Protein AF-A0A931Y865-F1 (afdb_monomer)

Secondary structure (DSSP, 8-state):
-EESTT-B--SS-EEESTTEE-TTT-EEESSSEE-TTT---BSTT-B--SB---BSSSEE-BTT-B--SSSEEEESS-B---SS-EEESS-EE-SSS-EEESS-EEESTT-EEETT-EEESSS-EEETT-EEESTT-EEETT-EEESSS-EEETT-EEESTT-EEESS-EEESSS-EEESS-EEESTT-B-TTT-EEESTT-B-TTT-EEESTT-B-TTT-EEESTT-B-TTT-EEESTT-B--SSSS-EEESTT-B--STT-EEE-S-------TT----SSS-SSTTS-SS---EEE-TT-TTT-EEE-----SSS-EEEEEEEEEEBTTEEEEEPPTTHHHHB-TT--EEEEEESSS---EEEEEEEETTEEEEEESS-EEEEEEEEEEB--HHHHHHHHHS-SS--TT-

pLDDT: mean 86.03, std 14.92, range [38.53, 98.88]

Sequence (413 aa):
MAVGRVANGSGSGVALGYLANGYNYGAAVGREADGSANGAAMGYRANGAVTGVAVGVWANGYDNGVAVGNMATGSVYGAAVGRQANGYESGAAVGRNANGANSGAALGYLANGYFLGAAVGRNANGANSGAALGYWANGTNSGAAIGREANGSVSGAALGYLANGSTYGAAVGLAANGAISGVAMGDTADGTNFGAAVGASANGYNSGVALGYGADGYNYGVAVGRNANGAQTNVAIGAGANAQGGVQRIAIGNNVTNTLDDTVRIRGKLYLDGATGGIYTNVGGFGSSDWGLKAFTIDHPLDPENKILRHFCLEGPQVWNVYAGNVQLVNGQATVQLPDYYSALNRVGSEIYSLTPIGGAFPVGVKQKVQGNRFVIVAKQDGEVSWTIKVLRNDPGCLEDLRRRPVEQMKSE

Mean predicted aligned error: 11.54 Å

Solvent-accessible surface area (backbone atoms only — not co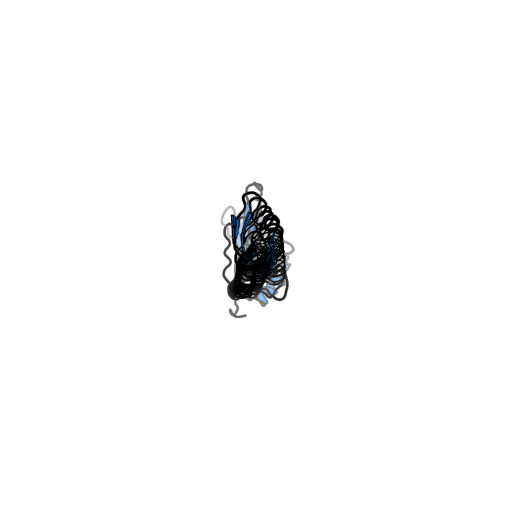mparable to full-atom values): 17438 Å² total; per-residue (Å²): 78,62,47,52,65,71,31,38,23,56,61,91,6,32,8,30,27,43,44,2,28,0,33,53,67,7,32,11,49,21,42,52,6,34,0,28,68,35,23,21,26,11,30,60,38,27,32,0,41,43,54,23,22,31,25,53,12,40,18,36,1,37,55,39,23,26,27,60,42,33,54,22,35,5,28,40,62,5,31,29,32,1,43,57,1,31,1,32,66,44,14,28,8,52,14,52,45,1,34,0,28,44,45,1,32,13,36,17,46,51,2,33,2,28,46,51,1,31,11,32,23,42,42,1,31,1,27,46,52,1,30,11,42,17,43,47,1,33,1,26,47,51,1,31,11,27,27,42,46,1,31,0,27,47,53,2,33,12,33,28,38,46,1,31,0,26,46,56,3,33,12,30,29,42,46,0,30,0,26,46,54,3,33,10,34,21,41,54,2,29,0,28,42,53,7,33,8,37,21,39,48,1,27,0,28,44,52,5,32,6,39,21,43,46,1,28,0,33,45,53,6,32,5,39,20,44,46,2,27,0,26,32,58,9,31,4,39,23,43,39,1,26,7,54,92,57,43,49,12,28,5,36,22,68,64,25,75,26,89,49,62,77,36,75,42,69,59,78,85,91,82,84,81,87,67,91,81,61,81,88,51,103,58,85,65,75,38,65,87,65,59,41,80,50,56,54,74,45,62,22,97,90,43,56,91,84,40,68,44,79,49,74,71,89,86,66,99,58,64,68,45,76,50,72,54,72,48,64,29,56,95,14,30,32,76,50,78,51,58,89,59,47,64,68,46,27,43,78,88,54,67,46,80,47,79,43,56,48,101,53,92,63,75,69,49,76,74,37,72,78,56,92,39,25,32,26,40,34,36,92,51,63,47,39,32,38,39,36,38,40,30,40,59,54,42,70,68,65,53,51,45,48,67,78,56,39,92,74,70,70,96,88,117

Nearest PDB structures (foldseek):
  8exd-assembly1_A  TM=5.022E-01  e=1.135E+00  Aspergillus fumigatus Af293
  8exd-assembly2_B  TM=4.869E-01  e=1.904E+00  Aspergillus fumigatus Af293
  8exd-assembly3_C  TM=4.079E-01  e=2.597E+00  Aspergillus fumigatus Af293
  6rm3-assembly1_SU0  TM=2.453E-01  e=9.974E+00  Vairimorpha necatrix

Structure (mmCIF, N/CA/C/O backbone):
data_AF-A0A931Y865-F1
#
_entry.id   AF-A0A931Y865-F1
#
loop_
_atom_site.group_PDB
_atom_site.id
_atom_site.type_symbol
_atom_site.label_atom_id
_atom_site.label_alt_id
_atom_site.label_comp_id
_atom_site.label_asym_id
_atom_site.label_entity_id
_atom_site.label_seq_id
_atom_site.pdbx_PDB_ins_code
_atom_site.Cartn_x
_atom_site.Cartn_y
_atom_site.Cartn_z
_atom_site.occupancy
_atom_site.B_iso_or_equiv
_atom_site.auth_seq_id
_atom_site.auth_comp_id
_atom_site.auth_asym_id
_atom_site.auth_atom_id
_atom_site.pdbx_PDB_model_num
ATOM 1 N N . MET A 1 1 ? 48.936 0.993 -58.298 1.00 69.81 1 MET A N 1
ATOM 2 C CA . MET A 1 1 ? 48.458 0.186 -59.452 1.00 69.81 1 MET A CA 1
ATOM 3 C C . MET A 1 1 ? 47.110 0.731 -59.904 1.00 69.81 1 MET A C 1
ATOM 5 O O . MET A 1 1 ? 46.280 0.997 -59.045 1.00 69.81 1 MET A O 1
ATOM 9 N N . ALA A 1 2 ? 46.880 0.895 -61.209 1.00 75.94 2 ALA A N 1
ATOM 10 C CA . ALA A 1 2 ? 45.598 1.353 -61.752 1.00 75.94 2 ALA A CA 1
ATOM 11 C C . ALA A 1 2 ? 45.162 0.458 -62.923 1.00 75.94 2 ALA A C 1
ATOM 13 O O . ALA A 1 2 ? 45.950 0.227 -63.838 1.00 75.94 2 ALA A O 1
ATOM 14 N N . VAL A 1 3 ? 43.929 -0.056 -62.885 1.00 79.81 3 VAL A N 1
ATOM 15 C CA . VAL A 1 3 ? 43.359 -0.946 -63.912 1.00 79.81 3 VAL A CA 1
ATOM 16 C C . VAL A 1 3 ? 41.900 -0.562 -64.166 1.00 79.81 3 VAL A C 1
ATOM 18 O O . VAL A 1 3 ? 41.016 -0.839 -63.357 1.00 79.81 3 VAL A O 1
ATOM 21 N N . GLY A 1 4 ? 41.632 0.071 -65.308 1.00 74.00 4 GLY A N 1
ATOM 22 C CA . GLY A 1 4 ? 40.285 0.475 -65.713 1.00 74.00 4 GLY A CA 1
ATOM 23 C C . GLY A 1 4 ? 40.248 1.831 -66.416 1.00 74.00 4 GLY A C 1
ATOM 24 O O . GLY A 1 4 ? 41.221 2.584 -66.420 1.00 74.00 4 GLY A O 1
ATOM 25 N N . ARG A 1 5 ? 39.105 2.150 -67.034 1.00 76.69 5 ARG A N 1
ATOM 26 C CA . ARG A 1 5 ? 38.907 3.428 -67.730 1.00 76.69 5 ARG A CA 1
ATOM 27 C C . ARG A 1 5 ? 38.796 4.556 -66.695 1.00 76.69 5 ARG A C 1
ATOM 29 O O . ARG A 1 5 ? 37.837 4.585 -65.927 1.00 76.69 5 ARG A O 1
ATOM 36 N N . VAL A 1 6 ? 39.741 5.499 -66.728 1.00 79.94 6 VAL A N 1
ATOM 37 C CA . VAL A 1 6 ? 39.831 6.653 -65.804 1.00 79.94 6 VAL A CA 1
ATOM 38 C C . VAL A 1 6 ? 40.057 6.246 -64.331 1.00 79.94 6 VAL A C 1
ATOM 40 O O . VAL A 1 6 ? 39.436 6.793 -63.425 1.00 79.94 6 VAL A O 1
ATOM 43 N N . ALA A 1 7 ? 40.926 5.261 -64.080 1.00 83.75 7 ALA A N 1
ATOM 44 C CA . ALA A 1 7 ? 41.351 4.885 -62.727 1.00 83.75 7 ALA A CA 1
ATOM 45 C C . ALA A 1 7 ? 42.591 5.689 -62.271 1.00 83.75 7 ALA A C 1
ATOM 47 O O . ALA A 1 7 ? 43.553 5.814 -63.029 1.00 83.75 7 ALA A O 1
ATOM 48 N N . ASN A 1 8 ? 42.598 6.194 -61.032 1.00 81.44 8 ASN A N 1
ATOM 49 C CA . ASN A 1 8 ? 43.689 6.974 -60.434 1.00 81.44 8 ASN A CA 1
ATOM 50 C C . ASN A 1 8 ? 44.299 6.254 -59.218 1.00 81.44 8 ASN A C 1
ATOM 52 O O . ASN A 1 8 ? 43.595 5.946 -58.259 1.00 81.44 8 ASN A O 1
ATOM 56 N N . GLY A 1 9 ? 45.613 6.015 -59.242 1.00 76.31 9 GLY A N 1
ATOM 57 C CA . GLY A 1 9 ? 46.341 5.271 -58.204 1.00 76.31 9 GLY A CA 1
ATOM 58 C C . GLY A 1 9 ? 47.774 5.763 -57.986 1.00 76.31 9 GLY A C 1
ATOM 59 O O . GLY A 1 9 ? 48.680 4.946 -57.808 1.00 76.31 9 GLY A O 1
ATOM 60 N N . SER A 1 10 ? 47.996 7.076 -58.079 1.00 69.75 10 SER A N 1
ATOM 61 C CA . SER A 1 10 ? 49.267 7.726 -57.732 1.00 69.75 10 SER A CA 1
ATOM 62 C C . SER A 1 10 ? 49.461 7.811 -56.207 1.00 69.75 10 SER A C 1
ATOM 64 O O . SER A 1 10 ? 48.493 7.797 -55.450 1.00 69.75 10 SER A O 1
ATOM 66 N N . GLY A 1 11 ? 50.718 7.861 -55.744 1.00 62.25 11 GLY A N 1
ATOM 67 C CA . GLY A 1 11 ? 51.047 7.895 -54.310 1.00 62.25 11 GLY A CA 1
ATOM 68 C C . GLY A 1 11 ? 50.688 6.596 -53.575 1.00 62.25 11 GLY A C 1
ATOM 69 O O . GLY A 1 11 ? 49.741 6.561 -52.793 1.00 62.25 11 GLY A O 1
ATOM 70 N N . SER A 1 1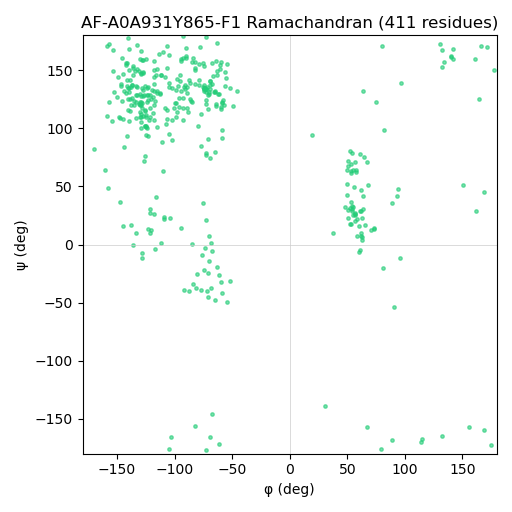2 ? 51.434 5.518 -53.849 1.00 64.75 12 SER A N 1
ATOM 71 C CA . SER A 1 12 ? 51.297 4.188 -53.213 1.00 64.75 12 SER A CA 1
ATOM 72 C C . SER A 1 12 ? 49.924 3.485 -53.332 1.00 64.75 12 SER A C 1
ATOM 74 O O . SER A 1 12 ? 49.733 2.437 -52.722 1.00 64.75 12 SER A O 1
ATOM 76 N N . GLY A 1 13 ? 48.978 4.015 -54.117 1.00 72.44 13 GLY A N 1
ATOM 77 C CA . GLY A 1 13 ? 47.572 3.578 -54.134 1.00 72.44 13 GLY A CA 1
ATOM 78 C C . GLY A 1 13 ? 47.183 2.454 -55.110 1.00 72.44 13 GLY A C 1
ATOM 79 O O . GLY A 1 13 ? 47.931 2.084 -56.026 1.00 72.44 13 GLY A O 1
ATOM 80 N N . VAL A 1 14 ? 45.959 1.933 -54.948 1.00 83.50 14 VAL A N 1
ATOM 81 C CA . VAL A 1 14 ? 45.337 0.890 -55.795 1.00 83.50 14 VAL A CA 1
ATOM 82 C C . VAL A 1 14 ? 43.950 1.320 -56.290 1.00 83.50 14 VAL A C 1
ATOM 84 O O . VAL A 1 14 ? 43.075 1.651 -55.494 1.00 83.50 14 VAL A O 1
ATOM 87 N N . ALA A 1 15 ? 43.717 1.246 -57.605 1.00 81.81 15 ALA A N 1
ATOM 88 C CA . ALA A 1 15 ? 42.417 1.532 -58.217 1.00 81.81 15 ALA A CA 1
ATOM 89 C C . ALA A 1 15 ? 42.040 0.516 -59.311 1.00 81.81 15 ALA A C 1
ATOM 91 O O . ALA A 1 15 ? 42.791 0.301 -60.264 1.00 81.81 15 ALA A O 1
ATOM 92 N N . LEU A 1 16 ? 40.856 -0.081 -59.183 1.00 86.38 16 LEU A N 1
ATOM 93 C CA . LEU A 1 16 ? 40.283 -1.087 -60.079 1.00 86.38 16 LEU A CA 1
ATOM 94 C C . LEU A 1 16 ? 38.850 -0.691 -60.462 1.00 86.38 16 LEU A C 1
ATOM 96 O O . LEU A 1 16 ? 37.999 -0.548 -59.589 1.00 86.38 16 LEU A O 1
ATOM 100 N N . GLY A 1 17 ? 38.564 -0.558 -61.759 1.00 84.62 17 GLY A N 1
ATOM 101 C CA . GLY A 1 17 ? 37.215 -0.292 -62.279 1.00 84.62 17 GLY A CA 1
ATOM 102 C C . GLY A 1 17 ? 37.030 1.073 -62.955 1.00 84.62 17 GLY A C 1
ATOM 103 O O . GLY A 1 17 ? 37.991 1.765 -63.288 1.00 84.62 17 GLY A O 1
ATOM 104 N N . TYR A 1 18 ? 35.773 1.427 -63.242 1.00 85.00 18 TYR A N 1
ATOM 105 C CA . TYR A 1 18 ? 35.421 2.678 -63.925 1.00 85.00 18 TYR A CA 1
ATOM 106 C C . TYR A 1 18 ? 35.313 3.820 -62.915 1.00 85.00 18 TYR A C 1
ATOM 108 O O . TYR A 1 18 ? 34.491 3.734 -62.003 1.00 85.00 18 TYR A O 1
ATOM 116 N N . LEU A 1 19 ? 36.093 4.892 -63.113 1.00 85.69 19 LEU A N 1
ATOM 117 C CA . LEU A 1 19 ? 36.176 6.035 -62.188 1.00 85.69 19 LEU A CA 1
ATOM 118 C C . LEU A 1 19 ? 36.555 5.602 -60.758 1.00 85.69 19 LEU A C 1
ATOM 120 O O . LEU A 1 19 ? 35.878 5.960 -59.799 1.00 85.69 19 LEU A O 1
ATOM 124 N N . ALA A 1 20 ? 37.609 4.789 -60.628 1.00 88.56 20 ALA A N 1
ATOM 125 C CA . ALA A 1 20 ? 38.158 4.366 -59.340 1.00 88.56 20 ALA A CA 1
ATOM 126 C C . ALA A 1 20 ? 39.322 5.271 -58.892 1.00 88.56 20 ALA A C 1
ATOM 128 O O . ALA A 1 20 ? 40.242 5.516 -59.668 1.00 88.56 20 ALA A O 1
ATOM 129 N N . ASN A 1 21 ? 39.308 5.733 -57.643 1.00 84.75 21 ASN A N 1
ATOM 130 C CA . ASN A 1 21 ? 40.227 6.710 -57.062 1.00 84.75 21 ASN A CA 1
ATOM 131 C C . ASN A 1 21 ? 40.839 6.165 -55.758 1.00 84.75 21 ASN A C 1
ATOM 133 O O . ASN A 1 21 ? 40.147 6.008 -54.754 1.00 84.75 21 ASN A O 1
ATOM 137 N N . GLY A 1 22 ? 42.136 5.857 -55.783 1.00 81.94 22 GLY A N 1
ATOM 138 C CA . GLY A 1 22 ? 42.914 5.338 -54.647 1.00 81.94 22 GLY A CA 1
ATOM 139 C C . GLY A 1 22 ? 44.056 6.267 -54.218 1.00 81.94 22 GLY A C 1
ATOM 140 O O . GLY A 1 22 ? 45.079 5.797 -53.732 1.00 81.94 22 GLY A O 1
ATOM 141 N N . TYR A 1 23 ? 43.932 7.571 -54.475 1.00 78.62 23 TYR A N 1
ATOM 142 C CA . TYR A 1 23 ? 44.984 8.562 -54.233 1.00 78.62 23 TYR A CA 1
ATOM 143 C C . TYR A 1 23 ? 45.307 8.770 -52.739 1.00 78.62 23 TYR A C 1
ATOM 145 O O . TYR A 1 23 ? 44.404 8.753 -51.905 1.00 78.62 23 TYR A O 1
ATOM 153 N N . ASN A 1 24 ? 46.583 9.027 -52.419 1.00 72.75 24 ASN A N 1
ATOM 154 C CA . ASN A 1 24 ? 47.119 9.177 -51.056 1.00 72.75 24 ASN A CA 1
ATOM 155 C C . ASN A 1 24 ? 46.800 7.970 -50.153 1.00 72.75 24 ASN A C 1
ATOM 157 O O . ASN A 1 24 ? 45.913 8.037 -49.306 1.00 72.75 24 ASN A O 1
ATOM 161 N N . TYR A 1 25 ? 47.562 6.881 -50.325 1.00 70.38 25 TYR A N 1
ATOM 162 C CA . TYR A 1 25 ? 47.470 5.652 -49.515 1.00 70.38 25 TYR A CA 1
ATOM 163 C C . TYR A 1 25 ? 46.106 4.917 -49.593 1.00 70.38 25 TYR A C 1
ATOM 165 O O . TYR A 1 25 ? 45.709 4.247 -48.644 1.00 70.38 25 TYR A O 1
ATOM 173 N N . GLY A 1 26 ? 45.385 5.023 -50.718 1.00 73.69 26 GLY A N 1
ATOM 174 C CA . GLY A 1 26 ? 44.004 4.537 -50.862 1.00 73.69 26 GLY A CA 1
ATOM 175 C C . GLY A 1 26 ? 43.798 3.247 -51.674 1.00 73.69 26 GLY A C 1
ATOM 176 O O . GLY A 1 26 ? 44.635 2.850 -52.493 1.00 73.69 26 GLY A O 1
ATOM 177 N N . ALA A 1 27 ? 42.621 2.626 -51.500 1.00 85.50 27 ALA A N 1
ATOM 178 C CA . ALA A 1 27 ? 42.163 1.453 -52.257 1.00 85.50 27 ALA A CA 1
ATOM 179 C C . ALA A 1 27 ? 40.702 1.585 -52.751 1.00 85.50 27 ALA A C 1
ATOM 181 O O . ALA A 1 27 ? 39.785 1.830 -51.963 1.00 85.50 27 ALA A O 1
ATOM 182 N N . ALA A 1 28 ? 40.467 1.359 -54.051 1.00 84.25 28 ALA A N 1
ATOM 183 C CA . ALA A 1 28 ? 39.154 1.475 -54.705 1.00 84.25 28 ALA A CA 1
ATOM 184 C C . ALA A 1 28 ? 38.912 0.341 -55.730 1.00 84.25 28 ALA A C 1
ATOM 186 O O . ALA A 1 28 ? 39.780 0.079 -56.561 1.00 84.25 28 ALA A O 1
ATOM 187 N N . VAL A 1 29 ? 37.750 -0.338 -55.683 1.00 87.56 29 VAL A N 1
ATOM 188 C CA . VAL A 1 29 ? 37.457 -1.551 -56.491 1.00 87.56 29 VAL A CA 1
ATOM 189 C C . VAL A 1 29 ? 35.989 -1.604 -56.956 1.00 87.56 29 VAL A C 1
ATOM 191 O O . VAL A 1 29 ? 35.160 -2.263 -56.325 1.00 87.56 29 VAL A O 1
ATOM 194 N N . GLY A 1 30 ? 35.662 -0.936 -58.069 1.00 85.75 30 GLY A N 1
ATOM 195 C CA . GLY A 1 30 ? 34.314 -0.936 -58.650 1.00 85.75 30 GLY A CA 1
ATOM 196 C C . GLY A 1 30 ? 33.964 0.266 -59.532 1.00 85.75 30 GLY A C 1
ATOM 197 O O . GLY A 1 30 ? 34.837 0.895 -60.124 1.00 85.75 30 GLY A O 1
ATOM 198 N N . ARG A 1 31 ? 32.659 0.545 -59.678 1.00 87.31 31 ARG A N 1
ATOM 199 C CA . ARG A 1 31 ? 32.133 1.677 -60.465 1.00 87.31 31 ARG A CA 1
ATOM 200 C C . ARG A 1 31 ? 31.925 2.897 -59.572 1.00 87.31 31 ARG A C 1
ATOM 202 O O . ARG A 1 31 ? 31.129 2.804 -58.644 1.00 87.31 31 ARG A O 1
ATOM 209 N N . GLU A 1 32 ? 32.514 4.032 -59.949 1.00 88.75 32 GLU A N 1
ATOM 210 C CA . GLU A 1 32 ? 32.437 5.303 -59.206 1.00 88.75 32 GLU A CA 1
ATOM 211 C C . GLU A 1 32 ? 32.965 5.095 -57.781 1.00 88.75 32 GLU A C 1
ATOM 213 O O . GLU A 1 32 ? 32.218 5.126 -56.804 1.00 88.75 32 GLU A O 1
ATOM 218 N N . ALA A 1 33 ? 34.259 4.769 -57.721 1.00 89.94 33 ALA A N 1
ATOM 219 C CA . ALA A 1 33 ? 34.941 4.179 -56.585 1.00 89.94 33 ALA A CA 1
ATOM 220 C C . ALA A 1 33 ? 35.968 5.151 -55.970 1.00 89.94 33 ALA A C 1
ATOM 222 O O . ALA A 1 33 ? 36.781 5.703 -56.690 1.00 89.94 33 ALA A O 1
ATOM 223 N N . ASP A 1 34 ? 35.960 5.370 -54.657 1.00 86.75 34 ASP A N 1
ATOM 224 C CA . ASP A 1 34 ? 36.737 6.410 -53.972 1.00 86.75 34 ASP A CA 1
ATOM 225 C C . ASP A 1 34 ? 37.146 5.950 -52.570 1.00 86.75 34 ASP A C 1
ATOM 227 O O . ASP A 1 34 ? 36.326 5.799 -51.658 1.00 86.75 34 ASP A O 1
ATOM 231 N N . GLY A 1 35 ? 38.440 5.681 -52.443 1.00 82.44 35 GLY A N 1
ATOM 232 C CA . GLY A 1 35 ? 39.133 5.417 -51.193 1.00 82.44 35 GLY A CA 1
ATOM 233 C C . GLY A 1 35 ? 40.271 6.410 -50.976 1.00 82.44 35 GLY A C 1
ATOM 234 O O . GLY A 1 35 ? 41.295 6.027 -50.414 1.00 82.44 35 GLY A O 1
ATOM 235 N N . SER A 1 36 ? 40.145 7.640 -51.478 1.00 80.19 36 SER A N 1
ATOM 236 C CA . SER A 1 36 ? 41.187 8.656 -51.342 1.00 80.19 36 SER A CA 1
ATOM 237 C C . SER A 1 36 ? 41.388 9.119 -49.896 1.00 80.19 36 SER A C 1
ATOM 239 O O . SER A 1 36 ? 40.501 9.007 -49.053 1.00 80.19 36 SER A O 1
ATOM 241 N N . ALA A 1 37 ? 42.581 9.636 -49.602 1.00 69.00 37 ALA A N 1
ATOM 242 C CA . ALA A 1 37 ? 42.925 10.379 -48.384 1.00 69.00 37 ALA A CA 1
ATOM 243 C C . ALA A 1 37 ? 42.787 9.671 -47.013 1.00 69.00 37 ALA A C 1
ATOM 245 O O . ALA A 1 37 ? 43.155 10.307 -46.033 1.00 69.00 37 ALA A O 1
ATOM 246 N N . ASN A 1 38 ? 42.275 8.429 -46.926 1.00 66.31 38 ASN A N 1
ATOM 247 C CA . ASN A 1 38 ? 42.474 7.397 -45.869 1.00 66.31 38 ASN A CA 1
ATOM 248 C C . ASN A 1 38 ? 41.454 6.236 -46.055 1.00 66.31 38 ASN A C 1
ATOM 250 O O . ASN A 1 38 ? 40.744 5.881 -45.116 1.00 66.31 38 ASN A O 1
ATOM 254 N N . GLY A 1 39 ? 41.241 5.735 -47.279 1.00 63.53 39 GLY A N 1
ATOM 255 C CA . GLY A 1 39 ? 39.933 5.156 -47.606 1.00 63.53 39 GLY A CA 1
ATOM 256 C C . GLY A 1 39 ? 39.777 3.650 -47.740 1.00 63.53 39 GLY A C 1
ATOM 257 O O . GLY A 1 39 ? 40.731 2.885 -47.853 1.00 63.53 39 GLY A O 1
ATOM 258 N N . ALA A 1 40 ? 38.511 3.244 -47.854 1.00 66.00 40 ALA A N 1
ATOM 259 C CA . ALA A 1 40 ? 38.158 1.939 -48.382 1.00 66.00 40 ALA A CA 1
ATOM 260 C C . ALA A 1 40 ? 36.919 1.992 -49.291 1.00 66.00 40 ALA A C 1
ATOM 262 O O . ALA A 1 40 ? 35.797 2.262 -48.867 1.00 66.00 40 ALA A O 1
ATOM 263 N N . ALA A 1 41 ? 37.192 1.664 -50.553 1.00 55.16 41 ALA A N 1
ATOM 264 C CA . ALA A 1 41 ? 36.745 0.426 -51.186 1.00 55.16 41 ALA A CA 1
ATOM 265 C C . ALA A 1 41 ? 35.230 0.193 -51.360 1.00 55.16 41 ALA A C 1
ATOM 267 O O . ALA A 1 41 ? 34.370 0.423 -50.513 1.00 55.16 41 ALA A O 1
ATOM 268 N N . MET A 1 42 ? 34.908 -0.209 -52.585 1.00 62.91 42 MET A N 1
ATOM 269 C CA . MET A 1 42 ? 34.011 0.652 -53.339 1.00 62.91 42 MET A CA 1
ATOM 270 C C . MET A 1 42 ? 33.526 -0.049 -54.616 1.00 62.91 42 MET A C 1
ATOM 272 O O . MET A 1 42 ? 34.047 0.202 -55.696 1.00 62.91 42 MET A O 1
ATOM 276 N N . GLY A 1 43 ? 32.499 -0.898 -54.519 1.00 75.88 43 GLY A N 1
ATOM 277 C CA . GLY A 1 43 ? 31.634 -1.145 -55.678 1.00 75.88 43 GLY A CA 1
ATOM 278 C C . GLY A 1 43 ? 30.813 0.122 -56.030 1.00 75.88 43 GLY A C 1
ATOM 279 O O . GLY A 1 43 ? 31.282 1.233 -55.836 1.00 75.88 43 GLY A O 1
ATOM 280 N N . TYR A 1 44 ? 29.571 0.009 -56.516 1.00 86.81 44 TYR A N 1
ATOM 281 C CA . TYR A 1 44 ? 28.765 1.173 -56.929 1.00 86.81 44 TYR A CA 1
ATOM 282 C C . TYR A 1 44 ? 28.471 2.263 -55.852 1.00 86.81 44 TYR A C 1
ATOM 284 O O . TYR A 1 44 ? 27.434 2.189 -55.185 1.00 86.81 44 TYR A O 1
ATOM 292 N N . ARG A 1 45 ? 29.326 3.299 -55.753 1.00 87.50 45 ARG A N 1
ATOM 293 C CA . ARG A 1 45 ? 29.177 4.548 -54.954 1.00 87.50 45 ARG A CA 1
ATOM 294 C C . ARG A 1 45 ? 29.208 4.474 -53.410 1.00 87.50 45 ARG A C 1
ATOM 296 O O . ARG A 1 45 ? 28.342 5.046 -52.756 1.00 87.50 45 ARG A O 1
ATOM 303 N N . ALA A 1 46 ? 30.207 3.843 -52.805 1.00 90.50 46 ALA A N 1
ATOM 304 C CA . ALA A 1 46 ? 30.603 4.157 -51.412 1.00 90.50 46 ALA A CA 1
ATOM 305 C C . ALA A 1 46 ? 31.072 5.609 -51.245 1.00 90.50 46 ALA A C 1
ATOM 307 O O . ALA A 1 46 ? 30.992 6.432 -52.149 1.00 90.50 46 ALA A O 1
ATOM 308 N N . ASN A 1 47 ? 31.597 5.915 -50.069 1.00 87.12 47 ASN A N 1
ATOM 309 C CA . ASN A 1 47 ? 32.613 6.930 -49.892 1.00 87.12 47 ASN A CA 1
ATOM 310 C C . ASN A 1 47 ? 33.480 6.520 -48.699 1.00 87.12 47 ASN A C 1
ATOM 312 O O . ASN A 1 47 ? 32.946 6.212 -47.628 1.00 87.12 47 ASN A O 1
ATOM 316 N N . GLY A 1 48 ? 34.795 6.465 -48.909 1.00 79.12 48 GLY A N 1
ATOM 317 C CA . GLY A 1 48 ? 35.763 6.052 -47.901 1.00 79.12 48 GLY A CA 1
ATOM 318 C C . GLY A 1 48 ? 36.686 7.161 -47.397 1.00 79.12 48 GLY A C 1
ATOM 319 O O . GLY A 1 48 ? 37.560 6.848 -46.608 1.00 79.12 48 GLY A O 1
ATOM 320 N N . ALA A 1 49 ? 36.584 8.413 -47.841 1.00 77.19 49 ALA A N 1
ATOM 321 C CA . ALA A 1 49 ? 37.618 9.399 -47.509 1.00 77.19 49 ALA A CA 1
ATOM 322 C C . ALA A 1 49 ? 37.639 9.810 -46.017 1.00 77.19 49 ALA A C 1
ATOM 324 O O . ALA A 1 49 ? 36.598 10.137 -45.452 1.00 77.19 49 ALA A O 1
ATOM 325 N N . VAL A 1 50 ? 38.844 9.834 -45.418 1.00 66.25 50 VAL A N 1
ATOM 326 C CA . VAL A 1 50 ? 39.167 10.424 -44.093 1.00 66.25 50 VAL A CA 1
ATOM 327 C C . VAL A 1 50 ? 38.216 9.965 -42.966 1.00 66.25 50 VAL A C 1
ATOM 329 O O . VAL A 1 50 ? 37.449 10.753 -42.459 1.00 66.25 50 VAL A O 1
ATOM 332 N N . THR A 1 51 ? 38.143 8.720 -42.489 1.00 66.62 51 THR A N 1
ATOM 333 C CA . THR A 1 51 ? 39.181 7.686 -42.323 1.00 66.62 51 THR A CA 1
ATOM 334 C C . THR A 1 51 ? 38.662 6.244 -42.563 1.00 66.62 51 THR A C 1
ATOM 336 O O . THR A 1 51 ? 39.335 5.280 -42.214 1.00 66.62 51 THR A O 1
ATOM 339 N N . GLY A 1 52 ? 37.483 6.095 -43.189 1.00 68.69 52 GLY A N 1
ATOM 340 C CA . GLY A 1 52 ? 37.243 5.115 -44.263 1.00 68.69 52 GLY A CA 1
ATOM 341 C C . GLY A 1 52 ? 36.928 3.632 -44.002 1.00 68.69 52 GLY A C 1
ATOM 342 O O . GLY A 1 52 ? 37.827 2.800 -44.029 1.00 68.69 52 GLY A O 1
ATOM 343 N N . VAL A 1 53 ? 35.636 3.253 -44.039 1.00 71.00 53 VAL A N 1
ATOM 344 C CA . VAL A 1 53 ? 35.139 1.914 -44.482 1.00 71.00 53 VAL A CA 1
ATOM 345 C C . VAL A 1 53 ? 33.691 2.043 -45.011 1.00 71.00 53 VAL A C 1
ATOM 347 O O . VAL A 1 53 ? 32.922 2.785 -44.408 1.00 71.00 53 VAL A O 1
ATOM 350 N N . ALA A 1 54 ? 33.092 1.312 -45.969 1.00 65.69 54 ALA A N 1
ATOM 351 C CA . ALA A 1 54 ? 33.404 0.556 -47.212 1.00 65.69 54 ALA A CA 1
ATOM 352 C C . ALA A 1 54 ? 32.156 -0.334 -47.483 1.00 65.69 54 ALA A C 1
ATOM 354 O O . ALA A 1 54 ? 31.695 -1.010 -46.562 1.00 65.69 54 ALA A O 1
ATOM 355 N N . VAL A 1 55 ? 31.509 -0.298 -48.660 1.00 56.38 55 VAL A N 1
ATOM 356 C CA . VAL A 1 55 ? 30.033 -0.510 -48.722 1.00 56.38 55 VAL A CA 1
ATOM 357 C C . VAL A 1 55 ? 29.553 -1.510 -49.804 1.00 56.38 55 VAL A C 1
ATOM 359 O O . VAL A 1 55 ? 30.326 -1.944 -50.641 1.00 56.38 55 VAL A O 1
ATOM 362 N N . GLY A 1 56 ? 28.258 -1.876 -49.801 1.00 54.66 56 GLY A N 1
ATOM 363 C CA . GLY A 1 56 ? 27.498 -2.489 -50.912 1.00 54.66 56 GLY A CA 1
ATOM 364 C C . GLY A 1 56 ? 26.409 -1.603 -51.587 1.00 54.66 56 GLY A C 1
ATOM 365 O O . GLY A 1 56 ? 25.235 -1.904 -51.493 1.00 54.66 56 GLY A O 1
ATOM 366 N N . VAL A 1 57 ? 26.653 -0.480 -52.249 1.00 51.53 57 VAL A N 1
ATOM 367 C CA . VAL A 1 57 ? 27.826 0.358 -52.096 1.00 51.53 57 VAL A CA 1
ATOM 368 C C . VAL A 1 57 ? 27.434 1.827 -51.840 1.00 51.53 57 VAL A C 1
ATOM 370 O O . VAL A 1 57 ? 28.230 2.519 -51.258 1.00 51.53 57 VAL A O 1
ATOM 373 N N . TRP A 1 58 ? 26.179 2.275 -51.999 1.00 86.38 58 TRP A N 1
ATOM 374 C CA . TRP A 1 58 ? 25.720 3.606 -51.525 1.00 86.38 58 TRP A CA 1
ATOM 375 C C . TRP A 1 58 ? 25.745 3.790 -49.994 1.00 86.38 58 TRP A C 1
ATOM 377 O O . TRP A 1 58 ? 24.711 3.687 -49.345 1.00 86.38 58 TRP A O 1
ATOM 387 N N . ALA A 1 59 ? 26.891 4.068 -49.386 1.00 89.81 59 ALA A N 1
ATOM 388 C CA . ALA A 1 59 ? 26.981 4.514 -47.997 1.00 89.81 59 ALA A CA 1
ATOM 389 C C . ALA A 1 59 ? 28.297 5.239 -47.760 1.00 89.81 59 ALA A C 1
ATOM 391 O O . ALA A 1 59 ? 29.194 5.256 -48.602 1.00 89.81 59 ALA A O 1
ATOM 392 N N . ASN A 1 60 ? 28.373 5.844 -46.590 1.00 87.25 60 ASN A N 1
ATOM 393 C CA . ASN A 1 60 ? 29.288 6.925 -46.319 1.00 87.25 60 ASN A CA 1
ATOM 394 C C . ASN A 1 60 ? 30.025 6.626 -45.010 1.00 87.25 60 ASN A C 1
ATOM 396 O O . ASN A 1 60 ? 29.363 6.416 -43.993 1.00 87.25 60 ASN A O 1
ATOM 400 N N . GLY A 1 61 ? 31.358 6.552 -45.060 1.00 81.25 61 GLY A N 1
ATOM 401 C CA . GLY A 1 61 ? 32.248 6.305 -43.916 1.00 81.25 61 GLY A CA 1
ATOM 402 C C . GLY A 1 61 ? 33.181 7.488 -43.635 1.00 81.25 61 GLY A C 1
ATOM 403 O O . GLY A 1 61 ? 34.372 7.289 -43.403 1.00 81.25 61 GLY A O 1
ATOM 404 N N . TYR A 1 62 ? 32.640 8.701 -43.743 1.00 79.81 62 TYR A N 1
ATOM 405 C CA . TYR A 1 62 ? 33.353 9.980 -43.727 1.0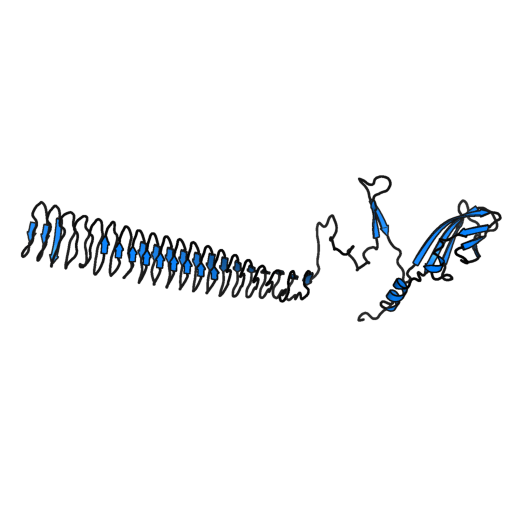0 79.81 62 TYR A CA 1
ATOM 406 C C . TYR A 1 62 ? 33.551 10.530 -42.296 1.00 79.81 62 TYR A C 1
ATOM 408 O O . TYR A 1 62 ? 32.660 10.402 -41.458 1.00 79.81 62 TYR A O 1
ATOM 416 N N . ASP A 1 63 ? 34.711 11.134 -42.015 1.00 68.56 63 ASP A N 1
ATOM 417 C CA . ASP A 1 63 ? 35.151 11.676 -40.710 1.00 68.56 63 ASP A CA 1
ATOM 418 C C . ASP A 1 63 ? 34.984 10.701 -39.521 1.00 68.56 63 ASP A C 1
ATOM 420 O O . ASP A 1 63 ? 34.486 11.039 -38.448 1.00 68.56 63 ASP A O 1
ATOM 424 N N . ASN A 1 64 ? 35.526 9.489 -39.715 1.00 67.50 64 ASN A N 1
ATOM 425 C CA . ASN A 1 64 ? 35.731 8.372 -38.764 1.00 67.50 64 ASN A CA 1
ATOM 426 C C . ASN A 1 64 ? 34.614 7.301 -38.714 1.00 67.50 64 ASN A C 1
ATOM 428 O O . ASN A 1 64 ? 34.135 6.941 -37.640 1.00 67.50 64 ASN A O 1
ATOM 432 N N . GLY A 1 65 ? 34.170 6.805 -39.881 1.00 73.06 65 GLY A N 1
ATOM 433 C CA . GLY A 1 65 ? 32.960 5.963 -40.026 1.00 73.06 65 GLY A CA 1
ATOM 434 C C . GLY A 1 65 ? 33.161 4.452 -40.251 1.00 73.06 65 GLY A C 1
ATOM 435 O O . GLY A 1 65 ? 34.303 4.017 -40.284 1.00 73.06 65 GLY A O 1
ATOM 436 N N . VAL A 1 66 ? 32.063 3.675 -40.477 1.00 69.38 66 VAL A N 1
ATOM 437 C CA . VAL A 1 66 ? 32.058 2.286 -41.066 1.00 69.38 66 VAL A CA 1
ATOM 438 C C . VAL A 1 66 ? 30.726 1.767 -41.755 1.00 69.38 66 VAL A C 1
ATOM 440 O O . VAL A 1 66 ? 29.715 1.584 -41.076 1.00 69.38 66 VAL A O 1
ATOM 443 N N . ALA A 1 67 ? 30.812 1.377 -43.067 1.00 64.56 67 ALA A N 1
ATOM 444 C CA . ALA A 1 67 ? 30.516 0.090 -43.835 1.00 64.56 67 ALA A CA 1
ATOM 445 C C . ALA A 1 67 ? 29.185 -0.451 -44.538 1.00 64.56 67 ALA A C 1
ATOM 447 O O . ALA A 1 67 ? 28.239 0.288 -44.819 1.00 64.56 67 ALA A O 1
ATOM 448 N N . VAL A 1 68 ? 29.175 -1.767 -44.938 1.00 58.97 68 VAL A N 1
ATOM 449 C CA . VAL A 1 68 ? 28.499 -2.601 -46.033 1.00 58.97 68 VAL A CA 1
ATOM 450 C C . VAL A 1 68 ? 27.088 -3.225 -45.824 1.00 58.97 68 VAL A C 1
ATOM 452 O O . VAL A 1 68 ? 26.865 -3.790 -44.763 1.00 58.97 68 VAL A O 1
ATOM 455 N N . GLY A 1 69 ? 26.087 -3.269 -46.743 1.00 64.62 69 GLY A N 1
ATOM 456 C CA . GLY A 1 69 ? 25.776 -2.530 -47.996 1.00 64.62 69 GLY A CA 1
ATOM 457 C C . GLY A 1 69 ? 24.274 -2.141 -48.235 1.00 64.62 69 GLY A C 1
ATOM 458 O O . GLY A 1 69 ? 23.392 -2.619 -47.537 1.00 64.62 69 GLY A O 1
ATOM 459 N N . ASN A 1 70 ? 23.955 -1.284 -49.217 1.00 92.12 70 ASN A N 1
ATOM 460 C CA . ASN A 1 70 ? 22.778 -0.387 -49.381 1.00 92.12 70 ASN A CA 1
ATOM 461 C C . ASN A 1 70 ? 22.909 0.912 -48.538 1.00 92.12 70 ASN A C 1
ATOM 463 O O . ASN A 1 70 ? 23.986 1.105 -47.979 1.00 92.12 70 ASN A O 1
ATOM 467 N N . MET A 1 71 ? 21.894 1.793 -48.507 1.00 90.38 71 MET A N 1
ATOM 468 C CA . MET A 1 71 ? 21.919 3.183 -47.986 1.00 90.38 71 MET A CA 1
ATOM 469 C C . MET A 1 71 ? 22.304 3.307 -46.498 1.00 90.38 71 MET A C 1
ATOM 471 O O . MET A 1 71 ? 21.431 3.128 -45.655 1.00 90.38 71 MET A O 1
ATOM 475 N N . ALA A 1 72 ? 23.557 3.613 -46.140 1.00 92.69 72 ALA A N 1
ATOM 476 C CA . ALA A 1 72 ? 23.954 3.888 -44.743 1.00 92.69 72 ALA A CA 1
ATOM 477 C C . ALA A 1 72 ? 24.722 5.187 -44.594 1.00 92.69 72 ALA A C 1
ATOM 479 O O . ALA A 1 72 ? 25.319 5.695 -45.544 1.00 92.69 72 ALA A O 1
ATOM 480 N N . THR A 1 73 ? 24.844 5.595 -43.340 1.00 90.50 73 THR A N 1
ATOM 481 C CA . THR A 1 73 ? 25.685 6.715 -42.951 1.00 90.50 73 THR A CA 1
ATOM 482 C C . THR A 1 73 ? 26.379 6.371 -41.645 1.00 90.50 73 THR A C 1
ATOM 484 O O . THR A 1 73 ? 25.710 6.004 -40.680 1.00 90.50 73 THR A O 1
ATOM 487 N N . GLY A 1 74 ? 27.706 6.452 -41.629 1.00 86.31 74 GLY A N 1
ATOM 488 C CA . GLY A 1 74 ? 28.532 6.384 -40.432 1.00 86.31 74 GLY A CA 1
ATOM 489 C C . GLY A 1 74 ? 29.500 7.562 -40.431 1.00 86.31 74 GLY A C 1
ATOM 490 O O . GLY A 1 74 ? 30.345 7.634 -41.322 1.00 86.31 74 GLY A O 1
ATOM 491 N N . SER A 1 75 ? 29.358 8.493 -39.486 1.00 83.50 75 SER A N 1
ATOM 492 C CA . SER A 1 75 ? 30.148 9.735 -39.472 1.00 83.50 75 SER A CA 1
ATOM 493 C C . SER A 1 75 ? 30.339 10.302 -38.066 1.00 83.50 75 SER A C 1
ATOM 495 O O . SER A 1 75 ? 29.350 10.463 -37.345 1.00 83.50 75 SER A O 1
ATOM 497 N N . VAL A 1 76 ? 31.590 10.638 -37.717 1.00 66.62 76 VAL A N 1
ATOM 498 C CA . VAL A 1 76 ? 32.003 11.332 -36.480 1.00 66.62 76 VAL A CA 1
ATOM 499 C C . VAL A 1 76 ? 31.412 10.681 -35.212 1.00 66.62 76 VAL A C 1
ATOM 501 O O . VAL A 1 76 ? 30.596 11.288 -34.542 1.00 66.62 76 VAL A O 1
ATOM 504 N N . TYR A 1 77 ? 31.701 9.439 -34.798 1.00 69.19 77 TYR A N 1
ATOM 505 C CA . TYR A 1 77 ? 32.856 8.576 -35.080 1.00 69.19 77 TYR A CA 1
ATOM 506 C C . TYR A 1 77 ? 32.542 7.051 -34.867 1.00 69.19 77 TYR A C 1
ATOM 508 O O . TYR A 1 77 ? 33.243 6.369 -34.125 1.00 69.19 77 TYR A O 1
ATOM 516 N N . GLY A 1 78 ? 31.480 6.389 -35.346 1.00 71.81 78 GLY A N 1
ATOM 517 C CA . GLY A 1 78 ? 30.541 6.658 -36.440 1.00 71.81 78 GLY A CA 1
ATOM 518 C C . GLY A 1 78 ? 30.011 5.330 -37.043 1.00 71.81 78 GLY A C 1
ATOM 519 O O . GLY A 1 78 ? 30.153 5.103 -38.246 1.00 71.81 78 GLY A O 1
ATOM 520 N N . ALA A 1 79 ? 29.498 4.385 -36.232 1.00 71.38 79 ALA A N 1
ATOM 521 C CA . ALA A 1 79 ? 29.318 2.977 -36.637 1.00 71.38 79 ALA A CA 1
ATOM 522 C C . ALA A 1 79 ? 27.924 2.651 -37.211 1.00 71.38 79 ALA A C 1
ATOM 524 O O . ALA A 1 79 ? 26.936 2.521 -36.486 1.00 71.38 79 ALA A O 1
ATOM 525 N N . ALA A 1 80 ? 27.846 2.435 -38.523 1.00 64.62 80 ALA A N 1
ATOM 526 C CA . ALA A 1 80 ? 26.626 1.986 -39.177 1.00 64.62 80 ALA A CA 1
ATOM 527 C C . ALA A 1 80 ? 26.573 0.456 -39.297 1.00 64.62 80 ALA A C 1
ATOM 529 O O . ALA A 1 80 ? 27.496 -0.285 -38.974 1.00 64.62 80 ALA A O 1
ATOM 530 N N . VAL A 1 81 ? 25.480 -0.028 -39.874 1.00 56.56 81 VAL A N 1
ATOM 531 C CA . VAL A 1 81 ? 25.550 -0.702 -41.174 1.00 56.56 81 VAL A CA 1
ATOM 532 C C . VAL A 1 81 ? 24.103 -0.596 -41.702 1.00 56.56 81 VAL A C 1
ATOM 534 O O . VAL A 1 81 ? 23.186 -1.134 -41.106 1.00 56.56 81 VAL A O 1
ATOM 537 N N . GLY A 1 82 ? 23.834 0.194 -42.744 1.00 54.72 82 GLY A N 1
ATOM 538 C CA . GLY A 1 82 ? 22.489 0.511 -43.262 1.00 54.72 82 GLY A CA 1
ATOM 539 C C . GLY A 1 82 ? 22.302 0.297 -44.779 1.00 54.72 82 GLY A C 1
ATOM 540 O O . GLY A 1 82 ? 23.072 0.790 -45.552 1.00 54.72 82 GLY A O 1
ATOM 541 N N . ARG A 1 83 ? 21.395 -0.494 -45.348 1.00 63.16 83 ARG A N 1
ATOM 542 C CA . ARG A 1 83 ? 20.325 -1.213 -44.684 1.00 63.16 83 ARG A CA 1
ATOM 543 C C . ARG A 1 83 ? 19.503 -0.199 -43.852 1.00 63.16 83 ARG A C 1
ATOM 545 O O . ARG A 1 83 ? 19.197 -0.433 -42.698 1.00 63.16 83 ARG A O 1
ATOM 552 N N . GLN A 1 84 ? 19.417 1.018 -44.387 1.00 93.19 84 GLN A N 1
ATOM 553 C CA . GLN A 1 84 ? 19.032 2.331 -43.837 1.00 93.19 84 GLN A CA 1
ATOM 554 C C . GLN A 1 84 ? 19.425 2.727 -42.405 1.00 93.19 84 GLN A C 1
ATOM 556 O O . GLN A 1 84 ? 18.958 3.748 -41.919 1.00 93.19 84 GLN A O 1
ATOM 561 N N . ALA A 1 85 ? 20.287 1.978 -41.717 1.00 94.12 85 ALA A N 1
ATOM 562 C CA . ALA A 1 85 ? 20.809 2.384 -40.422 1.00 94.12 85 ALA A CA 1
ATOM 563 C C . ALA A 1 85 ? 21.772 3.587 -40.500 1.00 94.12 85 ALA A C 1
ATOM 565 O O . ALA A 1 85 ? 22.618 3.663 -41.398 1.00 94.12 85 ALA A O 1
ATOM 566 N N . ASN A 1 86 ? 21.651 4.476 -39.516 1.00 91.62 86 ASN A N 1
ATOM 567 C CA . ASN A 1 86 ? 22.297 5.784 -39.432 1.00 91.62 86 ASN A CA 1
ATOM 568 C C . ASN A 1 86 ? 23.084 5.905 -38.116 1.00 91.62 86 ASN A C 1
ATOM 570 O O . ASN A 1 86 ? 22.466 5.924 -37.055 1.00 91.62 86 ASN A O 1
ATOM 574 N N . GLY A 1 87 ? 24.417 5.948 -38.177 1.00 88.44 87 GLY A N 1
ATOM 575 C CA . GLY A 1 87 ? 25.327 6.071 -37.032 1.00 88.44 87 GLY A CA 1
ATOM 576 C C . GLY A 1 87 ? 26.030 7.430 -37.022 1.00 88.44 87 GLY A C 1
ATOM 577 O O . GLY A 1 87 ? 27.109 7.564 -37.599 1.00 88.44 87 GLY A O 1
ATOM 578 N N . TYR A 1 88 ? 25.415 8.431 -36.393 1.00 85.62 88 TYR A N 1
ATOM 579 C CA . TYR A 1 88 ? 25.793 9.850 -36.498 1.00 85.62 88 TYR A CA 1
ATOM 580 C C . TYR A 1 88 ? 26.268 10.428 -35.146 1.00 85.62 88 TYR A C 1
ATOM 582 O O . TYR A 1 88 ? 25.782 10.019 -34.092 1.00 85.62 88 TYR A O 1
ATOM 590 N N . GLU A 1 89 ? 27.229 11.355 -35.169 1.00 71.31 89 GLU A N 1
ATOM 591 C CA . GLU A 1 89 ? 27.744 12.182 -34.048 1.00 71.31 89 GLU A CA 1
ATOM 592 C C . GLU A 1 89 ? 28.369 11.492 -32.811 1.00 71.31 89 GLU A C 1
ATOM 594 O O . GLU A 1 89 ? 28.917 12.200 -31.972 1.00 71.31 89 GLU A O 1
ATOM 599 N N . SER A 1 90 ? 28.327 10.151 -32.696 1.00 66.88 90 SER A N 1
ATOM 600 C CA . SER A 1 90 ? 29.298 9.245 -32.000 1.00 66.88 90 SER A CA 1
ATOM 601 C C . SER A 1 90 ? 28.698 7.852 -31.689 1.00 66.88 90 SER A C 1
ATOM 603 O O . SER A 1 90 ? 29.018 7.231 -30.679 1.00 66.88 90 SER A O 1
ATOM 605 N N . GLY A 1 91 ? 27.745 7.378 -32.502 1.00 74.19 91 GLY A N 1
ATOM 606 C CA . GLY A 1 91 ? 26.848 6.268 -32.138 1.00 74.19 91 GLY A CA 1
ATOM 607 C C . GLY A 1 91 ? 27.142 4.889 -32.748 1.00 74.19 91 GLY A C 1
ATOM 608 O O . GLY A 1 91 ? 28.199 4.638 -33.334 1.00 74.19 91 GLY A O 1
ATOM 609 N N . ALA A 1 92 ? 26.151 3.995 -32.641 1.00 73.81 92 ALA A N 1
ATOM 610 C CA . ALA A 1 92 ? 26.152 2.653 -33.234 1.00 73.81 92 ALA A CA 1
ATOM 611 C C . ALA A 1 92 ? 24.756 2.252 -33.753 1.00 73.81 92 ALA A C 1
ATOM 613 O O . ALA A 1 92 ? 23.776 2.350 -33.020 1.00 73.81 92 ALA A O 1
ATOM 614 N N . ALA A 1 93 ? 24.637 1.768 -34.996 1.00 75.44 93 ALA A N 1
ATOM 615 C CA . ALA A 1 93 ? 23.341 1.592 -35.668 1.00 75.44 93 ALA A CA 1
ATOM 616 C C . ALA A 1 93 ? 23.215 0.280 -36.474 1.00 75.44 93 ALA A C 1
ATOM 618 O O . ALA A 1 93 ? 23.907 0.058 -37.473 1.00 75.44 93 ALA A O 1
ATOM 619 N N . VAL A 1 94 ? 22.306 -0.616 -36.057 1.00 54.69 94 VAL A N 1
ATOM 620 C CA . VAL A 1 94 ? 22.336 -2.042 -36.446 1.00 54.69 94 VAL A CA 1
ATOM 621 C C . VAL A 1 94 ? 20.988 -2.683 -36.850 1.00 54.69 94 VAL A C 1
ATOM 623 O O . VAL A 1 94 ? 20.955 -3.815 -37.306 1.00 54.69 94 VAL A O 1
ATOM 626 N N . GLY A 1 95 ? 19.890 -1.931 -36.817 1.00 59.75 95 GLY A N 1
ATOM 627 C CA . GLY A 1 95 ? 18.637 -2.085 -37.590 1.00 59.75 95 GLY A CA 1
ATOM 628 C C . GLY A 1 95 ? 18.134 -3.486 -38.027 1.00 59.75 95 GLY A C 1
ATOM 629 O O . GLY A 1 95 ? 18.150 -4.429 -37.256 1.00 59.75 95 GLY A O 1
ATOM 630 N N . ARG A 1 96 ? 17.604 -3.711 -39.233 1.00 63.22 96 ARG A N 1
ATOM 631 C CA . ARG A 1 96 ? 17.580 -2.837 -40.410 1.00 63.22 96 ARG A CA 1
ATOM 632 C C . ARG A 1 96 ? 16.963 -1.434 -40.081 1.00 63.22 96 ARG A C 1
ATOM 634 O O . ARG A 1 96 ? 16.179 -1.382 -39.138 1.00 63.22 96 ARG A O 1
ATOM 641 N N . ASN A 1 97 ? 17.231 -0.326 -40.772 1.00 94.44 97 ASN A N 1
ATOM 642 C CA . ASN A 1 97 ? 16.639 1.010 -40.492 1.00 94.44 97 ASN A CA 1
ATOM 643 C C . ASN A 1 97 ? 16.802 1.532 -39.039 1.00 94.44 97 ASN A C 1
ATOM 645 O O . ASN A 1 97 ? 15.946 2.271 -38.560 1.00 94.44 97 ASN A O 1
ATOM 649 N N . ALA A 1 98 ? 17.863 1.155 -38.311 1.00 96.50 98 ALA A N 1
ATOM 650 C CA . ALA A 1 98 ? 18.069 1.714 -36.972 1.00 96.50 98 ALA A CA 1
ATOM 651 C C . ALA A 1 98 ? 18.747 3.077 -37.016 1.00 96.50 98 ALA A C 1
ATOM 653 O O . ALA A 1 98 ? 19.755 3.247 -37.696 1.00 96.50 98 ALA A O 1
ATOM 654 N N . ASN A 1 99 ? 18.281 3.999 -36.196 1.00 94.31 99 ASN A N 1
ATOM 655 C CA . ASN A 1 99 ? 18.948 5.267 -35.965 1.00 94.31 99 ASN A CA 1
ATOM 656 C C . ASN A 1 99 ? 19.748 5.176 -34.659 1.00 94.31 99 ASN A C 1
ATOM 658 O O . ASN A 1 99 ? 19.168 4.850 -33.634 1.00 94.31 99 ASN A O 1
ATOM 662 N N . GLY A 1 100 ? 21.060 5.395 -34.707 1.00 92.38 100 GLY A N 1
ATOM 663 C CA . GLY A 1 100 ? 21.987 5.400 -33.571 1.00 92.38 100 GLY A CA 1
ATOM 664 C C . GLY A 1 100 ? 22.754 6.719 -33.564 1.00 92.38 100 GLY A C 1
ATOM 665 O O . GLY A 1 100 ? 23.890 6.780 -34.032 1.00 92.38 100 GLY A O 1
ATOM 666 N N . ALA A 1 101 ? 22.091 7.790 -33.132 1.00 90.19 101 ALA A N 1
ATOM 667 C CA . ALA A 1 101 ? 22.555 9.166 -33.296 1.00 90.19 101 ALA A CA 1
ATOM 668 C C . ALA A 1 101 ? 22.947 9.811 -31.958 1.00 90.19 101 ALA A C 1
ATOM 670 O O . ALA A 1 101 ? 22.325 9.558 -30.924 1.00 90.19 101 ALA A O 1
ATOM 671 N N . ASN A 1 102 ? 23.964 10.671 -31.996 1.00 89.50 102 ASN A N 1
ATOM 672 C CA . ASN A 1 102 ? 24.434 11.515 -30.895 1.00 89.50 102 ASN A CA 1
ATOM 673 C C . ASN A 1 102 ? 24.822 10.654 -29.678 1.00 89.50 102 ASN A C 1
ATOM 675 O O . ASN A 1 102 ? 24.180 10.683 -28.628 1.00 89.50 102 ASN A O 1
ATOM 679 N N . SER A 1 103 ? 25.827 9.793 -29.870 1.00 81.31 103 SER A N 1
ATOM 680 C CA . SER A 1 103 ? 26.260 8.759 -28.909 1.00 81.31 103 SER A CA 1
ATOM 681 C C . SER A 1 103 ? 25.192 7.715 -28.530 1.00 81.31 103 SER A C 1
ATOM 683 O O . SER A 1 103 ? 25.349 7.006 -27.540 1.00 81.31 103 SER A O 1
ATOM 685 N N . GLY A 1 104 ? 24.104 7.600 -29.300 1.00 77.25 104 GLY A N 1
ATOM 686 C CA . GLY A 1 104 ? 23.093 6.551 -29.138 1.00 77.25 104 GLY A CA 1
ATOM 687 C C . GLY A 1 104 ? 23.475 5.217 -29.798 1.00 77.25 104 GLY A C 1
ATOM 688 O O . GLY A 1 104 ? 24.183 5.185 -30.808 1.00 77.25 104 GLY A O 1
ATOM 689 N N . ALA A 1 105 ? 22.972 4.106 -29.255 1.00 80.69 105 ALA A N 1
ATOM 690 C CA . ALA A 1 105 ? 23.206 2.744 -29.749 1.00 80.69 105 ALA A CA 1
ATOM 691 C C . ALA A 1 105 ? 21.886 2.058 -30.141 1.00 80.69 105 ALA A C 1
ATOM 693 O O . ALA A 1 105 ? 20.925 2.095 -29.381 1.00 80.69 105 ALA A O 1
ATOM 694 N N . ALA A 1 106 ? 21.811 1.413 -31.307 1.00 76.88 106 ALA A N 1
ATOM 695 C CA . ALA A 1 106 ? 20.554 0.890 -31.844 1.00 76.88 106 ALA A CA 1
ATOM 696 C C . ALA A 1 106 ? 20.726 -0.416 -32.647 1.00 76.88 106 ALA A C 1
ATOM 698 O O . ALA A 1 106 ? 21.643 -0.509 -33.454 1.00 76.88 106 ALA A O 1
ATOM 699 N N . LEU A 1 107 ? 19.844 -1.418 -32.503 1.00 58.19 107 LEU A N 1
ATOM 700 C CA . LEU A 1 107 ? 19.907 -2.707 -33.234 1.00 58.19 107 LEU A CA 1
ATOM 701 C C . LEU A 1 107 ? 18.532 -3.381 -33.368 1.00 58.19 107 LEU A C 1
ATOM 703 O O . LEU A 1 107 ? 18.032 -3.955 -32.416 1.00 58.19 107 LEU A O 1
ATOM 707 N N . GLY A 1 108 ? 17.916 -3.381 -34.547 1.00 82.00 108 GLY A N 1
ATOM 708 C CA . GLY A 1 108 ? 16.641 -4.069 -34.811 1.00 82.00 108 GLY A CA 1
ATOM 709 C C . GLY A 1 108 ? 15.732 -3.257 -35.733 1.00 82.00 108 GLY A C 1
ATOM 710 O O . GLY A 1 108 ? 15.904 -2.046 -35.840 1.00 82.00 108 GLY A O 1
ATOM 711 N N . TYR A 1 109 ? 14.751 -3.898 -36.379 1.00 97.19 109 TYR A N 1
ATOM 712 C CA . TYR A 1 109 ? 13.783 -3.214 -37.250 1.00 97.19 109 TYR A CA 1
ATOM 713 C C . TYR A 1 109 ? 13.184 -1.984 -36.545 1.00 97.19 109 TYR A C 1
ATOM 715 O O . TYR A 1 109 ? 12.593 -2.122 -35.466 1.00 97.19 109 TYR A O 1
ATOM 723 N N . LEU A 1 110 ? 13.402 -0.804 -37.139 1.00 96.50 110 LEU A N 1
ATOM 724 C CA . LEU A 1 110 ? 12.984 0.512 -36.634 1.00 96.50 110 LEU A CA 1
ATOM 725 C C . LEU A 1 110 ? 13.427 0.816 -35.182 1.00 96.50 110 LEU A C 1
ATOM 727 O O . LEU A 1 110 ? 12.681 1.423 -34.419 1.00 96.50 110 LEU A O 1
ATOM 731 N N . ALA A 1 111 ? 14.626 0.384 -34.772 1.00 97.69 111 ALA A N 1
ATOM 732 C CA . ALA A 1 111 ? 15.221 0.807 -33.498 1.00 97.69 111 ALA A CA 1
ATOM 733 C C . ALA A 1 111 ? 15.693 2.274 -33.555 1.00 97.69 111 ALA A C 1
ATOM 735 O O . ALA A 1 111 ? 16.381 2.651 -34.500 1.00 97.69 111 ALA A O 1
ATOM 736 N N . ASN A 1 112 ? 15.420 3.079 -32.531 1.00 97.06 112 ASN A N 1
ATOM 737 C CA . ASN A 1 112 ? 15.902 4.460 -32.425 1.00 97.06 112 ASN A CA 1
ATOM 738 C C . ASN A 1 112 ? 16.667 4.665 -31.111 1.00 97.06 112 ASN A C 1
ATOM 740 O O . ASN A 1 112 ? 16.045 4.786 -30.067 1.00 97.06 112 ASN A O 1
ATOM 744 N N . GLY A 1 113 ? 17.997 4.675 -31.165 1.00 96.00 113 GLY A N 1
ATOM 745 C CA . GLY A 1 113 ? 18.906 5.106 -30.103 1.00 96.00 113 GLY A CA 1
ATOM 746 C C . GLY A 1 113 ? 19.351 6.549 -30.356 1.00 96.00 113 GLY A C 1
ATOM 747 O O . GLY A 1 113 ? 20.037 6.809 -31.344 1.00 96.00 113 GLY A O 1
ATOM 748 N N . TYR A 1 114 ? 18.963 7.492 -29.500 1.00 93.88 114 TYR A N 1
ATOM 749 C CA . TYR A 1 114 ? 19.191 8.930 -29.699 1.00 93.88 114 TYR A CA 1
ATOM 750 C C . TYR A 1 114 ? 19.734 9.602 -28.433 1.00 93.88 114 TYR A C 1
ATOM 752 O O . TYR A 1 114 ? 19.216 9.353 -27.347 1.00 93.88 114 TYR A O 1
ATOM 760 N N . PHE A 1 115 ? 20.735 10.479 -28.563 1.00 93.50 115 PHE A N 1
ATOM 761 C CA . PHE A 1 115 ? 21.276 11.313 -27.475 1.00 93.50 115 PHE A CA 1
ATOM 762 C C . PHE A 1 115 ? 21.627 10.484 -26.227 1.00 93.50 115 PHE A C 1
ATOM 764 O O . PHE A 1 115 ? 20.900 10.490 -25.236 1.00 93.50 115 PHE A O 1
ATOM 771 N N . LEU A 1 116 ? 22.703 9.693 -26.309 1.00 92.88 116 LEU A N 1
ATOM 772 C CA . LEU A 1 116 ? 23.123 8.690 -25.306 1.00 92.88 116 LEU A CA 1
ATOM 773 C C . LEU A 1 116 ? 22.126 7.531 -25.062 1.00 92.88 116 LEU A C 1
ATOM 775 O O . LEU A 1 116 ? 22.356 6.698 -24.188 1.00 92.88 116 LEU A O 1
ATOM 779 N N . GLY A 1 117 ? 21.018 7.453 -25.807 1.00 91.56 117 GLY A N 1
ATOM 780 C CA . GLY A 1 117 ? 20.005 6.407 -25.648 1.00 91.56 117 GLY A CA 1
ATOM 781 C C . GLY A 1 117 ? 20.332 5.078 -26.347 1.00 91.56 117 GLY A C 1
ATOM 782 O O . GLY A 1 117 ? 20.989 5.050 -27.390 1.00 91.56 117 GLY A O 1
ATOM 783 N N . ALA A 1 118 ? 19.843 3.966 -25.793 1.00 96.44 118 ALA A N 1
ATOM 784 C CA . ALA A 1 118 ? 20.089 2.603 -26.273 1.00 96.44 118 ALA A CA 1
ATOM 785 C C . ALA A 1 118 ? 18.791 1.890 -26.703 1.00 96.44 118 ALA A C 1
ATOM 787 O O . ALA A 1 118 ? 17.821 1.867 -25.955 1.00 96.44 118 ALA A O 1
ATOM 788 N N . ALA A 1 119 ? 18.757 1.251 -27.873 1.00 95.00 119 ALA A N 1
ATOM 789 C CA . ALA A 1 119 ? 17.561 0.599 -28.408 1.00 95.00 119 ALA A CA 1
ATOM 790 C C . ALA A 1 119 ? 17.862 -0.750 -29.076 1.00 95.00 119 ALA A C 1
ATOM 792 O O . ALA A 1 119 ? 18.744 -0.854 -29.924 1.00 95.00 119 ALA A O 1
ATOM 793 N N . VAL A 1 120 ? 17.073 -1.787 -28.796 1.00 74.94 120 VAL A N 1
ATOM 794 C CA . VAL A 1 120 ? 17.141 -3.056 -29.536 1.00 74.94 120 VAL A CA 1
ATOM 795 C C . VAL A 1 120 ? 15.748 -3.396 -30.074 1.00 74.94 120 VAL A C 1
ATOM 797 O O . VAL A 1 120 ? 14.840 -3.779 -29.329 1.00 74.94 120 VAL A O 1
ATOM 800 N N . GLY A 1 121 ? 15.598 -3.131 -31.378 1.00 71.00 121 GLY A N 1
ATOM 801 C CA . GLY A 1 121 ? 14.361 -2.910 -32.135 1.00 71.00 121 GLY A CA 1
ATOM 802 C C . GLY A 1 121 ? 13.475 -4.128 -32.307 1.00 71.00 121 GLY A C 1
ATOM 803 O O . GLY A 1 121 ? 13.668 -5.125 -31.603 1.00 71.00 121 GLY A O 1
ATOM 804 N N . ARG A 1 122 ? 12.502 -4.018 -33.242 1.00 55.56 122 ARG A N 1
ATOM 805 C CA . ARG A 1 122 ? 11.058 -4.283 -33.000 1.00 55.56 122 ARG A CA 1
ATOM 806 C C . ARG A 1 122 ? 10.361 -2.943 -32.615 1.00 55.56 122 ARG A C 1
ATOM 808 O O . ARG A 1 122 ? 9.576 -2.911 -31.693 1.00 55.56 122 ARG A O 1
ATOM 815 N N . ASN A 1 123 ? 10.660 -1.808 -33.265 1.00 96.75 123 ASN A N 1
ATOM 816 C CA . ASN A 1 123 ? 10.183 -0.448 -32.890 1.00 96.75 123 ASN A CA 1
ATOM 817 C C . ASN A 1 123 ? 10.612 0.054 -31.485 1.00 96.75 123 ASN A C 1
ATOM 819 O O . ASN A 1 123 ? 9.905 0.838 -30.860 1.00 96.75 123 ASN A O 1
ATOM 823 N N . ALA A 1 124 ? 11.760 -0.384 -30.962 1.00 98.31 124 ALA A N 1
ATOM 824 C CA . ALA A 1 124 ? 12.275 0.127 -29.689 1.00 98.31 124 ALA A CA 1
ATOM 825 C C . ALA A 1 124 ? 12.857 1.550 -29.840 1.00 98.31 124 ALA A C 1
ATOM 827 O O . ALA A 1 124 ? 13.678 1.777 -30.726 1.00 98.31 124 ALA A O 1
ATOM 828 N N . ASN A 1 125 ? 12.489 2.476 -28.957 1.00 98.25 125 ASN A N 1
ATOM 829 C CA . ASN A 1 125 ? 12.958 3.860 -28.898 1.00 98.25 125 ASN A CA 1
ATOM 830 C C . ASN A 1 125 ? 13.684 4.121 -27.568 1.00 98.25 125 ASN A C 1
ATOM 832 O O . ASN A 1 125 ? 13.034 4.194 -26.533 1.00 98.25 125 ASN A O 1
ATOM 836 N N . GLY A 1 126 ? 15.008 4.244 -27.594 1.00 98.00 126 GLY A N 1
ATOM 837 C CA . GLY A 1 126 ? 15.862 4.665 -26.486 1.00 98.00 126 GLY A CA 1
ATOM 838 C C . GLY A 1 126 ? 16.373 6.084 -26.730 1.00 98.00 126 GLY A C 1
ATOM 839 O O . GLY A 1 126 ? 17.216 6.271 -27.602 1.00 98.00 126 GLY A O 1
ATOM 840 N N . ALA A 1 127 ? 15.894 7.091 -25.999 1.00 97.25 127 ALA A N 1
ATOM 841 C CA . ALA A 1 127 ? 16.259 8.493 -26.235 1.00 97.25 127 ALA A CA 1
ATOM 842 C C . ALA A 1 127 ? 16.691 9.228 -24.959 1.00 97.25 127 ALA A C 1
ATOM 844 O O . ALA A 1 127 ? 16.172 8.957 -23.877 1.00 97.25 127 ALA A O 1
ATOM 845 N N . ASN A 1 128 ? 17.592 10.204 -25.083 1.00 96.75 128 ASN A N 1
ATOM 846 C CA . ASN A 1 128 ? 18.036 11.082 -23.993 1.00 96.75 128 ASN A CA 1
ATOM 847 C C . ASN A 1 128 ? 18.518 10.278 -22.770 1.00 96.75 128 ASN A C 1
ATOM 849 O O . ASN A 1 128 ? 17.879 10.297 -21.720 1.00 96.75 128 ASN A O 1
ATOM 853 N N . SER A 1 129 ? 19.587 9.496 -22.932 1.00 97.00 129 SER A N 1
ATOM 854 C CA . SER A 1 129 ? 20.114 8.528 -21.948 1.00 97.00 129 SER A CA 1
ATOM 855 C C . SER A 1 129 ? 19.170 7.367 -21.573 1.00 97.00 129 SER A C 1
ATOM 857 O O . SER A 1 129 ? 19.485 6.595 -20.672 1.00 97.00 129 SER A O 1
ATOM 859 N N . GLY A 1 130 ? 18.011 7.225 -22.229 1.00 98.12 130 GLY A N 1
ATOM 860 C CA . GLY A 1 130 ? 17.055 6.135 -21.993 1.00 98.12 130 GLY A CA 1
ATOM 861 C C . GLY A 1 130 ? 17.360 4.842 -22.764 1.00 98.12 130 GLY A C 1
ATOM 862 O O . GLY A 1 130 ? 18.013 4.869 -23.808 1.00 98.12 130 GLY A O 1
ATOM 863 N N . ALA A 1 131 ? 16.864 3.701 -22.276 1.00 98.38 131 ALA A N 1
ATOM 864 C CA . ALA A 1 131 ? 17.137 2.365 -22.823 1.00 98.38 131 ALA A CA 1
ATOM 865 C C . ALA A 1 131 ? 15.855 1.575 -23.163 1.00 98.38 131 ALA A C 1
ATOM 867 O O . ALA A 1 131 ? 14.927 1.534 -22.361 1.00 98.38 131 ALA A O 1
ATOM 868 N N . ALA A 1 132 ? 15.799 0.897 -24.315 1.00 98.56 132 ALA A N 1
ATOM 869 C CA . ALA A 1 132 ? 14.609 0.179 -24.785 1.00 98.56 132 ALA A CA 1
ATOM 870 C C . ALA A 1 132 ? 14.905 -1.182 -25.452 1.00 98.56 132 ALA A C 1
ATOM 872 O O . ALA A 1 132 ? 15.753 -1.289 -26.337 1.00 98.56 132 ALA A O 1
ATOM 873 N N . LEU A 1 133 ? 14.146 -2.224 -25.094 1.00 98.12 133 LEU A N 1
ATOM 874 C CA . LEU A 1 133 ? 14.263 -3.589 -25.631 1.00 98.12 133 LEU A CA 1
ATOM 875 C C . LEU A 1 133 ? 12.874 -4.224 -25.814 1.00 98.12 133 LEU A C 1
ATOM 877 O O . LEU A 1 133 ? 12.333 -4.839 -24.900 1.00 98.12 133 LEU A O 1
ATOM 881 N N . GLY A 1 134 ? 12.253 -4.133 -26.989 1.00 96.56 134 GLY A N 1
ATOM 882 C CA . GLY A 1 134 ? 10.911 -4.710 -27.143 1.00 96.56 134 GLY A CA 1
ATOM 883 C C . GLY A 1 134 ? 10.158 -4.289 -28.387 1.00 96.56 134 GLY A C 1
ATOM 884 O O . GLY A 1 134 ? 10.584 -3.371 -29.075 1.00 96.56 134 GLY A O 1
ATOM 885 N N . TYR A 1 135 ? 9.017 -4.949 -28.628 1.00 98.12 135 TYR A N 1
ATOM 886 C CA . TYR A 1 135 ? 7.999 -4.449 -29.557 1.00 98.12 135 TYR A CA 1
ATOM 887 C C . TYR A 1 135 ? 7.528 -3.090 -29.052 1.00 98.12 135 TYR A C 1
ATOM 889 O O . TYR A 1 135 ? 7.066 -3.049 -27.923 1.00 98.12 135 TYR A O 1
ATOM 897 N N . TRP A 1 136 ? 7.707 -2.006 -29.809 1.00 98.00 136 TRP A N 1
ATOM 898 C CA . TRP A 1 136 ? 7.292 -0.639 -29.445 1.00 98.00 136 TRP A CA 1
ATOM 899 C C . TRP A 1 136 ? 7.695 -0.190 -28.022 1.00 98.00 136 TRP A C 1
ATOM 901 O O . TRP A 1 136 ? 6.971 0.554 -27.369 1.00 98.00 136 TRP A O 1
ATOM 911 N N . ALA A 1 137 ? 8.832 -0.669 -27.505 1.00 98.44 137 ALA A N 1
ATOM 912 C CA . ALA A 1 137 ? 9.325 -0.251 -26.192 1.00 98.44 137 ALA A CA 1
ATOM 913 C C . ALA A 1 137 ? 9.883 1.181 -26.259 1.00 98.44 137 ALA A C 1
ATOM 915 O O . ALA A 1 137 ? 10.652 1.478 -27.164 1.00 98.44 137 ALA A O 1
ATOM 916 N N . ASN A 1 138 ? 9.552 2.047 -25.305 1.00 98.56 138 ASN A N 1
ATOM 917 C CA . ASN A 1 138 ? 9.899 3.468 -25.306 1.00 98.56 138 ASN A CA 1
ATOM 918 C C . ASN A 1 138 ? 10.638 3.856 -24.013 1.00 98.56 138 ASN A C 1
ATOM 920 O O . ASN A 1 138 ? 10.001 4.130 -23.005 1.00 98.56 138 ASN A O 1
ATOM 924 N N . GLY A 1 139 ? 11.970 3.851 -24.030 1.00 98.56 139 GLY A N 1
ATOM 925 C CA . GLY A 1 139 ? 12.848 4.283 -22.940 1.00 98.56 139 GLY A CA 1
ATOM 926 C C . GLY A 1 139 ? 13.357 5.705 -23.178 1.00 98.56 139 GLY A C 1
ATOM 927 O O . GLY A 1 139 ? 14.162 5.912 -24.080 1.00 98.56 139 GLY A O 1
ATOM 928 N N . THR A 1 140 ? 12.917 6.707 -22.418 1.00 98.50 140 THR A N 1
ATOM 929 C CA . THR A 1 140 ? 13.247 8.122 -22.692 1.00 98.50 140 THR A CA 1
ATOM 930 C C . THR A 1 140 ? 13.671 8.898 -21.448 1.00 98.50 140 THR A C 1
ATOM 932 O O . THR A 1 140 ? 13.185 8.628 -20.353 1.00 98.50 140 THR A O 1
ATOM 935 N N . ASN A 1 141 ? 14.549 9.895 -21.598 1.00 98.06 141 ASN A N 1
ATOM 936 C CA . ASN A 1 141 ? 14.993 10.786 -20.512 1.00 98.06 141 ASN A CA 1
ATOM 937 C C . ASN A 1 141 ? 15.513 9.987 -19.298 1.00 98.06 141 ASN A C 1
ATOM 939 O O . ASN A 1 141 ? 14.909 10.017 -18.229 1.00 98.06 141 ASN A O 1
ATOM 943 N N . SER A 1 142 ? 16.574 9.201 -19.493 1.00 98.31 142 SER A N 1
ATOM 944 C CA . SER A 1 142 ? 17.138 8.241 -18.524 1.00 98.31 142 SER A CA 1
ATOM 945 C C . SER A 1 142 ? 16.209 7.090 -18.091 1.00 98.31 142 SER A C 1
ATOM 947 O O . SER A 1 142 ? 16.565 6.328 -17.196 1.00 98.31 142 SER A O 1
ATOM 949 N N . GLY A 1 143 ? 15.028 6.936 -18.702 1.00 98.50 143 GLY A N 1
ATOM 950 C CA . GLY A 1 143 ? 14.100 5.832 -18.430 1.00 98.50 143 GLY A CA 1
ATOM 951 C C . GLY A 1 143 ? 14.425 4.532 -19.180 1.00 98.50 143 GLY A C 1
ATOM 952 O O . GLY A 1 143 ? 15.071 4.551 -20.230 1.00 98.50 143 GLY A O 1
ATOM 953 N N . ALA A 1 144 ? 13.956 3.394 -18.661 1.00 98.69 144 ALA A N 1
ATOM 954 C CA . ALA A 1 144 ? 14.232 2.052 -19.185 1.00 98.69 144 ALA A CA 1
ATOM 955 C C . ALA A 1 144 ? 12.944 1.274 -19.521 1.00 98.69 144 ALA A C 1
ATOM 957 O O . ALA A 1 144 ? 12.018 1.244 -18.717 1.00 98.69 144 ALA A O 1
ATOM 958 N N . ALA A 1 145 ? 12.879 0.605 -20.676 1.00 98.62 145 ALA A N 1
ATOM 959 C CA . ALA A 1 145 ? 11.680 -0.095 -21.150 1.00 98.62 145 ALA A CA 1
ATOM 960 C C . ALA A 1 145 ? 11.977 -1.469 -21.776 1.00 98.62 145 ALA A C 1
ATOM 962 O O . ALA A 1 145 ? 12.857 -1.600 -22.628 1.00 98.62 145 ALA A O 1
ATOM 963 N N . ILE A 1 146 ? 11.187 -2.492 -21.438 1.00 87.62 146 ILE A N 1
ATOM 964 C CA . ILE A 1 146 ? 11.261 -3.834 -22.036 1.00 87.62 146 ILE A CA 1
ATOM 965 C C . ILE A 1 146 ? 9.844 -4.265 -22.476 1.00 87.62 146 ILE A C 1
ATOM 967 O O . ILE A 1 146 ? 8.980 -4.471 -21.633 1.00 87.62 146 ILE A O 1
ATOM 971 N N . GLY A 1 147 ? 9.585 -4.328 -23.793 1.00 86.88 147 GLY A N 1
ATOM 972 C CA . GLY A 1 147 ? 8.231 -4.309 -24.415 1.00 86.88 147 GLY A CA 1
ATOM 973 C C . GLY A 1 147 ? 7.378 -5.582 -24.257 1.00 86.88 147 GLY A C 1
ATOM 974 O O . GLY A 1 147 ? 7.832 -6.578 -23.705 1.00 86.88 147 GLY A O 1
ATOM 975 N N . ARG A 1 148 ? 6.134 -5.674 -24.756 1.00 79.81 148 ARG A N 1
ATOM 976 C CA . ARG A 1 148 ? 5.448 -5.061 -25.922 1.00 79.81 148 ARG A CA 1
ATOM 977 C C . ARG A 1 148 ? 4.700 -3.745 -25.595 1.00 79.81 148 ARG A C 1
ATOM 979 O O . ARG A 1 148 ? 3.758 -3.780 -24.833 1.00 79.81 148 ARG A O 1
ATOM 986 N N . GLU A 1 149 ? 5.054 -2.603 -26.177 1.00 98.25 149 GLU A N 1
ATOM 987 C CA . GLU A 1 149 ? 4.472 -1.274 -25.880 1.00 98.25 149 GLU A CA 1
ATOM 988 C C . GLU A 1 149 ? 4.726 -0.798 -24.431 1.00 98.25 149 GLU A C 1
ATOM 990 O O . GLU A 1 149 ? 3.930 -0.071 -23.850 1.00 98.25 149 GLU A O 1
ATOM 995 N N . ALA A 1 150 ? 5.854 -1.208 -23.834 1.00 98.62 150 ALA A N 1
ATOM 996 C CA . ALA A 1 150 ? 6.306 -0.680 -22.545 1.00 98.62 150 ALA A CA 1
ATOM 997 C C . ALA A 1 150 ? 6.867 0.744 -22.694 1.00 98.62 150 ALA A C 1
ATOM 999 O O . ALA A 1 150 ? 7.662 0.989 -23.598 1.00 98.62 150 ALA A O 1
ATOM 1000 N N . ASN A 1 151 ? 6.539 1.652 -21.780 1.00 98.69 151 ASN A N 1
ATOM 1001 C CA . ASN A 1 151 ? 6.975 3.045 -21.755 1.00 98.69 151 ASN A CA 1
ATOM 1002 C C . ASN A 1 151 ? 7.711 3.356 -20.443 1.00 98.69 151 ASN A C 1
ATOM 1004 O O . ASN A 1 151 ? 7.082 3.442 -19.396 1.00 98.69 151 ASN A O 1
ATOM 1008 N N . GLY A 1 152 ? 9.031 3.514 -20.500 1.00 98.62 152 GLY A N 1
ATOM 1009 C CA . GLY A 1 152 ? 9.894 3.937 -19.398 1.00 98.62 152 GLY A CA 1
ATOM 1010 C C . GLY A 1 152 ? 10.385 5.365 -19.628 1.00 98.62 152 GLY A C 1
ATOM 1011 O O . GLY A 1 152 ? 11.272 5.559 -20.455 1.00 98.62 152 GLY A O 1
ATOM 1012 N N . SER A 1 153 ? 9.846 6.381 -18.953 1.00 98.50 153 SER A N 1
ATOM 1013 C CA . SER A 1 153 ? 10.197 7.788 -19.228 1.00 98.50 153 SER A CA 1
ATOM 1014 C C . SER A 1 153 ? 10.584 8.587 -17.984 1.00 98.50 153 SER A C 1
ATOM 1016 O O . SER A 1 153 ? 10.054 8.359 -16.902 1.00 98.50 153 SER A O 1
ATOM 1018 N N . VAL A 1 154 ? 11.502 9.550 -18.133 1.00 98.44 154 VAL A N 1
ATOM 1019 C CA . VAL A 1 154 ? 11.927 10.482 -17.062 1.00 98.44 154 VAL A CA 1
ATOM 1020 C C . VAL A 1 154 ? 12.407 9.702 -15.827 1.00 98.44 154 VAL A C 1
ATOM 1022 O O . VAL A 1 154 ? 11.772 9.690 -14.775 1.00 98.44 154 VAL A O 1
ATOM 1025 N N . SER A 1 155 ? 13.501 8.960 -16.013 1.00 87.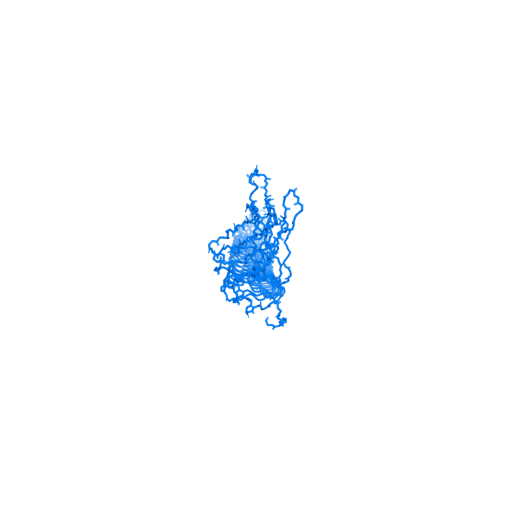62 155 SER A N 1
ATOM 1026 C CA . SER A 1 155 ? 14.085 7.993 -15.067 1.00 87.62 155 SER A CA 1
ATOM 1027 C C . SER A 1 155 ? 13.124 6.915 -14.535 1.00 87.62 155 SER A C 1
ATOM 1029 O O . SER A 1 155 ? 13.424 6.277 -13.528 1.00 87.62 155 SER A O 1
ATOM 1031 N N . GLY A 1 156 ? 11.980 6.692 -15.190 1.00 98.12 156 GLY A N 1
ATOM 1032 C CA . GLY A 1 156 ? 11.070 5.585 -14.894 1.00 98.12 156 GLY A CA 1
ATOM 1033 C C . GLY A 1 156 ? 11.457 4.269 -15.584 1.00 98.12 156 GLY A C 1
ATOM 1034 O O . GLY A 1 156 ? 12.198 4.262 -16.570 1.00 98.12 156 GLY A O 1
ATOM 1035 N N . ALA A 1 157 ? 10.954 3.144 -15.073 1.00 98.75 157 ALA A N 1
ATOM 1036 C CA . ALA A 1 157 ? 11.292 1.794 -15.537 1.00 98.75 157 ALA A CA 1
ATOM 1037 C C . ALA A 1 157 ? 10.042 0.960 -15.865 1.00 98.75 157 ALA A C 1
ATOM 1039 O O . ALA A 1 157 ? 9.120 0.896 -15.059 1.00 98.75 157 ALA A O 1
ATOM 1040 N N . ALA A 1 158 ? 10.008 0.277 -17.011 1.00 98.69 158 ALA A N 1
ATOM 1041 C CA . ALA A 1 158 ? 8.849 -0.497 -17.465 1.00 98.69 158 ALA A CA 1
ATOM 1042 C C . ALA A 1 158 ? 9.223 -1.871 -18.048 1.00 98.69 158 ALA A C 1
ATOM 1044 O O . ALA A 1 158 ? 10.146 -1.985 -18.856 1.00 98.69 158 ALA A O 1
ATOM 1045 N N . LEU A 1 159 ? 8.466 -2.912 -17.692 1.00 98.31 159 LEU A N 1
ATOM 1046 C CA . LEU A 1 159 ? 8.669 -4.294 -18.144 1.00 98.31 159 LEU A CA 1
ATOM 1047 C C . LEU A 1 159 ? 7.329 -4.970 -18.486 1.00 98.31 159 LEU A C 1
ATOM 1049 O O . LEU A 1 159 ? 6.484 -5.139 -17.615 1.00 98.31 159 LEU A O 1
ATOM 1053 N N . GLY A 1 160 ? 7.141 -5.419 -19.729 1.00 96.62 160 GLY A N 1
ATOM 1054 C CA . GLY A 1 160 ? 5.991 -6.223 -20.166 1.00 96.62 160 GLY A CA 1
ATOM 1055 C C . GLY A 1 160 ? 5.073 -5.537 -21.185 1.00 96.62 160 GLY A C 1
ATOM 1056 O O . GLY A 1 160 ? 5.425 -4.529 -21.792 1.00 96.62 160 GLY A O 1
ATOM 1057 N N . TYR A 1 161 ? 3.887 -6.113 -21.421 1.00 98.38 161 TYR A N 1
ATOM 1058 C CA . TYR A 1 161 ? 2.912 -5.534 -22.356 1.00 98.38 161 TYR A CA 1
ATOM 1059 C C . TYR A 1 161 ? 2.261 -4.276 -21.768 1.00 98.38 161 TYR A C 1
ATOM 1061 O O . TYR A 1 161 ? 1.791 -4.351 -20.637 1.00 98.38 161 TYR A O 1
ATOM 1069 N N . LEU A 1 162 ? 2.203 -3.167 -22.516 1.00 98.38 162 LEU A N 1
ATOM 1070 C CA . LEU A 1 162 ? 1.569 -1.886 -22.138 1.00 98.38 162 LEU A CA 1
ATOM 1071 C C . LEU A 1 162 ? 2.016 -1.287 -20.782 1.00 98.38 162 LEU A C 1
ATOM 1073 O O . LEU A 1 162 ? 1.323 -0.442 -20.224 1.00 98.38 162 LEU A O 1
ATOM 1077 N N . ALA A 1 163 ? 3.147 -1.720 -20.217 1.00 98.69 163 ALA A N 1
ATOM 1078 C CA . ALA A 1 163 ? 3.609 -1.236 -18.915 1.00 98.69 163 ALA A CA 1
ATOM 1079 C C . ALA A 1 163 ? 4.107 0.219 -19.011 1.00 98.69 163 ALA A C 1
ATOM 1081 O O . ALA A 1 163 ? 4.966 0.506 -19.837 1.00 98.69 163 ALA A O 1
ATOM 1082 N N . ASN A 1 164 ? 3.629 1.123 -18.159 1.00 98.75 164 ASN A N 1
ATOM 1083 C CA . ASN A 1 164 ? 3.991 2.541 -18.136 1.00 98.75 164 ASN A CA 1
ATOM 1084 C C . ASN A 1 164 ? 4.714 2.909 -16.829 1.00 98.75 164 ASN A C 1
ATOM 1086 O O . ASN A 1 164 ? 4.074 3.091 -15.799 1.00 98.75 164 ASN A O 1
ATOM 1090 N N . GLY A 1 165 ? 6.040 3.020 -16.876 1.00 98.69 165 GLY A N 1
ATOM 1091 C CA . GLY A 1 165 ? 6.905 3.504 -15.800 1.00 98.69 165 GLY A CA 1
ATOM 1092 C C . GLY A 1 165 ? 7.388 4.920 -16.105 1.00 98.69 165 GLY A C 1
ATOM 1093 O O . GLY A 1 165 ? 8.356 5.082 -16.842 1.00 98.69 165 GLY A O 1
ATOM 1094 N N . SER A 1 166 ? 6.727 5.958 -15.593 1.00 98.50 166 SER A N 1
ATOM 1095 C CA . SER A 1 166 ? 7.000 7.350 -16.005 1.00 98.50 166 SER A CA 1
ATOM 1096 C C . SER A 1 166 ? 7.236 8.294 -14.828 1.00 98.50 166 SER A C 1
ATOM 1098 O O . SER A 1 166 ? 6.644 8.127 -13.765 1.00 98.50 166 SER A O 1
ATOM 1100 N N . THR A 1 167 ? 8.101 9.298 -15.000 1.00 98.50 167 THR A N 1
ATOM 1101 C CA . THR A 1 167 ? 8.402 10.330 -13.987 1.00 98.50 167 THR A CA 1
ATOM 1102 C C . THR A 1 167 ? 8.799 9.701 -12.650 1.00 98.50 167 THR A C 1
ATOM 1104 O O . THR A 1 167 ? 8.045 9.740 -11.682 1.00 98.50 167 THR A O 1
ATOM 1107 N N . TYR A 1 168 ? 9.972 9.065 -12.617 1.00 98.56 168 TYR A N 1
ATOM 1108 C CA . TYR A 1 168 ? 10.513 8.306 -11.475 1.00 98.56 168 TYR A CA 1
ATOM 1109 C C . TYR A 1 168 ? 9.689 7.079 -11.032 1.00 98.56 168 TYR A C 1
ATOM 1111 O O . TYR A 1 168 ? 9.963 6.512 -9.977 1.00 98.56 168 TYR A O 1
ATOM 1119 N N . GLY A 1 169 ? 8.684 6.660 -11.808 1.00 98.62 169 GLY A N 1
ATOM 1120 C CA . GLY A 1 169 ? 7.854 5.493 -11.500 1.00 98.62 169 GLY A CA 1
ATOM 1121 C C . GLY A 1 169 ? 8.330 4.174 -12.128 1.00 98.62 169 GLY A C 1
ATOM 1122 O O . GLY A 1 169 ? 9.094 4.164 -13.096 1.00 98.62 169 GLY A O 1
ATOM 1123 N N . ALA A 1 170 ? 7.871 3.045 -11.584 1.00 98.75 170 ALA A N 1
ATOM 1124 C CA . ALA A 1 170 ? 8.260 1.694 -11.998 1.00 98.75 170 ALA A CA 1
ATOM 1125 C C . ALA A 1 170 ? 7.042 0.794 -12.278 1.00 98.75 170 ALA A C 1
ATOM 1127 O O . ALA A 1 170 ? 6.113 0.746 -11.476 1.00 98.75 170 ALA A O 1
ATOM 1128 N N . ALA A 1 171 ? 7.050 0.047 -13.386 1.00 98.69 171 ALA A N 1
ATOM 1129 C CA . ALA A 1 171 ? 5.919 -0.762 -13.843 1.00 98.69 171 ALA A CA 1
ATOM 1130 C C . ALA A 1 171 ? 6.316 -2.165 -14.337 1.00 98.69 171 ALA A C 1
ATOM 1132 O O . ALA A 1 171 ? 7.256 -2.323 -15.119 1.00 98.69 171 ALA A O 1
ATOM 1133 N N . VAL A 1 172 ? 5.537 -3.182 -13.955 1.00 91.69 172 VAL A N 1
ATOM 1134 C CA . VAL A 1 172 ? 5.643 -4.567 -14.451 1.00 91.69 172 VAL A CA 1
ATOM 1135 C C . VAL A 1 172 ? 4.251 -5.044 -14.911 1.00 91.69 172 VAL A C 1
ATOM 1137 O O . VAL A 1 172 ? 3.376 -5.269 -14.078 1.00 91.69 172 VAL A O 1
ATOM 1140 N N . GLY A 1 173 ? 4.033 -5.123 -16.232 1.00 85.44 173 GLY A N 1
ATOM 1141 C CA . GLY A 1 173 ? 2.723 -5.299 -16.903 1.00 85.44 173 GLY A CA 1
ATOM 1142 C C . GLY A 1 173 ? 2.099 -6.699 -16.782 1.00 85.44 173 GLY A C 1
ATOM 1143 O O . GLY A 1 173 ? 2.662 -7.583 -16.146 1.00 85.44 173 GLY A O 1
ATOM 1144 N N . LEU A 1 174 ? 0.950 -7.022 -17.387 1.00 77.88 174 LEU A N 1
ATOM 1145 C CA . LEU A 1 174 ? 0.113 -6.389 -18.429 1.00 77.88 174 LEU A CA 1
ATOM 1146 C C . LEU A 1 174 ? -0.439 -4.991 -18.049 1.00 77.88 174 LEU A C 1
ATOM 1148 O O . LEU A 1 174 ? -1.019 -4.849 -16.989 1.00 77.88 174 LEU A O 1
ATOM 1152 N N . ALA A 1 175 ? -0.302 -3.956 -18.882 1.00 98.31 175 ALA A N 1
ATOM 1153 C CA . ALA A 1 175 ? -0.931 -2.631 -18.699 1.00 98.31 175 ALA A CA 1
ATOM 1154 C C . ALA A 1 175 ? -0.740 -1.945 -17.316 1.00 98.31 175 ALA A C 1
ATOM 1156 O O . ALA A 1 175 ? -1.534 -1.087 -16.936 1.00 98.31 175 ALA A O 1
ATOM 1157 N N . ALA A 1 176 ? 0.304 -2.309 -16.562 1.00 98.75 176 ALA A N 1
ATOM 1158 C CA . ALA A 1 176 ? 0.620 -1.709 -15.266 1.00 98.75 176 ALA A CA 1
ATOM 1159 C C . ALA A 1 176 ? 1.104 -0.260 -15.428 1.00 98.75 176 ALA A C 1
ATOM 1161 O O . ALA A 1 176 ? 1.938 0.012 -16.288 1.00 98.75 176 ALA A O 1
ATOM 1162 N N . ASN A 1 177 ? 0.650 0.650 -14.574 1.00 98.81 177 ASN A N 1
ATOM 1163 C CA . ASN A 1 177 ? 0.901 2.084 -14.637 1.00 98.81 177 ASN A CA 1
ATOM 1164 C C . ASN A 1 177 ? 1.559 2.586 -13.338 1.00 98.81 177 ASN A C 1
ATOM 1166 O O . ASN A 1 177 ? 0.886 2.901 -12.362 1.00 98.81 177 ASN A O 1
ATOM 1170 N N . GLY A 1 178 ? 2.889 2.641 -13.314 1.00 98.69 178 GLY A N 1
ATOM 1171 C CA . GLY A 1 178 ? 3.678 3.248 -12.242 1.00 98.69 178 GLY A CA 1
ATOM 1172 C C . GLY A 1 178 ? 4.165 4.623 -12.684 1.00 98.69 178 GLY A C 1
ATOM 1173 O O . GLY A 1 178 ? 5.231 4.738 -13.286 1.00 98.69 178 GLY A O 1
ATOM 1174 N N . ALA A 1 179 ? 3.380 5.668 -12.429 1.00 98.69 179 ALA A N 1
ATOM 1175 C CA . ALA A 1 179 ? 3.687 7.030 -12.866 1.00 98.69 179 ALA A CA 1
ATOM 1176 C C . ALA A 1 179 ? 3.870 7.994 -11.683 1.00 98.69 179 ALA A C 1
ATOM 1178 O O . ALA A 1 179 ? 3.227 7.829 -10.652 1.00 98.69 179 ALA A O 1
ATOM 1179 N N . ILE A 1 180 ? 4.695 9.036 -11.837 1.00 98.56 180 ILE A N 1
ATOM 1180 C CA . ILE A 1 180 ? 4.869 10.124 -10.851 1.00 98.56 180 ILE A CA 1
ATOM 1181 C C . ILE A 1 180 ? 5.297 9.559 -9.480 1.00 98.56 180 ILE A C 1
ATOM 1183 O O . ILE A 1 180 ? 4.513 9.505 -8.535 1.00 98.56 180 ILE A O 1
ATOM 1187 N N . SER A 1 181 ? 6.541 9.082 -9.389 1.00 98.62 181 SER A N 1
ATOM 1188 C CA . SER A 1 181 ? 7.113 8.425 -8.196 1.00 98.62 181 SER A CA 1
ATOM 1189 C C . SER A 1 181 ? 6.320 7.196 -7.712 1.00 98.62 181 SER A C 1
ATOM 1191 O O . SER A 1 181 ? 6.341 6.866 -6.529 1.00 98.62 181 SER A O 1
ATOM 1193 N N . GLY A 1 182 ? 5.585 6.552 -8.622 1.00 98.69 182 GLY A N 1
ATOM 1194 C CA . GLY A 1 182 ? 4.657 5.457 -8.344 1.00 98.69 182 GLY A CA 1
ATOM 1195 C C . GLY A 1 182 ? 5.155 4.078 -8.782 1.00 98.69 182 GLY A C 1
ATOM 1196 O O . GLY A 1 182 ? 5.909 3.971 -9.749 1.00 98.69 182 GLY A O 1
ATOM 1197 N N . VAL A 1 183 ? 4.713 3.006 -8.119 1.00 98.81 183 VAL A N 1
ATOM 1198 C CA . VAL A 1 183 ? 5.112 1.616 -8.422 1.00 98.81 183 VAL A CA 1
ATOM 1199 C C . VAL A 1 183 ? 3.895 0.741 -8.723 1.00 98.81 183 VAL A C 1
ATOM 1201 O O . VAL A 1 183 ? 2.970 0.682 -7.918 1.00 98.81 183 VAL A O 1
ATOM 1204 N N . ALA A 1 184 ? 3.910 0.015 -9.844 1.00 98.81 184 ALA A N 1
ATOM 1205 C CA . ALA A 1 184 ? 2.838 -0.890 -10.261 1.00 98.81 184 ALA A CA 1
ATOM 1206 C C . ALA A 1 184 ? 3.360 -2.269 -10.712 1.00 98.81 184 ALA A C 1
ATOM 1208 O O . ALA A 1 184 ? 4.318 -2.368 -11.479 1.00 98.81 184 ALA A O 1
ATOM 1209 N N . MET A 1 185 ? 2.710 -3.351 -10.282 1.00 98.69 185 MET A N 1
ATOM 1210 C CA . MET A 1 185 ? 3.058 -4.728 -10.650 1.00 98.69 185 MET A CA 1
ATOM 1211 C C . MET A 1 185 ? 1.799 -5.592 -10.780 1.00 98.69 185 MET A C 1
ATOM 1213 O O . MET A 1 185 ? 1.197 -5.966 -9.775 1.00 98.69 185 MET A O 1
ATOM 1217 N N . GLY A 1 186 ? 1.423 -5.956 -12.005 1.00 98.25 186 GLY A N 1
ATOM 1218 C CA . GLY A 1 186 ? 0.256 -6.797 -12.289 1.00 98.25 186 GLY A CA 1
ATOM 1219 C C . GLY A 1 186 ? -0.639 -6.255 -13.401 1.00 98.25 186 GLY A C 1
ATOM 1220 O O . GLY A 1 186 ? -0.511 -5.109 -13.822 1.00 98.25 186 GLY A O 1
ATOM 1221 N N . ASP A 1 187 ? -1.553 -7.107 -13.869 1.00 98.56 187 ASP A N 1
ATOM 1222 C CA . ASP A 1 187 ? -2.504 -6.791 -14.939 1.00 98.56 187 ASP A CA 1
ATOM 1223 C C . ASP A 1 187 ? -3.367 -5.563 -14.596 1.00 98.56 187 ASP A C 1
ATOM 1225 O O . ASP A 1 187 ? -4.035 -5.579 -13.575 1.00 98.56 187 ASP A O 1
ATOM 1229 N N . THR A 1 188 ? -3.323 -4.489 -15.386 1.00 98.62 188 THR A N 1
ATOM 1230 C CA . THR A 1 188 ? -4.012 -3.202 -15.138 1.00 98.62 188 THR A CA 1
ATOM 1231 C C . THR A 1 188 ? -3.795 -2.597 -13.736 1.00 98.62 188 THR A C 1
ATOM 1233 O O . THR A 1 188 ? -4.696 -1.943 -13.210 1.00 98.62 188 THR A O 1
ATOM 1236 N N . ALA A 1 189 ? -2.650 -2.835 -13.087 1.00 98.81 189 ALA A N 1
ATOM 1237 C CA . ALA A 1 189 ? -2.334 -2.217 -11.795 1.00 98.81 189 ALA A CA 1
ATOM 1238 C C . ALA A 1 189 ? -2.002 -0.718 -11.960 1.00 98.81 189 ALA A C 1
ATOM 1240 O O . ALA A 1 189 ? -1.190 -0.386 -12.816 1.00 98.81 189 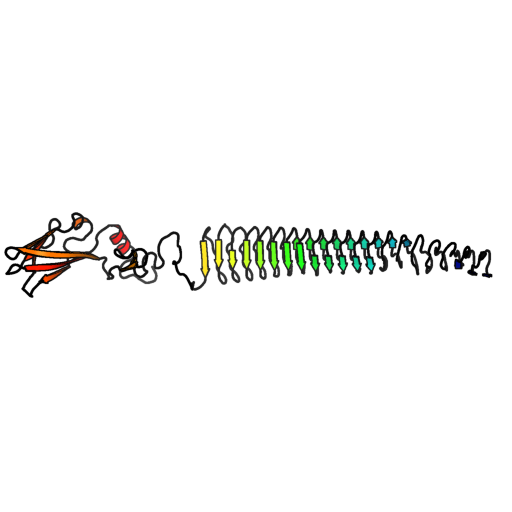ALA A O 1
ATOM 1241 N N . ASP A 1 190 ? -2.547 0.181 -11.137 1.00 98.88 190 ASP A N 1
ATOM 1242 C CA . ASP A 1 190 ? -2.246 1.624 -11.160 1.00 98.88 190 ASP A CA 1
ATOM 1243 C C . ASP A 1 190 ? -1.645 2.091 -9.830 1.00 98.88 190 ASP A C 1
ATOM 1245 O O . ASP A 1 190 ? -2.310 2.089 -8.798 1.00 98.88 190 ASP A O 1
ATOM 1249 N N . GLY A 1 191 ? -0.377 2.493 -9.854 1.00 98.69 191 GLY A N 1
ATOM 1250 C CA . GLY A 1 191 ? 0.370 3.028 -8.714 1.00 98.69 191 GLY A CA 1
ATOM 1251 C C . GLY A 1 191 ? 0.659 4.524 -8.833 1.00 98.69 191 GLY A C 1
ATOM 1252 O O . GLY A 1 191 ? 1.638 4.987 -8.261 1.00 98.69 191 GLY A O 1
ATOM 1253 N N . THR A 1 192 ? -0.101 5.283 -9.625 1.00 98.81 192 THR A N 1
ATOM 1254 C CA . THR A 1 192 ? 0.245 6.675 -9.968 1.00 98.81 192 THR A CA 1
ATOM 1255 C C . THR A 1 192 ? 0.290 7.638 -8.772 1.00 98.81 192 THR A C 1
ATOM 1257 O O . THR A 1 192 ? -0.542 7.569 -7.871 1.00 98.81 192 THR A O 1
ATOM 1260 N N . ASN A 1 193 ? 1.202 8.618 -8.826 1.00 98.62 193 ASN A N 1
ATOM 1261 C CA . ASN A 1 193 ? 1.320 9.757 -7.907 1.00 98.62 193 ASN A CA 1
ATOM 1262 C C . ASN A 1 193 ? 1.659 9.329 -6.468 1.00 98.62 193 ASN A C 1
ATOM 1264 O O . ASN A 1 193 ? 0.805 9.336 -5.586 1.00 98.62 193 ASN A O 1
ATOM 1268 N N . PHE A 1 194 ? 2.920 8.946 -6.244 1.00 98.75 194 PHE A N 1
ATOM 1269 C CA . PHE A 1 194 ? 3.446 8.391 -4.983 1.00 98.75 194 PHE A CA 1
ATOM 1270 C C . PHE A 1 194 ? 2.732 7.107 -4.514 1.00 98.75 194 PHE A C 1
ATOM 1272 O O . PHE A 1 194 ? 2.737 6.784 -3.328 1.00 98.75 194 PHE A O 1
ATOM 1279 N N . GLY A 1 195 ? 2.087 6.394 -5.439 1.00 98.75 195 GLY A N 1
ATOM 1280 C CA . GLY A 1 195 ? 1.304 5.197 -5.161 1.00 98.75 195 GLY A CA 1
ATOM 1281 C C . GLY A 1 195 ? 2.093 3.890 -5.235 1.00 98.75 195 GLY A C 1
ATOM 1282 O O . GLY A 1 195 ? 3.159 3.806 -5.848 1.00 98.75 195 GLY A O 1
ATOM 1283 N N . ALA A 1 196 ? 1.534 2.833 -4.650 1.00 98.88 196 ALA A N 1
ATOM 1284 C CA . ALA A 1 196 ? 2.052 1.471 -4.752 1.00 98.88 196 ALA A CA 1
ATOM 1285 C C . ALA A 1 196 ? 0.916 0.474 -5.026 1.00 98.88 196 ALA A C 1
ATOM 1287 O O . ALA A 1 196 ? 0.006 0.335 -4.213 1.00 98.88 196 ALA A O 1
ATOM 1288 N N . ALA A 1 197 ? 0.979 -0.247 -6.146 1.00 98.88 197 ALA A N 1
ATOM 1289 C CA . ALA A 1 197 ? -0.023 -1.227 -6.562 1.00 98.88 197 ALA A CA 1
ATOM 1290 C C . ALA A 1 197 ? 0.620 -2.565 -6.955 1.00 98.88 197 ALA A C 1
ATOM 1292 O O . ALA A 1 197 ? 1.436 -2.630 -7.873 1.00 98.88 197 ALA A O 1
ATOM 1293 N N . VAL A 1 198 ? 0.248 -3.654 -6.283 1.00 98.81 198 VAL A N 1
ATOM 1294 C CA . VAL A 1 198 ? 0.761 -5.007 -6.549 1.00 98.81 198 VAL A CA 1
ATOM 1295 C C . VAL A 1 198 ? -0.399 -6.000 -6.593 1.00 98.81 198 VAL A C 1
ATOM 1297 O O . VAL A 1 198 ? -0.990 -6.334 -5.568 1.00 98.81 198 VAL A O 1
ATOM 1300 N N . GLY A 1 199 ? -0.720 -6.498 -7.784 1.00 98.62 199 GLY A N 1
ATOM 1301 C CA . GLY A 1 199 ? -1.852 -7.383 -8.057 1.00 98.62 199 GLY A CA 1
ATOM 1302 C C . GLY A 1 199 ? -2.641 -6.940 -9.289 1.00 98.62 199 GLY A C 1
ATOM 1303 O O . GLY A 1 199 ? -2.598 -5.778 -9.680 1.00 98.62 199 GLY A O 1
ATOM 1304 N N . ALA A 1 200 ? -3.371 -7.868 -9.912 1.00 98.69 200 ALA A N 1
ATOM 1305 C CA . ALA A 1 200 ? -4.226 -7.531 -11.050 1.00 98.69 200 ALA A CA 1
ATOM 1306 C C . ALA A 1 200 ? -5.366 -6.586 -10.623 1.00 98.69 200 ALA A C 1
ATOM 1308 O O . ALA A 1 200 ? -6.032 -6.843 -9.623 1.00 98.69 200 ALA A O 1
ATOM 1309 N N . SER A 1 201 ? -5.573 -5.498 -11.359 1.00 98.69 201 SER A N 1
ATOM 1310 C CA . SER A 1 201 ? -6.514 -4.408 -11.085 1.00 98.69 201 SER A CA 1
ATOM 1311 C C . SER A 1 201 ? -6.358 -3.781 -9.691 1.00 98.69 201 SER A C 1
ATOM 1313 O O . SER A 1 201 ? -7.336 -3.321 -9.106 1.00 98.69 201 SER A O 1
ATOM 1315 N N . ALA A 1 202 ? -5.138 -3.782 -9.141 1.00 98.88 202 ALA A N 1
ATOM 1316 C CA . ALA A 1 202 ? -4.809 -3.060 -7.914 1.00 98.88 202 ALA A CA 1
ATOM 1317 C C . ALA A 1 202 ? -4.681 -1.548 -8.188 1.00 98.88 202 ALA A C 1
ATOM 1319 O O . ALA A 1 202 ? -4.025 -1.157 -9.149 1.00 98.88 202 ALA A O 1
ATOM 1320 N N . ASN A 1 203 ? -5.258 -0.704 -7.334 1.00 98.81 203 ASN A N 1
ATOM 1321 C CA . ASN A 1 203 ? -5.285 0.753 -7.468 1.00 98.81 203 ASN A CA 1
ATOM 1322 C C . ASN A 1 203 ? -4.702 1.432 -6.218 1.00 98.81 203 ASN A C 1
ATOM 1324 O O . ASN A 1 203 ? -5.373 1.553 -5.197 1.00 98.81 203 ASN A O 1
ATOM 1328 N N . GLY A 1 204 ? -3.448 1.870 -6.293 1.00 98.62 204 GLY A N 1
ATOM 1329 C CA . GLY A 1 204 ? -2.727 2.615 -5.256 1.00 98.62 204 GLY A CA 1
ATOM 1330 C C . GLY A 1 204 ? -2.598 4.114 -5.554 1.00 98.62 204 GLY A C 1
ATOM 1331 O O . GLY A 1 204 ? -1.667 4.744 -5.067 1.00 98.62 204 GLY A O 1
ATOM 1332 N N . TYR A 1 205 ? -3.466 4.692 -6.387 1.00 98.75 205 TYR A N 1
ATOM 1333 C CA . TYR A 1 205 ? -3.364 6.084 -6.847 1.00 98.75 205 TYR A CA 1
ATOM 1334 C C . TYR A 1 205 ? -3.290 7.129 -5.708 1.00 98.75 205 TYR A C 1
ATOM 1336 O O . TYR A 1 205 ? -4.006 7.015 -4.718 1.00 98.75 205 TYR A O 1
ATOM 1344 N N . ASN A 1 206 ? -2.507 8.201 -5.889 1.00 98.50 206 ASN A N 1
ATOM 1345 C CA . ASN A 1 206 ? -2.332 9.350 -4.977 1.00 98.50 206 ASN A CA 1
ATOM 1346 C C . ASN A 1 206 ? -1.972 8.967 -3.531 1.00 98.50 206 ASN A C 1
ATOM 1348 O O . ASN A 1 206 ? -2.823 8.984 -2.640 1.00 98.50 206 ASN A O 1
ATOM 1352 N N . SER A 1 207 ? -0.694 8.666 -3.289 1.00 98.62 207 SER A N 1
ATOM 1353 C CA . SER A 1 207 ? -0.165 8.235 -1.982 1.00 98.62 207 SER A CA 1
ATOM 1354 C C . SER A 1 207 ? -0.887 7.007 -1.399 1.00 98.62 207 SER A C 1
ATOM 1356 O O . SER A 1 207 ? -0.950 6.841 -0.181 1.00 98.62 207 SER A O 1
ATOM 1358 N N . GLY A 1 208 ? -1.479 6.180 -2.264 1.00 98.62 208 GLY A N 1
ATOM 1359 C CA . GLY A 1 208 ? -2.229 4.984 -1.903 1.00 98.62 208 GLY A CA 1
ATOM 1360 C C . GLY A 1 208 ? -1.380 3.714 -1.936 1.00 98.62 208 GLY A C 1
ATOM 1361 O O . GLY A 1 208 ? -0.364 3.629 -2.627 1.00 98.62 208 GLY A O 1
ATOM 1362 N N . VAL A 1 209 ? -1.819 2.687 -1.213 1.00 98.88 209 VAL A N 1
ATOM 1363 C CA . VAL A 1 209 ? -1.184 1.363 -1.186 1.00 98.88 209 VAL A CA 1
ATOM 1364 C C . VAL A 1 209 ? -2.230 0.287 -1.453 1.00 98.88 209 VAL A C 1
ATOM 1366 O O . VAL A 1 209 ? -3.183 0.143 -0.693 1.00 98.88 209 VAL A O 1
ATOM 1369 N N . ALA A 1 210 ? -2.032 -0.511 -2.499 1.00 98.88 210 ALA A N 1
ATOM 1370 C CA . ALA A 1 210 ? -2.898 -1.617 -2.887 1.00 98.88 210 ALA A CA 1
ATOM 1371 C C . ALA A 1 210 ? -2.086 -2.904 -3.109 1.00 98.88 210 ALA A C 1
ATOM 1373 O O . ALA A 1 210 ? -1.220 -2.967 -3.978 1.00 98.88 210 ALA A O 1
ATOM 1374 N N . LEU A 1 211 ? -2.381 -3.953 -2.340 1.00 98.81 211 LEU A N 1
ATOM 1375 C CA . LEU A 1 211 ? -1.727 -5.261 -2.415 1.00 98.81 211 LEU A CA 1
ATOM 1376 C C . LEU A 1 211 ? -2.778 -6.375 -2.509 1.00 98.81 211 LEU A C 1
ATOM 1378 O O . LEU A 1 211 ? -3.354 -6.794 -1.506 1.00 98.81 211 LEU A O 1
ATOM 1382 N N . GLY A 1 212 ? -3.015 -6.881 -3.717 1.00 98.75 212 GLY A N 1
ATOM 1383 C CA . GLY A 1 212 ? -3.953 -7.965 -4.011 1.00 98.75 212 GLY A CA 1
ATOM 1384 C C . GLY A 1 212 ? -4.738 -7.747 -5.306 1.00 98.75 212 GLY A C 1
ATOM 1385 O O . GLY A 1 212 ? -4.832 -6.637 -5.815 1.00 98.75 212 GLY A O 1
ATOM 1386 N N . TYR A 1 213 ? -5.336 -8.822 -5.833 1.00 98.75 213 TYR A N 1
ATOM 1387 C CA . TYR A 1 213 ? -6.272 -8.731 -6.962 1.00 98.75 213 TYR A CA 1
ATOM 1388 C C . TYR A 1 213 ? -7.438 -7.797 -6.598 1.00 98.75 213 TYR A C 1
ATOM 1390 O O . TYR A 1 213 ? -8.103 -8.045 -5.592 1.00 98.75 213 TYR A O 1
ATOM 1398 N N . GLY A 1 214 ? -7.695 -6.755 -7.388 1.00 98.69 214 GLY A N 1
ATOM 1399 C CA . GLY A 1 214 ? -8.788 -5.801 -7.179 1.00 98.69 214 GLY A CA 1
ATOM 1400 C C . GLY A 1 214 ? -8.698 -4.988 -5.882 1.00 98.69 214 GLY A C 1
ATOM 1401 O O . GLY A 1 214 ? -9.737 -4.578 -5.368 1.00 98.69 214 GLY A O 1
ATOM 1402 N N . ALA A 1 215 ? -7.507 -4.831 -5.295 1.00 98.88 215 ALA A N 1
ATOM 1403 C CA . ALA A 1 215 ? -7.312 -4.009 -4.101 1.00 98.88 215 ALA A CA 1
ATOM 1404 C C . ALA A 1 215 ? -7.364 -2.509 -4.453 1.00 98.88 215 ALA A C 1
ATOM 1406 O O . ALA A 1 215 ? -6.707 -2.089 -5.397 1.00 98.88 215 ALA A O 1
ATOM 1407 N N . ASP A 1 216 ? -8.098 -1.697 -3.694 1.00 98.81 216 ASP A N 1
ATOM 1408 C CA . ASP A 1 216 ? -8.303 -0.265 -3.952 1.00 98.81 216 ASP A CA 1
ATOM 1409 C C . ASP A 1 216 ? -7.914 0.582 -2.731 1.00 98.81 216 ASP A C 1
ATOM 1411 O O . ASP A 1 216 ? -8.647 0.651 -1.745 1.00 98.81 216 ASP A O 1
ATOM 1415 N N . GLY A 1 217 ? -6.730 1.189 -2.792 1.00 98.44 217 GLY A N 1
ATOM 1416 C CA . GLY A 1 217 ? -6.159 2.106 -1.802 1.00 98.44 217 GLY A CA 1
ATOM 1417 C C . GLY A 1 217 ? -6.113 3.559 -2.287 1.00 98.44 217 GLY A C 1
ATOM 1418 O O . GLY A 1 217 ? -5.280 4.327 -1.817 1.00 98.44 217 GLY A O 1
ATOM 1419 N N . TYR A 1 218 ? -6.960 3.940 -3.249 1.00 98.50 218 TYR A N 1
ATOM 1420 C CA . TYR A 1 218 ? -7.019 5.285 -3.835 1.00 98.50 218 TYR A CA 1
ATOM 1421 C C . TYR A 1 218 ? -6.988 6.422 -2.796 1.00 98.50 218 TYR A C 1
ATOM 1423 O O . TYR A 1 218 ? -7.808 6.446 -1.884 1.00 98.50 218 TYR A O 1
ATOM 1431 N N . ASN A 1 219 ? -6.137 7.430 -3.004 1.00 97.81 219 ASN A N 1
ATOM 1432 C CA . ASN A 1 219 ? -6.098 8.710 -2.287 1.00 97.81 219 ASN A CA 1
ATOM 1433 C C . ASN A 1 219 ? -5.836 8.588 -0.773 1.00 97.81 219 ASN A C 1
ATOM 1435 O O . ASN A 1 219 ? -6.751 8.768 0.032 1.00 97.81 219 ASN A O 1
ATOM 1439 N N . TYR A 1 220 ? -4.567 8.365 -0.410 1.00 98.31 220 TYR A N 1
ATOM 1440 C CA . TYR A 1 220 ? -4.060 8.143 0.960 1.00 98.31 220 TYR A CA 1
ATOM 1441 C C . TYR A 1 220 ? -4.552 6.852 1.641 1.00 98.31 220 TYR A C 1
ATOM 1443 O O . TYR A 1 220 ? -4.457 6.722 2.863 1.00 98.31 220 TYR A O 1
ATOM 1451 N N . GLY A 1 221 ? -5.075 5.909 0.857 1.00 98.50 221 GLY A N 1
ATOM 1452 C CA . GLY A 1 221 ? -5.697 4.686 1.347 1.00 98.50 221 GLY A CA 1
ATOM 1453 C C . GLY A 1 221 ? -4.756 3.492 1.414 1.00 98.50 221 GLY A C 1
ATOM 1454 O O . GLY A 1 221 ? -3.738 3.431 0.723 1.00 98.50 221 GLY A O 1
ATOM 1455 N N . VAL A 1 222 ? -5.115 2.495 2.222 1.00 98.81 222 VAL A N 1
ATOM 1456 C CA . VAL A 1 222 ? -4.370 1.230 2.324 1.00 98.81 222 VAL A CA 1
ATOM 1457 C C . VAL A 1 222 ? -5.314 0.047 2.147 1.00 98.81 222 VAL A C 1
ATOM 1459 O O . VAL A 1 222 ? -6.198 -0.176 2.968 1.00 98.81 222 VAL A O 1
ATOM 1462 N N . ALA A 1 223 ? -5.101 -0.759 1.111 1.00 98.81 223 ALA A N 1
ATOM 1463 C CA . ALA A 1 223 ? -5.862 -1.965 0.811 1.00 98.81 223 ALA A CA 1
ATOM 1464 C C . ALA A 1 223 ? -4.935 -3.179 0.671 1.00 98.81 223 ALA A C 1
ATOM 1466 O O . ALA A 1 223 ? -4.129 -3.262 -0.252 1.00 98.81 223 ALA A O 1
ATOM 1467 N N . VAL A 1 224 ? -5.061 -4.154 1.571 1.00 98.81 224 VAL A N 1
ATOM 1468 C CA . VAL A 1 224 ? -4.244 -5.377 1.590 1.00 98.81 224 VAL A CA 1
ATOM 1469 C C . VAL A 1 224 ? -5.153 -6.601 1.579 1.00 98.81 224 VAL A C 1
ATOM 1471 O O . VAL A 1 224 ? -5.699 -7.004 2.604 1.00 98.81 224 VAL A O 1
ATOM 1474 N N . GLY A 1 225 ? -5.314 -7.220 0.414 1.00 98.75 225 GLY A N 1
ATOM 1475 C CA . GLY A 1 225 ? -6.118 -8.420 0.200 1.00 98.75 225 GLY A CA 1
ATOM 1476 C C . GLY A 1 225 ? -6.916 -8.381 -1.104 1.00 98.75 225 GLY A C 1
ATOM 1477 O O . GLY A 1 225 ? -7.160 -7.325 -1.680 1.00 98.75 225 GLY A O 1
ATOM 1478 N N . ARG A 1 226 ? -7.365 -9.555 -1.567 1.00 98.75 226 ARG A N 1
ATOM 1479 C CA . ARG A 1 226 ? -8.236 -9.663 -2.750 1.00 98.75 226 ARG A CA 1
ATOM 1480 C C . ARG A 1 226 ? -9.531 -8.870 -2.537 1.00 98.75 226 ARG A C 1
ATOM 1482 O O . ARG A 1 226 ? -10.277 -9.195 -1.616 1.00 98.75 226 ARG A O 1
ATOM 1489 N N . ASN A 1 227 ? -9.836 -7.923 -3.417 1.00 98.69 227 ASN A N 1
ATOM 1490 C CA . ASN A 1 227 ? -10.995 -7.029 -3.352 1.00 98.69 227 ASN A CA 1
ATOM 1491 C C . ASN A 1 227 ? -11.079 -6.248 -2.023 1.00 98.69 227 ASN A C 1
ATOM 1493 O O . ASN A 1 227 ? -12.179 -6.022 -1.517 1.00 98.69 227 ASN A O 1
ATOM 1497 N N . ALA A 1 228 ? -9.940 -5.906 -1.413 1.00 98.81 228 ALA A N 1
ATOM 1498 C CA . ALA A 1 228 ? -9.922 -4.983 -0.283 1.00 98.81 228 ALA A CA 1
ATOM 1499 C C . ALA A 1 228 ? -10.155 -3.547 -0.790 1.00 98.81 228 ALA A C 1
ATOM 1501 O O . ALA A 1 228 ? -9.515 -3.153 -1.758 1.00 98.81 228 ALA A O 1
ATOM 1502 N N . ASN A 1 229 ? -11.024 -2.759 -0.156 1.00 98.75 229 ASN A N 1
ATOM 1503 C CA . ASN A 1 229 ? -11.200 -1.336 -0.464 1.00 98.75 229 ASN A CA 1
ATOM 1504 C C . ASN A 1 229 ? -10.937 -0.489 0.783 1.00 98.75 229 ASN A C 1
ATOM 1506 O O . ASN A 1 229 ? -11.721 -0.518 1.733 1.00 98.75 229 ASN A O 1
ATOM 1510 N N . GLY A 1 230 ? -9.826 0.238 0.767 1.00 98.38 230 GLY A N 1
ATOM 1511 C CA . GLY A 1 230 ? -9.399 1.188 1.789 1.00 98.38 230 GLY A CA 1
ATOM 1512 C C . GLY A 1 230 ? -9.202 2.591 1.220 1.00 98.38 230 GLY A C 1
ATOM 1513 O O . GLY A 1 230 ? -8.381 3.323 1.751 1.00 98.38 230 GLY A O 1
ATOM 1514 N N . ALA A 1 231 ? -9.899 2.956 0.139 1.00 98.06 231 ALA A N 1
ATOM 1515 C CA . ALA A 1 231 ? -9.785 4.268 -0.498 1.00 98.06 231 ALA A CA 1
ATOM 1516 C C . ALA A 1 231 ? -10.137 5.430 0.453 1.00 98.06 231 ALA A C 1
ATOM 1518 O O . ALA A 1 231 ? -10.924 5.249 1.379 1.00 98.06 231 ALA A O 1
ATOM 1519 N N . GLN A 1 232 ? -9.642 6.639 0.167 1.00 97.12 232 GLN A N 1
ATOM 1520 C CA . GLN A 1 232 ? -9.593 7.805 1.068 1.00 97.12 232 GLN A CA 1
ATOM 1521 C C . GLN A 1 232 ? -8.628 7.548 2.243 1.00 97.12 232 GLN A C 1
ATOM 1523 O O . GLN A 1 232 ? -7.742 6.716 2.128 1.00 97.12 232 GLN A O 1
ATOM 1528 N N . THR A 1 233 ? -8.758 8.234 3.382 1.00 97.00 233 THR A N 1
ATOM 1529 C CA . THR A 1 233 ? -7.863 8.070 4.554 1.00 97.00 233 THR A CA 1
ATOM 1530 C C . THR A 1 233 ? -8.128 6.782 5.354 1.00 97.00 233 THR A C 1
ATOM 1532 O O . THR A 1 233 ? -8.070 6.771 6.585 1.00 97.00 233 THR A O 1
ATOM 1535 N N . ASN A 1 234 ? -8.485 5.700 4.664 1.00 98.62 234 ASN A N 1
ATOM 1536 C CA . ASN A 1 234 ? -9.003 4.466 5.238 1.00 98.62 234 ASN A CA 1
ATOM 1537 C C . ASN A 1 234 ? -7.993 3.314 5.116 1.00 98.62 234 ASN A C 1
ATOM 1539 O O . ASN A 1 234 ? -7.013 3.368 4.372 1.00 98.62 234 ASN A O 1
ATOM 1543 N N . VAL A 1 235 ? -8.237 2.237 5.863 1.00 98.81 235 VAL A N 1
ATOM 1544 C CA . VAL A 1 235 ? -7.385 1.041 5.873 1.00 98.81 235 VAL A CA 1
ATOM 1545 C C . VAL A 1 235 ? -8.252 -0.215 5.819 1.00 98.81 235 VAL A C 1
ATOM 1547 O O . VAL A 1 235 ? -9.081 -0.445 6.694 1.00 98.81 235 VAL A O 1
ATOM 1550 N N . ALA A 1 236 ? -8.038 -1.072 4.827 1.00 98.75 236 ALA A N 1
ATOM 1551 C CA . ALA A 1 236 ? -8.730 -2.343 4.652 1.00 98.75 236 ALA A CA 1
ATOM 1552 C C . ALA A 1 236 ? -7.726 -3.496 4.535 1.00 98.75 236 ALA A C 1
ATOM 1554 O O . ALA A 1 236 ? -6.948 -3.566 3.586 1.00 98.75 236 ALA A O 1
ATOM 1555 N N . ILE A 1 237 ? -7.746 -4.420 5.496 1.00 98.75 237 ILE A N 1
ATOM 1556 C CA . ILE A 1 237 ? -6.808 -5.547 5.577 1.00 98.75 237 ILE A CA 1
ATOM 1557 C C . ILE A 1 237 ? -7.603 -6.852 5.643 1.00 98.75 237 ILE A C 1
ATOM 1559 O O . ILE A 1 237 ? -8.234 -7.166 6.651 1.00 98.75 237 ILE A O 1
ATOM 1563 N N . GLY A 1 238 ? -7.552 -7.636 4.572 1.00 98.56 238 GLY A N 1
ATOM 1564 C CA . GLY A 1 238 ? -8.243 -8.913 4.414 1.00 98.56 238 GLY A CA 1
ATOM 1565 C C . GLY A 1 238 ? -8.984 -9.013 3.081 1.00 98.56 238 GLY A C 1
ATOM 1566 O O . GLY A 1 238 ? -9.405 -8.018 2.498 1.00 98.56 238 GLY A O 1
ATOM 1567 N N . ALA A 1 239 ? -9.171 -10.237 2.579 1.00 98.44 239 ALA A N 1
ATOM 1568 C CA . ALA A 1 239 ? -9.922 -10.444 1.341 1.00 98.44 239 ALA A CA 1
ATOM 1569 C C . ALA A 1 239 ? -11.390 -10.006 1.514 1.00 98.44 239 ALA A C 1
ATOM 1571 O O . ALA A 1 239 ? -12.085 -10.540 2.380 1.00 98.44 239 ALA A O 1
ATOM 1572 N N . GLY A 1 240 ? -11.848 -9.052 0.704 1.00 98.44 240 GLY A N 1
ATOM 1573 C CA . GLY A 1 240 ? -13.169 -8.425 0.803 1.00 98.44 240 GLY A CA 1
ATOM 1574 C C . GLY A 1 240 ? -13.338 -7.449 1.975 1.00 98.44 240 GLY A C 1
ATOM 1575 O O . GLY A 1 240 ? -14.473 -7.119 2.312 1.00 98.44 240 GLY A O 1
ATOM 1576 N N . ALA A 1 241 ? -12.258 -7.025 2.642 1.00 98.75 241 ALA A N 1
ATOM 1577 C CA . ALA A 1 241 ? -12.334 -5.955 3.638 1.00 98.75 241 ALA A CA 1
ATOM 1578 C C . ALA A 1 241 ? -12.719 -4.634 2.951 1.00 98.75 241 ALA A C 1
ATOM 1580 O O . ALA A 1 241 ? -12.123 -4.271 1.944 1.00 98.75 241 ALA A O 1
ATOM 1581 N N . ASN A 1 242 ? -13.703 -3.910 3.472 1.00 98.56 242 ASN A N 1
ATOM 1582 C CA . ASN A 1 242 ? -14.201 -2.676 2.872 1.00 98.56 242 ASN A CA 1
ATOM 1583 C C . ASN A 1 242 ? -14.346 -1.586 3.944 1.00 98.56 242 ASN A C 1
ATOM 1585 O O . ASN A 1 242 ? -15.051 -1.776 4.934 1.00 98.56 242 ASN A O 1
ATOM 1589 N N . ALA A 1 243 ? -13.680 -0.458 3.739 1.00 98.25 243 ALA A N 1
ATOM 1590 C CA . ALA A 1 243 ? -13.715 0.735 4.578 1.00 98.25 243 ALA A CA 1
ATOM 1591 C C . ALA A 1 243 ? -14.177 1.987 3.795 1.00 98.25 243 ALA A C 1
ATOM 1593 O O . ALA A 1 243 ? -14.085 3.098 4.305 1.00 98.25 243 ALA A O 1
ATOM 1594 N N . GLN A 1 244 ? -14.666 1.815 2.563 1.00 93.75 244 GLN A N 1
ATOM 1595 C CA . GLN A 1 244 ? -15.035 2.882 1.628 1.00 93.75 244 GLN A CA 1
ATOM 1596 C C . GLN A 1 244 ? -16.205 3.755 2.129 1.00 93.75 244 GLN A C 1
ATOM 1598 O O . GLN A 1 244 ? -17.057 3.318 2.910 1.00 93.75 244 GLN A O 1
ATOM 1603 N N . GLY A 1 245 ? -16.299 4.980 1.601 1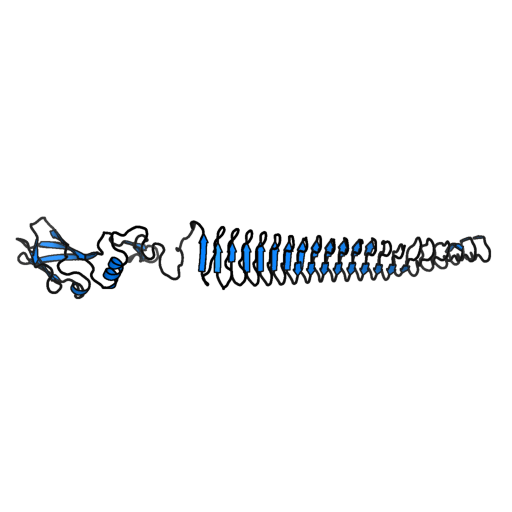.00 90.62 245 GLY A N 1
ATOM 1604 C CA . GLY A 1 245 ? -17.470 5.855 1.739 1.00 90.62 245 GLY A CA 1
ATOM 1605 C C . GLY A 1 245 ? -17.432 6.753 2.974 1.00 90.62 245 GLY A C 1
ATOM 1606 O O . GLY A 1 245 ? -18.470 6.948 3.611 1.00 90.62 245 GLY A O 1
ATOM 1607 N N . GLY A 1 246 ? -16.241 7.229 3.343 1.00 94.06 246 GLY A N 1
ATOM 1608 C CA . GLY A 1 246 ? -15.970 8.042 4.528 1.00 94.06 246 GLY A CA 1
ATOM 1609 C C . GLY A 1 246 ? -14.476 8.187 4.793 1.00 94.06 246 GLY A C 1
ATOM 1610 O O . GLY A 1 246 ? -13.667 7.996 3.885 1.00 94.06 246 GLY A O 1
ATOM 1611 N N . VAL A 1 247 ? -14.103 8.523 6.025 1.00 95.75 247 VAL A N 1
ATOM 1612 C CA . VAL A 1 247 ? -12.716 8.836 6.411 1.00 95.75 247 VAL A CA 1
ATOM 1613 C C . VAL A 1 247 ? -12.326 8.171 7.728 1.00 95.75 247 VAL A C 1
ATOM 1615 O O . VAL A 1 247 ? -13.175 7.899 8.576 1.00 95.75 247 VAL A O 1
ATOM 1618 N N . GLN A 1 248 ? -11.026 7.914 7.909 1.00 97.25 248 GLN A N 1
ATOM 1619 C CA . GLN A 1 248 ? -10.454 7.354 9.144 1.00 97.25 248 GLN A CA 1
ATOM 1620 C C . GLN A 1 248 ? 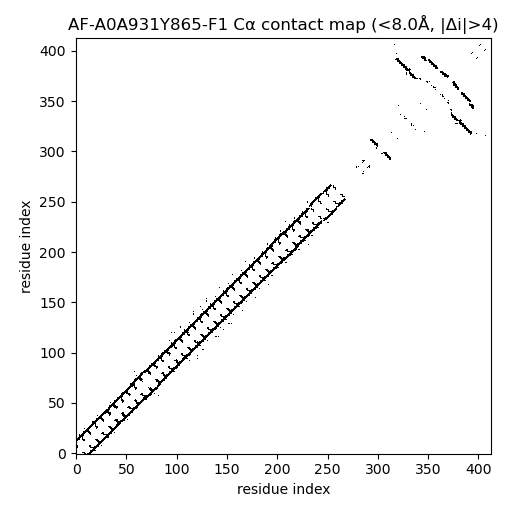-11.079 6.006 9.574 1.00 97.25 248 GLN A C 1
ATOM 1622 O O . GLN A 1 248 ? -11.060 5.630 10.747 1.00 97.25 248 GLN A O 1
ATOM 1627 N N . ARG A 1 249 ? -11.619 5.246 8.615 1.00 98.25 249 ARG A N 1
ATOM 1628 C CA . ARG A 1 249 ? -12.196 3.912 8.808 1.00 98.25 249 ARG A CA 1
ATOM 1629 C C . ARG A 1 249 ? -11.131 2.843 8.655 1.00 98.25 249 ARG A C 1
ATOM 1631 O O . ARG A 1 249 ? -10.451 2.767 7.633 1.00 98.25 249 ARG A O 1
ATOM 1638 N N . ILE A 1 250 ? -11.060 1.938 9.622 1.00 98.62 250 ILE A N 1
ATOM 1639 C CA . ILE A 1 250 ? -10.214 0.745 9.545 1.00 98.62 250 ILE A CA 1
ATOM 1640 C C . ILE A 1 250 ? -11.100 -0.509 9.532 1.00 98.62 250 ILE A C 1
ATOM 1642 O O . ILE A 1 250 ? -12.016 -0.645 10.344 1.00 98.62 250 ILE A O 1
ATOM 1646 N N . ALA A 1 251 ? -10.844 -1.432 8.609 1.00 98.56 251 ALA A N 1
ATOM 1647 C CA . ALA A 1 251 ? -11.588 -2.671 8.398 1.00 98.56 251 ALA A CA 1
ATOM 1648 C C . ALA A 1 251 ? -10.609 -3.858 8.342 1.00 98.56 251 ALA A C 1
ATOM 1650 O O . ALA A 1 251 ? -9.840 -3.984 7.391 1.00 98.56 251 ALA A O 1
ATOM 1651 N N . ILE A 1 252 ? -10.613 -4.730 9.358 1.00 98.56 252 ILE A N 1
ATOM 1652 C CA . ILE A 1 252 ? -9.636 -5.830 9.489 1.00 98.56 252 ILE A CA 1
ATOM 1653 C C . ILE A 1 252 ? -10.351 -7.183 9.539 1.00 98.56 252 ILE A C 1
ATOM 1655 O O . ILE A 1 252 ? -11.119 -7.459 10.461 1.00 98.56 252 ILE A O 1
ATOM 1659 N N . GLY A 1 253 ? -10.090 -8.041 8.556 1.00 97.56 253 GLY A N 1
ATOM 1660 C CA . GLY A 1 253 ? -10.614 -9.402 8.454 1.00 97.56 253 GLY A CA 1
ATOM 1661 C C . GLY A 1 253 ? -11.233 -9.726 7.091 1.00 97.56 253 GLY A C 1
ATOM 1662 O O . GLY A 1 253 ? -11.399 -8.881 6.218 1.00 97.56 253 GLY A O 1
ATOM 1663 N N . ASN A 1 254 ? -11.595 -10.992 6.891 1.00 97.25 254 ASN A N 1
ATOM 1664 C CA . ASN A 1 254 ? -12.238 -11.449 5.657 1.00 97.25 254 ASN A CA 1
ATOM 1665 C C . ASN A 1 254 ? -13.677 -10.906 5.534 1.00 97.25 254 ASN A C 1
ATOM 1667 O O . ASN A 1 254 ? -14.467 -11.093 6.458 1.00 97.25 254 ASN A O 1
ATOM 1671 N N . ASN A 1 255 ? -14.040 -10.302 4.396 1.00 97.88 255 ASN A N 1
ATOM 1672 C CA . ASN A 1 255 ? -15.387 -9.808 4.061 1.00 97.88 255 ASN A CA 1
ATOM 1673 C C . ASN A 1 255 ? -16.022 -8.874 5.121 1.00 97.88 255 ASN A C 1
ATOM 1675 O O . ASN A 1 255 ? -17.236 -8.929 5.354 1.00 97.88 255 ASN A O 1
ATOM 1679 N N . VAL A 1 256 ? -15.216 -8.088 5.843 1.00 97.75 256 VAL A N 1
ATOM 1680 C CA . VAL A 1 256 ? -15.690 -7.135 6.861 1.00 97.75 256 VAL A CA 1
ATOM 1681 C C . VAL A 1 256 ? -15.940 -5.765 6.232 1.00 97.75 256 VAL A C 1
ATOM 1683 O O . VAL A 1 256 ? -15.126 -5.297 5.448 1.00 97.75 256 VAL A O 1
ATOM 1686 N N . THR A 1 257 ? -17.041 -5.103 6.592 1.00 98.25 257 THR A N 1
ATOM 1687 C CA . THR A 1 257 ? -17.354 -3.749 6.109 1.00 98.25 257 THR A CA 1
ATOM 1688 C C . THR A 1 257 ? -17.419 -2.782 7.280 1.00 98.25 257 THR A C 1
ATOM 1690 O O . THR A 1 257 ? -18.245 -2.979 8.177 1.00 98.25 257 THR A O 1
ATOM 1693 N N . ASN A 1 258 ? -16.575 -1.753 7.292 1.00 98.12 258 ASN A N 1
ATOM 1694 C CA . ASN A 1 258 ? -16.694 -0.640 8.223 1.00 98.12 258 ASN A CA 1
ATOM 1695 C C . ASN A 1 258 ? -17.435 0.532 7.562 1.00 98.12 258 ASN A C 1
ATOM 1697 O O . ASN A 1 258 ? -17.059 0.985 6.487 1.00 98.12 258 ASN A O 1
ATOM 1701 N N . THR A 1 259 ? -18.494 1.004 8.217 1.00 97.31 259 THR A N 1
ATOM 1702 C CA . THR A 1 259 ? -19.390 2.068 7.738 1.00 97.31 259 THR A CA 1
ATOM 1703 C C . THR A 1 259 ? -19.435 3.263 8.694 1.00 97.31 259 THR A C 1
ATOM 1705 O O . THR A 1 259 ? -20.343 4.081 8.589 1.00 97.31 259 THR A O 1
ATOM 1708 N N . LEU A 1 260 ? -18.516 3.330 9.663 1.00 96.38 260 LEU A N 1
ATOM 1709 C CA . LEU A 1 260 ? -18.454 4.366 10.694 1.00 96.38 260 LEU A CA 1
ATOM 1710 C C . LEU A 1 260 ? -17.076 5.034 10.655 1.00 96.38 260 LEU A C 1
ATOM 1712 O O . LEU A 1 260 ? -16.064 4.346 10.794 1.00 96.38 260 LEU A O 1
ATOM 1716 N N . ASP A 1 261 ? -17.052 6.354 10.467 1.00 97.00 261 ASP A N 1
ATOM 1717 C CA . ASP A 1 261 ? -15.830 7.170 10.521 1.00 97.00 261 ASP A CA 1
ATOM 1718 C C . ASP A 1 261 ? -15.166 7.086 11.906 1.00 97.00 261 ASP A C 1
ATOM 1720 O O . ASP A 1 261 ? -15.834 6.779 12.894 1.00 97.00 261 ASP A O 1
ATOM 1724 N N . ASP A 1 262 ? -13.849 7.304 11.970 1.00 96.00 262 ASP A N 1
ATOM 1725 C CA . ASP A 1 262 ? -13.045 7.255 13.208 1.00 96.00 262 ASP A CA 1
ATOM 1726 C C . ASP A 1 262 ? -13.121 5.930 14.003 1.00 96.00 262 ASP A C 1
ATOM 1728 O O . ASP A 1 262 ? -12.924 5.896 15.221 1.00 96.00 262 ASP A O 1
ATOM 1732 N N . THR A 1 263 ? -13.385 4.799 13.335 1.00 94.81 263 THR A N 1
ATOM 1733 C CA . THR A 1 263 ? -13.480 3.484 13.996 1.00 94.81 263 THR A CA 1
ATOM 1734 C C . THR A 1 263 ? -12.628 2.391 13.357 1.00 94.81 263 THR A C 1
ATOM 1736 O O . THR A 1 263 ? -12.313 2.403 12.166 1.00 94.81 263 THR A O 1
ATOM 1739 N N . VAL A 1 264 ? -12.340 1.359 14.157 1.00 96.56 264 VAL A N 1
ATOM 1740 C CA . VAL A 1 264 ? -11.789 0.080 13.698 1.00 96.56 264 VAL A CA 1
ATOM 1741 C C . VAL A 1 264 ? -12.863 -1.002 13.807 1.00 96.56 264 VAL A C 1
ATOM 1743 O O . VAL A 1 264 ? -13.289 -1.347 14.910 1.00 96.56 264 VAL A O 1
ATOM 1746 N N . ARG A 1 265 ? -13.266 -1.605 12.683 1.00 96.94 265 ARG A N 1
ATOM 1747 C CA . ARG A 1 265 ? -14.107 -2.810 12.671 1.00 96.94 265 ARG A CA 1
ATOM 1748 C C . ARG A 1 265 ? -13.259 -4.041 12.380 1.00 96.94 265 ARG A C 1
ATOM 1750 O O . ARG A 1 265 ? -12.848 -4.279 11.245 1.00 96.94 265 ARG A O 1
ATOM 1757 N N . ILE A 1 266 ? -13.038 -4.850 13.411 1.00 96.62 266 ILE A N 1
ATOM 1758 C CA . ILE A 1 266 ? -12.314 -6.121 13.319 1.00 96.62 266 ILE A CA 1
ATOM 1759 C C . ILE A 1 266 ? -13.326 -7.269 13.230 1.00 96.62 266 ILE A C 1
ATOM 1761 O O . ILE A 1 266 ? -14.273 -7.328 14.016 1.00 96.62 266 ILE A O 1
ATOM 1765 N N . ARG A 1 267 ? -13.135 -8.205 12.294 1.00 93.12 267 ARG A N 1
ATOM 1766 C CA . ARG A 1 267 ? -13.849 -9.490 12.276 1.00 93.12 267 ARG A CA 1
ATOM 1767 C C . ARG A 1 267 ? -12.958 -10.590 12.840 1.00 93.12 267 ARG A C 1
ATOM 1769 O O . ARG A 1 267 ? -11.951 -10.946 12.238 1.00 93.12 267 ARG A O 1
ATOM 1776 N N . GLY A 1 268 ? -13.396 -11.181 13.946 1.00 87.62 268 GLY A N 1
ATOM 1777 C CA . GLY A 1 268 ? -12.704 -12.264 14.639 1.00 87.62 268 GLY A CA 1
ATOM 1778 C C . GLY A 1 268 ? -12.621 -11.987 16.137 1.00 87.62 268 GLY A C 1
ATOM 1779 O O . GLY A 1 268 ? -13.325 -11.121 16.653 1.00 87.62 268 GLY A O 1
ATOM 1780 N N . LYS A 1 269 ? -11.753 -12.722 16.833 1.00 83.31 269 LYS A N 1
ATOM 1781 C CA . LYS A 1 269 ? -11.360 -12.409 18.212 1.00 83.31 269 LYS A CA 1
ATOM 1782 C C . LYS A 1 269 ? -10.124 -11.512 18.171 1.00 83.31 269 LYS A C 1
ATOM 1784 O O . LYS A 1 269 ? -9.185 -11.828 17.447 1.00 83.31 269 LYS A O 1
ATOM 1789 N N . LEU A 1 270 ? -10.111 -10.440 18.960 1.00 84.81 270 LEU A N 1
ATOM 1790 C CA . LEU A 1 270 ? -8.910 -9.643 19.198 1.00 84.81 270 LEU A CA 1
ATOM 1791 C C . LEU A 1 270 ? -8.162 -10.237 20.397 1.00 84.81 270 LEU A C 1
ATOM 1793 O O . LEU A 1 270 ? -8.707 -10.278 21.497 1.00 84.81 270 LEU A O 1
ATOM 1797 N N . TYR A 1 271 ? -6.939 -10.714 20.174 1.00 79.81 271 TYR A N 1
ATOM 1798 C CA . TYR A 1 271 ? -6.028 -11.162 21.227 1.00 79.81 271 TYR A CA 1
ATOM 1799 C C . TYR A 1 271 ? -4.843 -10.199 21.267 1.00 79.81 271 TYR A C 1
ATOM 1801 O O . TYR A 1 271 ? -4.269 -9.905 20.219 1.00 79.81 271 TYR A O 1
ATOM 1809 N N . LEU A 1 272 ? -4.510 -9.689 22.451 1.00 81.12 272 LEU A N 1
ATOM 1810 C CA . LEU A 1 272 ? -3.425 -8.733 22.657 1.00 81.12 272 LEU A CA 1
ATOM 1811 C C . LEU A 1 272 ? -2.420 -9.336 23.633 1.00 81.12 272 LEU A C 1
ATOM 1813 O O . LEU A 1 272 ? -2.796 -9.728 24.736 1.00 81.12 272 LEU A O 1
ATOM 1817 N N . ASP A 1 273 ? -1.160 -9.388 23.219 1.00 76.94 273 ASP A N 1
ATOM 1818 C CA . ASP A 1 273 ? -0.045 -9.886 24.020 1.00 76.94 273 ASP A CA 1
ATOM 1819 C C . ASP A 1 273 ? 0.897 -8.723 24.376 1.00 76.94 273 ASP A C 1
ATOM 1821 O O . ASP A 1 273 ? 1.033 -7.772 23.605 1.00 76.94 273 ASP A O 1
ATOM 1825 N N . GLY A 1 274 ? 1.507 -8.761 25.561 1.00 67.88 274 GLY A N 1
ATOM 1826 C CA . GLY A 1 274 ? 2.434 -7.723 26.035 1.00 67.88 274 GLY A CA 1
ATOM 1827 C C . GLY A 1 274 ? 1.819 -6.374 26.455 1.00 67.88 274 GLY A C 1
ATOM 1828 O O . GLY A 1 274 ? 2.558 -5.408 26.629 1.00 67.88 274 GLY A O 1
ATOM 1829 N N . ALA A 1 275 ? 0.498 -6.270 26.648 1.00 62.91 275 ALA A N 1
ATOM 1830 C CA . ALA A 1 275 ? -0.168 -5.022 27.053 1.00 62.91 275 ALA A CA 1
ATOM 1831 C C . ALA A 1 275 ? 0.088 -4.649 28.535 1.00 62.91 275 ALA A C 1
ATOM 1833 O O . ALA A 1 275 ? -0.775 -4.825 29.395 1.00 62.91 275 ALA A O 1
ATOM 1834 N N . THR A 1 276 ? 1.262 -4.091 28.838 1.00 54.34 276 THR A N 1
ATOM 1835 C CA . THR A 1 276 ? 1.713 -3.726 30.199 1.00 54.34 276 THR A CA 1
ATOM 1836 C C . THR A 1 276 ? 1.041 -2.486 30.812 1.00 54.34 276 THR A C 1
ATOM 1838 O O . THR A 1 276 ? 1.293 -2.183 31.975 1.00 54.34 276 THR A O 1
ATOM 1841 N N . GLY A 1 277 ? 0.167 -1.793 30.071 1.00 53.50 277 GLY A N 1
ATOM 1842 C CA . GLY A 1 277 ? -0.566 -0.593 30.517 1.00 53.50 277 GLY A CA 1
ATOM 1843 C C . GLY A 1 277 ? -2.067 -0.588 30.188 1.00 53.50 277 GLY A C 1
ATOM 1844 O O . GLY A 1 277 ? -2.728 0.432 30.358 1.00 53.50 277 GLY A O 1
ATOM 1845 N N . GLY A 1 278 ? -2.616 -1.719 29.728 1.00 56.28 278 GLY A N 1
ATOM 1846 C CA . GLY A 1 278 ? -4.012 -1.835 29.292 1.00 56.28 278 GLY A CA 1
ATOM 1847 C C . GLY A 1 278 ? -4.282 -1.320 27.872 1.00 56.28 278 GLY A C 1
ATOM 1848 O O . GLY A 1 278 ? -3.431 -0.723 27.215 1.00 56.28 278 GLY A O 1
ATOM 1849 N N . ILE A 1 279 ? -5.496 -1.579 27.377 1.00 57.72 279 ILE A N 1
ATOM 1850 C CA . ILE A 1 279 ? -6.000 -0.933 26.162 1.00 57.72 279 ILE A CA 1
ATOM 1851 C C . ILE A 1 279 ? -6.424 0.477 26.570 1.00 57.72 279 ILE A C 1
ATOM 1853 O O . ILE A 1 279 ? -7.404 0.628 27.300 1.00 57.72 279 ILE A O 1
ATOM 1857 N N . TYR A 1 280 ? -5.708 1.496 26.096 1.00 50.22 280 TYR A N 1
ATOM 1858 C CA . TYR A 1 280 ? -6.078 2.898 26.293 1.00 50.22 280 TYR A CA 1
ATOM 1859 C C . TYR A 1 280 ? -7.289 3.256 25.426 1.00 50.22 280 TYR A C 1
ATOM 1861 O O . TYR A 1 280 ? -7.183 3.878 24.370 1.00 50.22 280 TYR A O 1
ATOM 1869 N N . THR A 1 281 ? -8.466 2.829 25.866 1.00 53.56 281 THR A N 1
ATOM 1870 C CA . THR A 1 281 ? -9.739 3.317 25.353 1.00 53.56 281 THR A CA 1
ATOM 1871 C C . THR A 1 281 ? -9.968 4.740 25.867 1.00 53.56 281 THR A C 1
ATOM 1873 O O . THR A 1 281 ? -9.860 4.995 27.065 1.00 53.56 281 THR A O 1
ATOM 1876 N N . ASN A 1 282 ? -10.384 5.670 24.999 1.00 48.31 282 ASN A N 1
ATOM 1877 C CA . ASN A 1 282 ? -10.798 7.030 25.403 1.00 48.31 282 ASN A CA 1
ATOM 1878 C C . ASN A 1 282 ? -12.181 7.054 26.119 1.00 48.31 282 ASN A C 1
ATOM 1880 O O . ASN A 1 282 ? -12.891 8.052 26.145 1.00 48.31 282 ASN A O 1
ATOM 1884 N N . VAL A 1 283 ? -12.575 5.897 26.657 1.00 47.69 283 VAL A N 1
ATOM 1885 C CA . VAL A 1 283 ? -13.764 5.570 27.450 1.00 47.69 283 VAL A CA 1
ATOM 1886 C C . VAL A 1 283 ? -13.306 4.460 28.393 1.00 47.69 283 VAL A C 1
ATOM 1888 O O . VAL A 1 283 ? -12.959 3.376 27.932 1.00 47.69 283 VAL A O 1
ATOM 1891 N N . GLY A 1 284 ? -13.191 4.749 29.688 1.00 41.88 284 GLY A N 1
ATOM 1892 C CA . GLY A 1 284 ? -12.382 3.936 30.601 1.00 41.88 284 GLY A CA 1
ATOM 1893 C C . GLY A 1 284 ? -12.837 2.478 30.770 1.00 41.88 284 GLY A C 1
ATOM 1894 O O . GLY A 1 284 ? -13.981 2.223 31.137 1.00 41.88 284 GLY A O 1
ATOM 1895 N N . GLY A 1 285 ? -11.892 1.544 30.612 1.00 46.12 285 GLY A N 1
ATOM 1896 C CA . GLY A 1 285 ? -11.999 0.160 31.094 1.00 46.12 285 GLY A CA 1
ATOM 1897 C C . GLY A 1 285 ? -12.475 -0.874 30.067 1.00 46.12 285 GLY A C 1
ATOM 1898 O O . GLY A 1 285 ? -13.404 -0.643 29.297 1.00 46.12 285 GLY A O 1
ATOM 1899 N N . PHE A 1 286 ? -11.840 -2.053 30.083 1.00 42.75 286 PHE A N 1
ATOM 1900 C CA . PHE A 1 286 ? -12.200 -3.190 29.232 1.00 42.75 286 PHE A CA 1
ATOM 1901 C C . PHE A 1 286 ? -12.989 -4.252 30.007 1.00 42.75 286 PHE A C 1
ATOM 1903 O O . PHE A 1 286 ? -12.605 -4.635 31.111 1.00 42.75 286 PHE A O 1
ATOM 1910 N N . GLY A 1 287 ? -14.070 -4.734 29.384 1.00 46.41 287 GLY A N 1
ATOM 1911 C CA . GLY A 1 287 ? -15.164 -5.428 30.064 1.00 46.41 287 GLY A CA 1
ATOM 1912 C C . GLY A 1 287 ? -16.034 -4.421 30.835 1.00 46.41 287 GLY A C 1
ATOM 1913 O O . GLY A 1 287 ? -15.535 -3.685 31.673 1.00 46.41 287 GLY A O 1
ATOM 1914 N N . SER A 1 288 ? -17.343 -4.284 30.626 1.00 41.16 288 SER A N 1
ATOM 1915 C CA . SER A 1 288 ? -18.241 -4.845 29.613 1.00 41.16 288 SER A CA 1
ATOM 1916 C C . SER A 1 288 ? -18.298 -3.988 28.349 1.00 41.16 288 SER A C 1
ATOM 1918 O O . SER A 1 288 ? -18.237 -4.576 27.277 1.00 41.16 288 SER A O 1
ATOM 1920 N N . SER A 1 289 ? -18.318 -2.646 28.345 1.00 53.97 289 SER A N 1
ATOM 1921 C CA . SER A 1 289 ? -18.855 -1.605 29.269 1.00 53.97 289 SER A CA 1
ATOM 1922 C C . SER A 1 289 ? -19.186 -1.928 30.755 1.00 53.97 289 SER A C 1
ATOM 1924 O O . SER A 1 289 ? -20.311 -2.312 31.042 1.00 53.97 289 SER A O 1
ATOM 1926 N N . ASP A 1 290 ? -18.263 -1.700 31.713 1.00 43.44 290 ASP A N 1
ATOM 1927 C CA . ASP A 1 290 ? -18.379 -1.880 33.199 1.00 43.44 290 ASP A CA 1
ATOM 1928 C C . ASP A 1 290 ? -17.986 -3.261 33.811 1.00 43.44 290 ASP A C 1
ATOM 1930 O O . ASP A 1 290 ? -17.127 -3.308 34.690 1.00 43.44 290 ASP A O 1
ATOM 1934 N N . TRP A 1 291 ? -18.536 -4.393 33.343 1.00 38.53 291 TRP A N 1
ATOM 1935 C CA . TRP A 1 291 ? -18.126 -5.765 33.746 1.00 38.53 291 TRP A CA 1
ATOM 1936 C C . TRP A 1 291 ? -16.721 -6.223 33.252 1.00 38.53 291 TRP A C 1
ATOM 1938 O O . TRP A 1 291 ? -16.605 -7.058 32.351 1.00 38.53 291 TRP A O 1
ATOM 1948 N N . GLY A 1 292 ? -15.638 -5.725 33.850 1.00 49.12 292 GLY A N 1
ATOM 1949 C CA . GLY A 1 292 ? -14.467 -6.556 34.172 1.00 49.12 292 GLY A CA 1
ATOM 1950 C C . GLY A 1 292 ? -14.737 -7.288 35.494 1.00 49.12 292 GLY A C 1
ATOM 1951 O O . GLY A 1 292 ? -15.884 -7.352 35.933 1.00 49.12 292 GLY A O 1
ATOM 1952 N N . LEU A 1 293 ? -13.701 -7.705 36.238 1.00 49.41 293 LEU A N 1
ATOM 1953 C CA . LEU A 1 293 ? -13.855 -7.564 37.694 1.00 49.41 293 LEU A CA 1
ATOM 1954 C C . LEU A 1 293 ? -14.065 -6.069 37.909 1.00 49.41 293 LEU A C 1
ATOM 1956 O O . LEU A 1 293 ? -13.171 -5.302 37.543 1.00 49.41 293 LEU A O 1
ATOM 1960 N N . LYS A 1 294 ? -15.231 -5.649 38.417 1.00 57.84 294 LYS A N 1
ATOM 1961 C CA . LYS A 1 294 ? -15.494 -4.227 38.649 1.00 57.84 294 LYS A CA 1
ATOM 1962 C C . LYS A 1 294 ? -14.624 -3.791 39.820 1.00 57.84 294 LYS A C 1
ATOM 1964 O O . LYS A 1 294 ? -14.938 -3.999 40.991 1.00 57.84 294 LYS A O 1
ATOM 1969 N N . ALA A 1 295 ? -13.444 -3.330 39.447 1.00 59.94 295 ALA A N 1
ATOM 1970 C CA . ALA A 1 295 ? -12.266 -3.289 40.276 1.00 59.94 295 ALA A CA 1
ATOM 1971 C C . ALA A 1 295 ? -11.466 -2.061 39.891 1.00 59.94 295 ALA A C 1
ATOM 1973 O O . ALA A 1 295 ? -11.265 -1.778 38.711 1.00 59.94 295 ALA A O 1
ATOM 1974 N N . PHE A 1 296 ? -10.983 -1.360 40.902 1.00 58.09 296 PHE A N 1
ATOM 1975 C CA . PHE A 1 296 ? -10.114 -0.216 40.723 1.00 58.09 296 PHE A CA 1
ATOM 1976 C C . PHE A 1 296 ? -8.865 -0.407 41.572 1.00 58.09 296 PHE A C 1
ATOM 1978 O O . PHE A 1 296 ? -8.886 -1.030 42.641 1.00 58.09 296 PHE A O 1
ATOM 1985 N N . THR A 1 297 ? -7.771 0.117 41.043 1.00 67.56 297 THR A N 1
ATOM 1986 C CA . THR A 1 297 ? -6.464 0.114 41.679 1.00 67.56 297 THR A CA 1
ATOM 1987 C C . THR A 1 297 ? -6.187 1.523 42.191 1.00 67.56 297 THR A C 1
ATOM 1989 O O . THR A 1 297 ? -6.509 2.492 41.507 1.00 67.56 297 THR A O 1
ATOM 1992 N N . ILE A 1 298 ? -5.612 1.632 43.384 1.00 63.00 298 ILE A N 1
ATOM 1993 C CA . ILE A 1 298 ? -5.057 2.872 43.941 1.00 63.00 298 ILE A CA 1
ATOM 1994 C C . ILE A 1 298 ? -3.602 2.620 44.338 1.00 63.00 298 ILE A C 1
ATOM 1996 O O . ILE A 1 298 ? -3.223 1.468 44.560 1.00 63.00 298 ILE A O 1
ATOM 2000 N N . ASP A 1 299 ? -2.800 3.670 44.470 1.00 72.88 299 ASP A N 1
ATOM 2001 C CA . ASP A 1 299 ? -1.444 3.537 45.007 1.00 72.88 299 ASP A CA 1
ATOM 2002 C C . ASP A 1 299 ? -1.487 3.049 46.461 1.00 72.88 299 ASP A C 1
ATOM 2004 O O . ASP A 1 299 ? -2.436 3.309 47.211 1.00 72.88 299 ASP A O 1
ATOM 2008 N N . HIS A 1 300 ? -0.469 2.302 46.878 1.00 80.50 300 HIS A N 1
ATOM 2009 C CA . HIS A 1 300 ? -0.419 1.770 48.232 1.00 80.50 300 HIS A CA 1
ATOM 2010 C C . HIS A 1 300 ? -0.116 2.907 49.227 1.00 80.50 300 HIS A C 1
ATOM 2012 O O . HIS A 1 300 ? 0.957 3.502 49.151 1.00 80.50 300 HIS A O 1
ATOM 2018 N N . PRO A 1 301 ? -0.980 3.194 50.221 1.00 59.25 301 PRO A N 1
ATOM 2019 C CA . PRO A 1 301 ? -0.921 4.428 51.019 1.00 59.25 301 PRO A CA 1
ATOM 2020 C C . PRO A 1 301 ? 0.301 4.550 51.946 1.00 59.25 301 PRO A C 1
ATOM 2022 O O . PRO A 1 301 ? 0.485 5.579 52.587 1.00 59.25 301 PRO A O 1
ATOM 2025 N N . LEU A 1 302 ? 1.123 3.500 52.034 1.00 73.62 302 LEU A N 1
ATOM 2026 C CA . LEU A 1 302 ? 2.376 3.455 52.798 1.00 73.62 302 LEU A CA 1
ATOM 2027 C C . LEU A 1 302 ? 3.622 3.234 51.920 1.00 73.62 302 LEU A C 1
ATOM 2029 O O . LEU A 1 302 ? 4.726 3.184 52.450 1.00 73.62 302 LEU A O 1
ATOM 2033 N N . ASP A 1 303 ? 3.451 3.030 50.610 1.00 80.31 303 ASP A N 1
ATOM 2034 C CA . ASP A 1 303 ? 4.548 2.844 49.646 1.00 80.31 303 ASP A CA 1
ATOM 2035 C C . ASP A 1 303 ? 4.054 3.129 48.208 1.00 80.31 303 ASP A C 1
ATOM 2037 O O . ASP A 1 303 ? 3.958 2.209 47.390 1.00 80.31 303 ASP A O 1
ATOM 2041 N N . PRO A 1 304 ? 3.641 4.375 47.911 1.00 76.69 304 PRO A N 1
ATOM 2042 C CA . PRO A 1 304 ? 2.957 4.694 46.658 1.00 76.69 304 PRO A CA 1
ATOM 2043 C C . PRO A 1 304 ? 3.885 4.639 45.438 1.00 76.69 304 PRO A C 1
ATOM 2045 O O . PRO A 1 304 ? 3.422 4.392 44.333 1.00 76.69 304 PRO A O 1
ATOM 2048 N N . GLU A 1 305 ? 5.195 4.822 45.626 1.00 76.69 305 GLU A N 1
ATOM 2049 C CA . GLU A 1 305 ? 6.176 4.789 44.533 1.00 76.69 305 GLU A CA 1
ATOM 2050 C C . GLU A 1 305 ? 6.460 3.364 44.025 1.00 76.69 305 GLU A C 1
ATOM 2052 O O . GLU A 1 305 ? 6.899 3.200 42.888 1.00 76.69 305 GLU A O 1
ATOM 2057 N N . ASN A 1 306 ? 6.204 2.328 44.839 1.00 82.50 306 ASN A N 1
ATOM 2058 C CA . ASN A 1 306 ? 6.600 0.946 44.531 1.00 82.50 306 ASN A CA 1
ATOM 2059 C C . ASN A 1 306 ? 5.463 -0.089 44.640 1.00 82.50 306 ASN A C 1
ATOM 2061 O O . ASN A 1 306 ? 5.674 -1.259 44.304 1.00 82.50 306 ASN A O 1
ATOM 2065 N N . LYS A 1 307 ? 4.273 0.280 45.138 1.00 65.25 307 LYS A N 1
ATOM 2066 C CA . LYS A 1 307 ? 3.167 -0.660 45.395 1.00 65.25 307 LYS A CA 1
ATOM 2067 C C . LYS A 1 307 ? 1.790 -0.077 45.070 1.00 65.25 307 LYS A C 1
ATOM 2069 O O . LYS A 1 307 ? 1.547 1.120 45.164 1.00 65.25 307 LYS A O 1
ATOM 2074 N N . ILE A 1 308 ? 0.846 -0.981 44.805 1.00 75.50 308 ILE A N 1
ATOM 2075 C CA . ILE A 1 308 ? -0.573 -0.694 44.546 1.00 75.50 308 ILE A CA 1
ATOM 2076 C C . ILE A 1 308 ? -1.505 -1.522 45.449 1.00 75.50 308 ILE A C 1
ATOM 2078 O O . ILE A 1 308 ? -1.129 -2.591 45.934 1.00 75.50 308 ILE A O 1
ATOM 2082 N N . LEU A 1 309 ? -2.744 -1.060 45.628 1.00 61.84 309 LEU A N 1
ATOM 2083 C CA . LEU A 1 309 ? -3.872 -1.787 46.223 1.00 61.84 309 LEU A CA 1
ATOM 2084 C C . LEU A 1 309 ? -5.001 -1.952 45.202 1.00 61.84 309 LEU A C 1
ATOM 2086 O O . LEU A 1 309 ? -5.347 -1.005 44.502 1.00 61.84 309 LEU A O 1
ATOM 2090 N N . ARG A 1 310 ? -5.626 -3.133 45.155 1.00 71.12 310 ARG A N 1
ATOM 2091 C CA . ARG A 1 310 ? -6.697 -3.473 44.205 1.00 71.12 310 ARG A CA 1
ATOM 2092 C C . ARG A 1 310 ? -7.978 -3.871 44.942 1.00 71.12 310 ARG A C 1
ATOM 2094 O O . ARG A 1 310 ? -7.939 -4.748 45.800 1.00 71.12 310 ARG A O 1
ATOM 2101 N N . HIS A 1 311 ? -9.097 -3.251 44.576 1.00 65.62 311 HIS A N 1
ATOM 2102 C CA . HIS A 1 311 ? -10.413 -3.437 45.205 1.00 65.62 311 HIS A CA 1
ATOM 2103 C C . HIS A 1 311 ? -11.416 -4.104 44.255 1.00 65.62 311 HIS A C 1
ATOM 2105 O O . HIS A 1 311 ? -11.193 -4.117 43.048 1.00 65.62 311 HIS A O 1
ATOM 2111 N N . PHE A 1 312 ? -12.529 -4.626 44.785 1.00 66.44 312 PHE A N 1
ATOM 2112 C CA . PHE A 1 312 ? -13.564 -5.345 44.027 1.00 66.44 312 PHE A CA 1
ATOM 2113 C C . PHE A 1 312 ? -14.977 -4.957 44.497 1.00 66.44 312 PHE A C 1
ATOM 2115 O O . PHE A 1 312 ? -15.201 -4.773 45.694 1.00 66.44 312 PHE A O 1
ATOM 2122 N N . CYS A 1 313 ? -15.929 -4.835 43.569 1.00 75.19 313 CYS A N 1
ATOM 2123 C CA . CYS A 1 313 ? -17.347 -4.624 43.876 1.00 75.19 313 CYS A CA 1
ATOM 2124 C C . CYS A 1 313 ? -18.067 -5.913 44.321 1.00 75.19 313 CYS A C 1
ATOM 2126 O O . CYS A 1 313 ? -17.535 -7.016 44.231 1.00 75.19 313 CYS A O 1
ATOM 2128 N N . LEU A 1 314 ? -19.299 -5.752 44.816 1.00 77.31 314 LEU A N 1
ATOM 2129 C CA . LEU A 1 314 ? -20.165 -6.838 45.283 1.00 77.31 314 LEU A CA 1
ATOM 2130 C C . LEU A 1 314 ? -21.133 -7.292 44.186 1.00 77.31 314 LEU A C 1
ATOM 2132 O O . LEU A 1 314 ? -21.713 -6.457 43.495 1.00 77.31 314 LEU A O 1
ATOM 2136 N N . GLU A 1 315 ?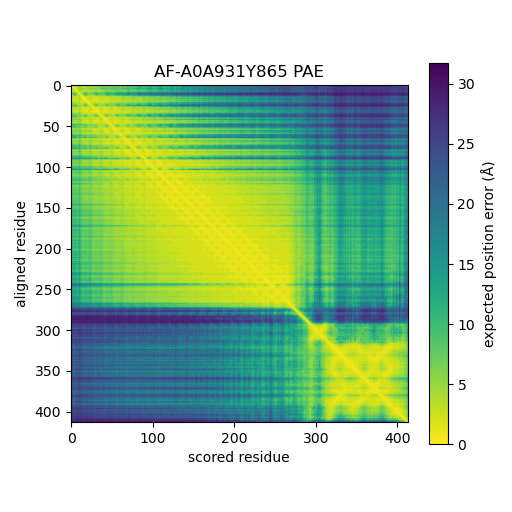 -21.364 -8.602 44.093 1.00 69.75 315 GLU A N 1
ATOM 2137 C CA . GLU A 1 315 ? -22.219 -9.221 43.074 1.00 69.75 315 GLU A CA 1
ATOM 2138 C C . GLU A 1 315 ? -23.428 -9.947 43.690 1.00 69.75 315 GLU A C 1
ATOM 2140 O O . GLU A 1 315 ? -23.351 -10.541 44.768 1.00 69.75 315 GLU A O 1
ATOM 2145 N N . GLY A 1 316 ? -24.565 -9.886 42.995 1.00 75.31 316 GLY A N 1
ATOM 2146 C CA . GLY A 1 316 ? -25.824 -10.538 43.358 1.00 75.31 316 GLY A CA 1
ATOM 2147 C C . GLY A 1 316 ? -26.974 -10.074 42.451 1.00 75.31 316 GLY A C 1
ATOM 2148 O O . GLY A 1 316 ? -26.810 -9.091 41.731 1.00 75.31 316 GLY A O 1
ATOM 2149 N N . PRO A 1 317 ? -28.163 -10.708 42.504 1.00 77.75 317 PRO A N 1
ATOM 2150 C CA . PRO A 1 317 ? -29.332 -10.350 41.677 1.00 77.75 317 PRO A CA 1
ATOM 2151 C C . PRO A 1 317 ? -29.970 -9.000 42.063 1.00 77.75 317 PRO A C 1
ATOM 2153 O O . PRO A 1 317 ? -31.061 -8.653 41.620 1.00 77.75 317 PRO A O 1
ATOM 2156 N N . GLN A 1 318 ? -29.332 -8.265 42.967 1.00 84.56 318 GLN A N 1
ATOM 2157 C CA . GLN A 1 318 ? -29.820 -7.062 43.610 1.00 84.56 318 GLN A CA 1
ATOM 2158 C C . GLN A 1 318 ? -28.631 -6.123 43.787 1.00 84.56 318 GLN A C 1
ATOM 2160 O O . GLN A 1 318 ? -27.567 -6.536 44.251 1.00 84.56 318 GLN A O 1
ATOM 2165 N N . VAL A 1 319 ? -28.810 -4.856 43.415 1.00 87.00 319 VAL A N 1
ATOM 2166 C CA . VAL A 1 319 ? -27.759 -3.846 43.549 1.00 87.00 319 VAL A CA 1
ATOM 2167 C C . VAL A 1 319 ? -27.729 -3.384 45.004 1.00 87.00 319 VAL A C 1
ATOM 2169 O O . VAL A 1 319 ? -28.599 -2.639 45.459 1.00 87.00 319 VAL A O 1
ATOM 2172 N N . TRP A 1 320 ? -26.751 -3.886 45.753 1.00 89.62 320 TRP A N 1
ATOM 2173 C CA . TRP A 1 320 ? -26.609 -3.643 47.186 1.00 89.62 320 TRP A CA 1
ATOM 2174 C C . TRP A 1 320 ? -25.722 -2.437 47.480 1.00 89.62 320 TRP A C 1
ATOM 2176 O O . TRP A 1 320 ? -24.608 -2.343 46.966 1.00 89.62 320 TRP A O 1
ATOM 2186 N N . ASN A 1 321 ? -26.160 -1.594 48.412 1.00 89.75 321 ASN A N 1
ATOM 2187 C CA . ASN A 1 321 ? -25.252 -0.756 49.188 1.00 89.75 321 ASN A CA 1
ATOM 2188 C C . ASN A 1 321 ? -24.980 -1.433 50.536 1.00 89.75 321 ASN A C 1
ATOM 2190 O O . ASN A 1 321 ? -25.874 -2.049 51.127 1.00 89.75 321 ASN A O 1
ATOM 2194 N N . VAL A 1 322 ? -23.737 -1.331 51.010 1.00 93.06 322 VAL A N 1
ATOM 2195 C CA . VAL A 1 322 ? -23.287 -1.961 52.254 1.00 93.06 322 VAL A CA 1
ATOM 2196 C C . VAL A 1 322 ? -22.644 -0.921 53.156 1.00 93.06 322 VAL A C 1
ATOM 2198 O O . VAL A 1 322 ? -21.753 -0.187 52.735 1.00 93.06 322 VAL A O 1
ATOM 2201 N N . TYR A 1 323 ? -23.104 -0.881 54.401 1.00 94.88 323 TYR A N 1
ATOM 2202 C CA . TYR A 1 323 ? -22.625 0.015 55.449 1.00 94.88 323 TYR A CA 1
ATOM 2203 C C . TYR A 1 323 ? -22.160 -0.839 56.620 1.00 94.88 323 TYR A C 1
ATOM 2205 O O . TYR A 1 323 ? -22.855 -1.785 56.990 1.00 94.88 323 TYR A O 1
ATOM 2213 N N . ALA A 1 324 ? -21.010 -0.524 57.202 1.00 96.44 324 ALA A N 1
ATOM 2214 C CA . ALA A 1 324 ? -20.458 -1.270 58.323 1.00 96.44 324 ALA A CA 1
ATOM 2215 C C . ALA A 1 324 ? -19.703 -0.348 59.281 1.00 96.44 324 ALA A C 1
ATOM 2217 O O . ALA A 1 324 ? -19.289 0.752 58.909 1.00 96.44 324 ALA A O 1
ATOM 2218 N N . GLY A 1 325 ? -19.511 -0.822 60.504 1.00 96.06 325 GLY A N 1
ATOM 2219 C CA . GLY A 1 325 ? -18.744 -0.145 61.540 1.00 96.06 325 GLY A CA 1
ATOM 2220 C C . GLY A 1 325 ? -18.833 -0.902 62.857 1.00 96.06 325 GLY A C 1
ATOM 2221 O O . GLY A 1 325 ? -19.411 -1.985 62.920 1.00 96.06 325 GLY A O 1
ATOM 2222 N N . ASN A 1 326 ? -18.307 -0.304 63.920 1.00 97.38 326 ASN A N 1
ATOM 2223 C CA . ASN A 1 326 ? -18.477 -0.798 65.283 1.00 97.38 326 ASN A CA 1
ATOM 2224 C C . ASN A 1 326 ? -19.215 0.251 66.120 1.00 97.38 326 ASN A C 1
ATOM 2226 O O . ASN A 1 326 ? -19.236 1.434 65.770 1.00 97.38 326 ASN A O 1
ATOM 2230 N N . VAL A 1 327 ? -19.852 -0.170 67.211 1.00 97.25 327 VAL A N 1
ATOM 2231 C CA . VAL A 1 327 ? -20.467 0.741 68.181 1.00 97.25 327 VAL A CA 1
ATOM 2232 C C . VAL A 1 327 ? -20.426 0.151 69.589 1.00 97.25 327 VAL A C 1
ATOM 2234 O O . VAL A 1 327 ? -20.585 -1.055 69.772 1.00 97.25 327 VAL A O 1
ATOM 2237 N N . GLN A 1 328 ? -20.233 1.008 70.589 1.00 97.44 328 GLN A N 1
ATOM 2238 C CA . GLN A 1 328 ? -20.247 0.627 71.997 1.00 97.44 328 GLN A CA 1
ATOM 2239 C C . GLN A 1 328 ? -21.676 0.668 72.552 1.00 97.44 328 GLN A C 1
ATOM 2241 O O . GLN A 1 328 ? -22.336 1.707 72.483 1.00 97.44 328 GLN A O 1
ATOM 2246 N N . LEU A 1 329 ? -22.141 -0.438 73.136 1.00 96.62 329 LEU A N 1
ATOM 2247 C CA . LEU A 1 329 ? -23.367 -0.471 73.932 1.00 96.62 329 LEU A CA 1
ATOM 2248 C C . LEU A 1 329 ? -23.127 0.183 75.298 1.00 96.62 329 LEU A C 1
ATOM 2250 O O . LEU A 1 329 ? -22.130 -0.116 75.961 1.00 96.62 329 LEU A O 1
ATOM 2254 N N . VAL A 1 330 ? -24.068 1.035 75.706 1.00 94.31 330 VAL A N 1
ATOM 2255 C CA . VAL A 1 330 ? -24.141 1.688 77.019 1.00 94.31 330 VAL A CA 1
ATOM 2256 C C . VAL A 1 330 ? -25.547 1.473 77.583 1.00 94.31 330 VAL A C 1
ATOM 2258 O O . VAL A 1 330 ? -26.541 1.747 76.905 1.00 94.31 330 VAL A O 1
ATOM 2261 N N . ASN A 1 331 ? -25.652 0.962 78.810 1.00 94.12 331 ASN A N 1
ATOM 2262 C CA . ASN A 1 331 ? -26.904 0.452 79.389 1.00 94.12 331 ASN A CA 1
ATOM 2263 C C . ASN A 1 331 ? -27.638 -0.544 78.457 1.00 94.12 331 ASN A C 1
ATOM 2265 O O . ASN A 1 331 ? -28.856 -0.477 78.247 1.00 94.12 331 ASN A O 1
ATOM 2269 N N . GLY A 1 332 ? -26.868 -1.445 77.849 1.00 93.88 332 GLY A N 1
ATOM 2270 C CA . GLY A 1 332 ? -27.307 -2.478 76.922 1.00 93.88 332 GLY A CA 1
ATOM 2271 C C . GLY A 1 332 ? -27.756 -1.965 75.557 1.00 93.88 332 GLY A C 1
ATOM 2272 O O . GLY A 1 332 ? -28.384 -2.728 74.832 1.00 93.88 332 GLY A O 1
ATOM 2273 N N . GLN A 1 333 ? -27.511 -0.703 75.185 1.00 97.50 333 GLN A N 1
ATOM 2274 C CA . GLN A 1 333 ? -28.020 -0.121 73.935 1.00 97.50 333 GLN A CA 1
ATOM 2275 C C . GLN A 1 333 ? -27.012 0.776 73.218 1.00 97.50 333 GLN A C 1
ATOM 2277 O O . GLN A 1 333 ? -26.210 1.459 73.844 1.00 97.50 333 GLN A O 1
ATOM 2282 N N . ALA A 1 334 ? -27.115 0.836 71.891 1.00 97.69 334 ALA A N 1
ATOM 2283 C CA . ALA A 1 334 ? -26.401 1.807 71.066 1.00 97.69 334 ALA A CA 1
ATOM 2284 C C . ALA A 1 334 ? -27.284 2.301 69.925 1.00 97.69 334 ALA A C 1
ATOM 2286 O O . ALA A 1 334 ? -28.003 1.518 69.306 1.00 97.69 334 ALA A O 1
ATOM 2287 N N . THR A 1 335 ? -27.186 3.590 69.610 1.00 97.69 335 THR A N 1
ATOM 2288 C CA . THR A 1 335 ? -27.764 4.161 68.390 1.00 97.69 335 THR A CA 1
ATOM 2289 C C . THR A 1 335 ? -26.661 4.297 67.353 1.00 97.69 335 THR A C 1
ATOM 2291 O O . THR A 1 335 ? -25.678 4.992 67.594 1.00 97.69 335 THR A O 1
ATOM 2294 N N . VAL A 1 336 ? -26.829 3.657 66.201 1.00 97.88 336 VAL A N 1
ATOM 2295 C CA . VAL A 1 336 ? -25.938 3.824 65.052 1.00 97.88 336 VAL A CA 1
ATOM 2296 C C . VAL A 1 336 ? -26.549 4.859 64.121 1.00 97.88 336 VAL A C 1
ATOM 2298 O O . VAL A 1 336 ? -27.646 4.656 63.597 1.00 97.88 336 VAL A O 1
ATOM 2301 N N . GLN A 1 337 ? -25.826 5.958 63.911 1.00 97.06 337 GLN A N 1
ATOM 2302 C CA . GLN A 1 337 ? -26.151 6.961 62.905 1.00 97.06 337 GLN A CA 1
ATOM 2303 C C . GLN A 1 337 ? -25.548 6.538 61.559 1.00 97.06 337 GLN A C 1
ATOM 2305 O O . GLN A 1 337 ? -24.345 6.309 61.446 1.00 97.06 337 GLN A O 1
ATOM 2310 N N . LEU A 1 338 ? -26.395 6.426 60.543 1.00 96.69 338 LEU A N 1
ATOM 2311 C CA . LEU A 1 338 ? -26.013 6.231 59.148 1.00 96.69 338 LEU A CA 1
ATOM 2312 C C . LEU A 1 338 ? -25.852 7.605 58.471 1.00 96.69 338 LEU A C 1
ATOM 2314 O O . LEU A 1 338 ? -26.389 8.598 58.975 1.00 96.69 338 LEU A O 1
ATOM 2318 N N . PRO A 1 339 ? -25.140 7.686 57.331 1.00 94.88 339 PRO A N 1
ATOM 2319 C CA . PRO A 1 339 ? -24.972 8.942 56.605 1.00 94.88 339 PRO A CA 1
ATOM 2320 C C . PRO A 1 339 ? -26.310 9.586 56.227 1.00 94.88 339 PRO A C 1
ATOM 2322 O O . PRO A 1 339 ? -27.268 8.880 55.913 1.00 94.88 339 PRO A O 1
ATOM 2325 N N . ASP A 1 340 ? -26.374 10.917 56.173 1.00 90.75 340 ASP A N 1
ATOM 2326 C CA . ASP A 1 340 ? -27.641 11.634 55.950 1.00 90.75 340 ASP A CA 1
ATOM 2327 C C . ASP A 1 340 ? -28.318 11.312 54.605 1.00 90.75 340 ASP A C 1
ATOM 2329 O O . ASP A 1 340 ? -29.544 11.349 54.483 1.00 90.75 340 ASP A O 1
ATOM 2333 N N . TYR A 1 341 ? -27.531 10.909 53.605 1.00 85.06 341 TYR A N 1
ATOM 2334 C CA . TYR A 1 341 ? -28.024 10.461 52.301 1.00 85.06 341 TYR A CA 1
ATOM 2335 C C . TYR A 1 341 ? -28.614 9.039 52.306 1.00 85.06 341 TYR A C 1
ATOM 2337 O O . TYR A 1 341 ? -29.190 8.621 51.299 1.00 85.06 341 TYR A O 1
ATOM 2345 N N . TYR A 1 342 ? -28.474 8.274 53.398 1.00 93.50 342 TYR A N 1
ATOM 2346 C CA . TYR A 1 342 ? -28.826 6.853 53.445 1.00 93.50 342 TYR A CA 1
ATOM 2347 C C . TYR A 1 342 ? -30.276 6.609 53.015 1.00 93.50 342 TYR A C 1
ATOM 2349 O O . TYR A 1 342 ? -30.515 5.780 52.138 1.00 93.50 342 TYR A O 1
ATOM 2357 N N . SER A 1 343 ? -31.237 7.351 53.575 1.00 91.19 343 SER A N 1
ATOM 2358 C CA . SER A 1 343 ? -32.661 7.161 53.254 1.00 91.19 343 SER A CA 1
ATOM 2359 C C . SER A 1 343 ? -33.052 7.611 51.841 1.00 91.19 343 SER A C 1
ATOM 2361 O O . SER A 1 343 ? -34.138 7.271 51.384 1.00 91.19 343 SER A O 1
ATOM 2363 N N . ALA A 1 344 ? -32.197 8.374 51.152 1.00 86.56 344 ALA A N 1
ATOM 2364 C CA . ALA A 1 344 ? -32.442 8.843 49.788 1.00 86.56 344 ALA A CA 1
ATOM 2365 C C . ALA A 1 344 ? -31.877 7.881 48.728 1.00 86.56 344 ALA A C 1
ATOM 2367 O O . ALA A 1 344 ? -32.512 7.648 47.702 1.00 86.56 344 ALA A O 1
ATOM 2368 N N . LEU A 1 345 ? -30.694 7.304 48.975 1.00 89.44 345 LEU A N 1
ATOM 2369 C CA . LEU A 1 345 ? -30.040 6.371 48.047 1.00 89.44 345 LEU A CA 1
ATOM 2370 C C . LEU A 1 345 ? -30.608 4.943 48.131 1.00 89.44 345 LEU A C 1
ATOM 2372 O O . LEU A 1 345 ? -30.514 4.178 47.168 1.00 89.44 345 LEU A O 1
ATOM 2376 N N . ASN A 1 346 ? -31.173 4.572 49.280 1.00 93.62 346 ASN A N 1
ATOM 2377 C CA . ASN A 1 346 ? -31.554 3.200 49.599 1.00 93.62 346 ASN A CA 1
ATOM 2378 C C . ASN A 1 346 ? -33.064 3.040 49.772 1.00 93.62 346 ASN A C 1
ATOM 2380 O O . ASN A 1 346 ? -33.762 3.945 50.228 1.00 93.62 346 ASN A O 1
ATOM 2384 N N . ARG A 1 347 ? -33.573 1.842 49.482 1.00 93.38 347 ARG A N 1
ATOM 2385 C CA . ARG A 1 347 ? -34.956 1.461 49.776 1.00 93.38 347 ARG A CA 1
ATOM 2386 C C . ARG A 1 347 ? -35.084 1.150 51.269 1.00 93.38 347 ARG A C 1
ATOM 2388 O O . ARG A 1 347 ? -34.967 -0.008 51.676 1.00 93.38 347 ARG A O 1
ATOM 2395 N N . VAL A 1 348 ? -35.296 2.187 52.078 1.00 92.25 348 VAL A N 1
ATOM 2396 C CA . VAL A 1 348 ? -35.504 2.067 53.533 1.00 92.25 348 VAL A CA 1
ATOM 2397 C C . VAL A 1 348 ? -36.607 1.051 53.830 1.00 92.25 348 VAL A C 1
ATOM 2399 O O . VAL A 1 348 ? -37.651 1.044 53.176 1.00 92.25 348 VAL A O 1
ATOM 2402 N N . GLY A 1 349 ? -36.365 0.172 54.798 1.00 92.19 349 GLY A N 1
ATOM 2403 C CA . GLY A 1 349 ? -37.214 -0.976 55.116 1.00 92.19 349 GLY A CA 1
ATOM 2404 C C . GLY A 1 349 ? -36.761 -2.292 54.469 1.00 92.19 349 GLY A C 1
ATOM 2405 O O . GLY A 1 349 ? -37.264 -3.344 54.866 1.00 92.19 349 GLY A O 1
ATOM 2406 N N . SER A 1 350 ? -35.813 -2.261 53.519 1.00 94.44 350 SER A N 1
ATOM 2407 C CA . SER A 1 350 ? -35.194 -3.459 52.912 1.00 94.44 350 SER A CA 1
ATOM 2408 C C . SER A 1 350 ? -33.877 -3.894 53.577 1.00 94.44 350 SER A C 1
ATOM 2410 O O . SER A 1 350 ? -33.131 -4.690 53.009 1.00 94.44 350 SER A O 1
ATOM 2412 N N . GLU A 1 351 ? -33.571 -3.378 54.770 1.00 96.25 351 GLU A N 1
ATOM 2413 C CA . GLU A 1 351 ? -32.329 -3.677 55.485 1.00 96.25 351 GLU A CA 1
ATOM 2414 C C . GLU A 1 351 ? -32.196 -5.140 55.918 1.00 96.25 351 GLU A C 1
ATOM 2416 O O . GLU A 1 351 ? -33.060 -5.697 56.603 1.00 96.25 351 GLU A O 1
ATOM 2421 N N . ILE A 1 352 ? -31.026 -5.708 55.634 1.00 96.88 352 ILE A N 1
ATOM 2422 C CA . ILE A 1 352 ? -30.523 -6.944 56.230 1.00 96.88 352 ILE A CA 1
ATOM 2423 C C . ILE A 1 352 ? -29.404 -6.566 57.202 1.00 96.88 352 ILE A C 1
ATOM 2425 O O . ILE A 1 352 ? -28.363 -6.057 56.785 1.00 96.88 352 ILE A O 1
ATOM 2429 N N . TYR A 1 353 ? -29.623 -6.822 58.493 1.00 96.62 353 TYR A N 1
ATOM 2430 C CA . TYR A 1 353 ? -28.676 -6.525 59.569 1.00 96.62 353 TYR A CA 1
ATOM 2431 C C . TYR A 1 353 ? -27.849 -7.761 59.928 1.00 96.62 353 TYR A C 1
ATOM 2433 O O . TYR A 1 353 ? -28.400 -8.845 60.111 1.00 96.62 353 TYR A O 1
ATOM 2441 N N . SER A 1 354 ? -26.547 -7.575 60.121 1.00 97.19 354 SER A N 1
ATOM 2442 C CA . SER A 1 354 ? -25.643 -8.539 60.751 1.00 97.19 354 SER A CA 1
ATOM 2443 C C . SER A 1 354 ? -24.952 -7.858 61.926 1.00 97.19 354 SER A C 1
ATOM 2445 O O . SER A 1 354 ? -24.416 -6.764 61.757 1.00 97.19 354 SER A O 1
ATOM 2447 N N . LEU A 1 355 ? -24.978 -8.483 63.105 1.00 95.94 355 LEU A N 1
ATOM 2448 C CA . LEU A 1 355 ? -24.435 -7.939 64.353 1.00 95.94 355 LEU A CA 1
ATOM 2449 C C . LEU A 1 355 ? -23.529 -8.977 65.021 1.00 95.94 355 LEU A C 1
ATOM 2451 O O . LEU A 1 355 ? -23.954 -10.112 65.234 1.00 95.94 355 LEU A O 1
ATOM 2455 N N . THR A 1 356 ? -22.319 -8.568 65.392 1.00 97.06 356 THR A N 1
ATOM 2456 C CA . THR A 1 356 ? -21.296 -9.429 65.992 1.00 97.06 356 THR A CA 1
ATOM 2457 C C . THR A 1 356 ? -20.752 -8.779 67.267 1.00 97.06 356 THR A C 1
ATOM 2459 O O . THR A 1 356 ? -20.079 -7.750 67.177 1.00 97.06 356 THR A O 1
ATOM 2462 N N . PRO A 1 357 ? -21.017 -9.352 68.454 1.00 95.25 357 PRO A N 1
ATOM 2463 C CA . PRO A 1 357 ? -20.367 -8.961 69.703 1.00 95.25 357 PRO A CA 1
ATOM 2464 C C . PRO A 1 357 ? -18.838 -9.064 69.622 1.00 95.25 357 PRO A C 1
ATOM 2466 O O . PR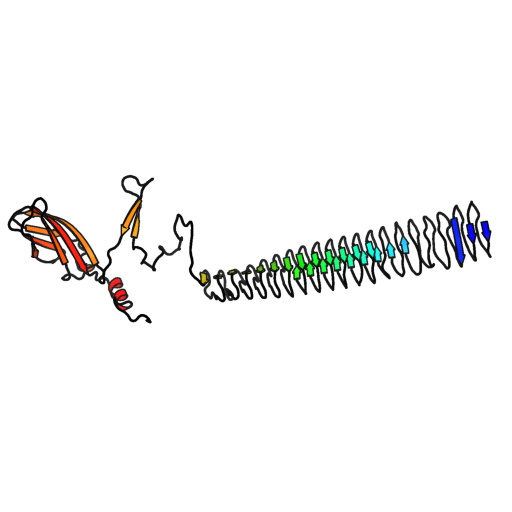O A 1 357 ? -18.309 -10.062 69.128 1.00 95.25 357 PRO A O 1
ATOM 2469 N N . ILE A 1 358 ? -18.131 -8.059 70.137 1.00 95.81 358 ILE A N 1
ATOM 2470 C CA . ILE A 1 358 ? -16.666 -7.997 70.199 1.00 95.81 358 ILE A CA 1
ATOM 2471 C C . ILE A 1 358 ? -16.209 -8.172 71.656 1.00 95.81 358 ILE A C 1
ATOM 2473 O O . ILE A 1 358 ? -16.883 -7.751 72.595 1.00 95.81 358 ILE A O 1
ATOM 2477 N N . GLY A 1 359 ? -15.079 -8.856 71.861 1.00 89.12 359 GLY A N 1
ATOM 2478 C CA . GLY A 1 359 ? -14.522 -9.167 73.189 1.00 89.12 359 GLY A CA 1
ATOM 2479 C C . GLY A 1 359 ? -15.155 -10.374 73.901 1.00 89.12 359 GLY A C 1
ATOM 2480 O O . GLY A 1 359 ? -14.517 -10.975 74.760 1.00 89.12 359 GLY A O 1
ATOM 2481 N N . GLY A 1 360 ? -16.362 -10.789 73.514 1.00 88.50 360 GLY A N 1
ATOM 2482 C CA . GLY A 1 360 ? -17.009 -12.009 74.003 1.00 88.50 360 GLY A CA 1
ATOM 2483 C C . GLY A 1 360 ? -18.412 -12.181 73.424 1.00 88.50 360 GLY A C 1
ATOM 2484 O O . GLY A 1 360 ? -19.086 -11.201 73.123 1.00 88.50 360 GLY A O 1
ATOM 2485 N N . ALA A 1 361 ? -18.866 -13.424 73.254 1.00 91.06 361 ALA A N 1
ATOM 2486 C CA . ALA A 1 361 ? -20.194 -13.694 72.708 1.00 91.06 361 ALA A CA 1
ATOM 2487 C C . ALA A 1 361 ? -21.299 -13.366 73.730 1.00 91.06 361 ALA A C 1
ATOM 2489 O O . ALA A 1 361 ? -21.323 -13.926 74.826 1.00 91.06 361 ALA A O 1
ATOM 2490 N N . PHE A 1 362 ? -22.250 -12.510 73.351 1.00 92.00 362 PHE A N 1
ATOM 2491 C CA . PHE A 1 362 ? -23.462 -12.227 74.125 1.00 92.00 362 PHE A CA 1
ATOM 2492 C C . PHE A 1 362 ? -24.684 -12.029 73.208 1.00 92.00 362 PHE A C 1
ATOM 2494 O O . PHE A 1 362 ? -24.521 -11.643 72.050 1.00 92.00 362 PHE A O 1
ATOM 2501 N N . PRO A 1 363 ? -25.925 -12.272 73.677 1.00 94.31 363 PRO A N 1
ATOM 2502 C CA . PRO A 1 363 ? -27.118 -12.046 72.864 1.00 94.31 363 PRO A CA 1
ATOM 2503 C C . PRO A 1 363 ? -27.288 -10.564 72.506 1.00 94.31 363 PRO A C 1
ATOM 2505 O O . PRO A 1 363 ? -27.468 -9.726 73.392 1.00 94.31 363 PRO A O 1
ATOM 2508 N N . VAL A 1 364 ? -27.273 -10.265 71.207 1.00 95.69 364 VAL A N 1
ATOM 2509 C CA . VAL A 1 364 ? -27.440 -8.925 70.632 1.00 95.69 364 VAL A CA 1
ATOM 2510 C C . VAL A 1 364 ? -28.539 -8.942 69.565 1.00 95.69 364 VAL A C 1
ATOM 2512 O O . VAL A 1 364 ? -28.744 -9.953 68.895 1.00 95.69 364 VAL A O 1
ATOM 2515 N N . GLY A 1 365 ? -29.261 -7.836 69.397 1.00 96.50 365 GLY A N 1
ATOM 2516 C CA . GLY A 1 365 ? -30.312 -7.702 68.388 1.00 96.50 365 GLY A CA 1
ATOM 2517 C C . GLY A 1 365 ? -30.611 -6.253 68.009 1.00 96.50 365 GLY A C 1
ATOM 2518 O O . GLY A 1 365 ? -30.109 -5.312 68.621 1.00 96.50 365 GLY A O 1
ATOM 2519 N N . VAL A 1 366 ? -31.452 -6.065 66.993 1.00 97.62 366 VAL A N 1
ATOM 2520 C CA . VAL A 1 366 ? -31.924 -4.740 66.558 1.00 97.62 366 VAL A CA 1
ATOM 2521 C C . VAL A 1 366 ? -33.184 -4.374 67.346 1.00 97.62 366 VAL A C 1
ATOM 2523 O O . VAL A 1 366 ? -34.223 -5.010 67.187 1.00 97.62 366 VAL A O 1
ATOM 2526 N N . LYS A 1 367 ? -33.104 -3.336 68.185 1.00 97.19 367 LYS A N 1
ATOM 2527 C CA . LYS A 1 367 ? -34.236 -2.773 68.943 1.00 97.19 367 LYS A CA 1
ATOM 2528 C C . LYS A 1 367 ? -35.146 -1.908 68.075 1.00 97.19 367 LYS A C 1
ATOM 2530 O O . LYS A 1 367 ? -36.360 -1.932 68.242 1.00 97.19 367 LYS A O 1
ATOM 2535 N N . GLN A 1 368 ? -34.557 -1.133 67.169 1.00 97.38 368 GLN A N 1
ATOM 2536 C CA . GLN A 1 368 ? -35.273 -0.257 66.244 1.00 97.38 368 GLN A CA 1
ATOM 2537 C C . GLN A 1 368 ? -34.605 -0.364 64.874 1.00 97.38 368 GLN A C 1
ATOM 2539 O O . GLN A 1 368 ? -33.396 -0.158 64.775 1.00 97.38 368 GLN A O 1
ATOM 2544 N N . LYS A 1 369 ? -35.386 -0.697 63.836 1.00 97.31 369 LYS A N 1
ATOM 2545 C CA . LYS A 1 369 ? -34.944 -0.648 62.431 1.00 97.31 369 LYS A CA 1
ATOM 2546 C C . LYS A 1 369 ? -34.605 0.792 62.017 1.00 97.31 369 LYS A C 1
ATOM 2548 O O . LYS A 1 369 ? -34.852 1.723 62.780 1.00 97.31 369 LYS A O 1
ATOM 2553 N N . VAL A 1 370 ? -34.057 0.984 60.814 1.00 96.94 370 VAL A N 1
ATOM 2554 C CA . VAL A 1 370 ? -33.682 2.324 60.343 1.00 96.94 370 VAL A CA 1
ATOM 2555 C C . VAL A 1 370 ? -34.901 3.251 60.316 1.00 96.94 370 VAL A C 1
ATOM 2557 O O . VAL A 1 370 ? -35.887 2.987 59.634 1.00 96.94 370 VAL A O 1
ATOM 2560 N N . GLN A 1 371 ? -34.808 4.361 61.047 1.00 93.62 371 GLN A N 1
ATOM 2561 C CA . GLN A 1 371 ? -35.767 5.460 61.031 1.00 93.62 371 GLN A CA 1
ATOM 2562 C C . GLN A 1 371 ? -35.012 6.777 61.239 1.00 93.62 371 GLN A C 1
ATOM 2564 O O . GLN A 1 371 ? -34.287 6.928 62.219 1.00 93.62 371 GLN A O 1
ATOM 2569 N N . GLY A 1 372 ? -35.155 7.733 60.315 1.00 92.50 372 GLY A N 1
ATOM 2570 C CA . GLY A 1 372 ? -34.412 9.000 60.373 1.00 92.50 372 GLY A CA 1
ATOM 2571 C C . GLY A 1 372 ? -32.892 8.805 60.296 1.00 92.50 372 GLY A C 1
ATOM 2572 O O . GLY A 1 372 ? -32.167 9.342 61.128 1.00 92.50 372 GLY A O 1
ATOM 2573 N N . ASN A 1 373 ? -32.429 7.983 59.344 1.00 94.75 373 ASN A N 1
ATOM 2574 C CA . ASN A 1 373 ? -31.021 7.602 59.149 1.00 94.75 373 ASN A CA 1
ATOM 2575 C C . ASN A 1 373 ? -30.329 6.967 60.372 1.00 94.75 373 ASN A C 1
ATOM 2577 O O . ASN A 1 373 ? -29.108 6.933 60.423 1.00 94.75 373 ASN A O 1
ATOM 2581 N N . ARG A 1 374 ? -31.058 6.418 61.348 1.00 96.12 374 ARG A N 1
ATOM 2582 C CA . ARG A 1 374 ? -30.452 5.702 62.482 1.00 96.12 374 ARG A CA 1
ATOM 2583 C C . ARG A 1 374 ? -31.177 4.411 62.810 1.00 96.12 374 ARG A C 1
ATOM 2585 O O . ARG A 1 374 ? -32.381 4.315 62.594 1.00 96.12 374 ARG A O 1
ATOM 2592 N N . PHE A 1 375 ? -30.460 3.448 63.372 1.00 98.00 375 PHE A N 1
ATOM 2593 C CA . PHE A 1 375 ? -31.031 2.229 63.949 1.00 98.00 375 PHE A CA 1
ATOM 2594 C C . PHE A 1 375 ? -30.468 2.001 65.356 1.00 98.00 375 PHE A C 1
ATOM 2596 O O . PHE A 1 375 ? -29.432 2.565 65.714 1.00 98.00 375 PHE A O 1
ATOM 2603 N N . VAL A 1 376 ? -31.158 1.205 66.172 1.00 97.75 376 VAL A N 1
ATOM 2604 C CA . VAL A 1 376 ? -30.775 0.968 67.574 1.00 97.75 376 VAL A CA 1
ATOM 2605 C C . VAL A 1 376 ? -30.485 -0.510 67.789 1.00 97.75 376 VAL A C 1
ATOM 2607 O O . VAL A 1 376 ? -31.326 -1.358 67.486 1.00 97.75 376 VAL A O 1
ATOM 2610 N N . ILE A 1 377 ? -29.313 -0.812 68.340 1.00 98.25 377 ILE A N 1
ATOM 2611 C CA . ILE A 1 377 ? -28.883 -2.145 68.775 1.00 98.25 377 ILE A CA 1
ATOM 2612 C C . ILE A 1 377 ? -29.176 -2.291 70.276 1.00 98.25 377 ILE A C 1
ATOM 2614 O O . ILE A 1 377 ? -29.092 -1.314 71.023 1.00 98.25 377 ILE A O 1
ATOM 2618 N N . VAL A 1 378 ? -29.522 -3.502 70.719 1.00 97.12 378 VAL A N 1
ATOM 2619 C CA . VAL A 1 378 ? -29.728 -3.854 72.131 1.00 97.12 378 VAL A CA 1
ATOM 2620 C C . VAL A 1 378 ? -29.079 -5.192 72.495 1.00 97.12 378 VAL A C 1
ATOM 2622 O O . VAL A 1 378 ? -29.078 -6.128 71.696 1.00 97.12 378 VAL A O 1
ATOM 2625 N N . ALA A 1 379 ? -28.586 -5.292 73.725 1.00 96.19 379 ALA A N 1
ATOM 2626 C CA . ALA A 1 379 ? -28.182 -6.516 74.407 1.00 96.19 379 ALA A CA 1
ATOM 2627 C C . ALA A 1 379 ? -28.595 -6.453 75.891 1.00 96.19 379 ALA A C 1
ATOM 2629 O O . ALA A 1 379 ? -29.141 -5.456 76.363 1.00 96.19 379 ALA A O 1
ATOM 2630 N N . LYS A 1 380 ? -28.330 -7.525 76.647 1.00 91.81 380 LYS A N 1
ATOM 2631 C CA . LYS A 1 380 ? -28.561 -7.570 78.108 1.00 91.81 380 LYS A CA 1
ATOM 2632 C C . LYS A 1 380 ? -27.402 -7.001 78.947 1.00 91.81 380 LYS A C 1
ATOM 2634 O O . LYS A 1 380 ? -27.479 -7.033 80.169 1.00 91.81 380 LYS A O 1
ATOM 2639 N N . GLN A 1 381 ? -26.342 -6.525 78.300 1.00 91.19 381 GLN A N 1
ATOM 2640 C CA . GLN A 1 381 ? -25.117 -6.018 78.920 1.00 91.19 381 GLN A CA 1
ATOM 2641 C C . GLN A 1 381 ? -24.432 -5.005 77.994 1.00 91.19 381 GLN A C 1
ATOM 2643 O O . GLN A 1 381 ? -24.761 -4.936 76.807 1.00 91.19 381 GLN A O 1
ATOM 2648 N N . ASP A 1 382 ? -23.458 -4.274 78.528 1.00 94.69 382 ASP A N 1
ATOM 2649 C CA . ASP A 1 382 ? -22.584 -3.401 77.742 1.00 94.69 382 ASP A CA 1
ATOM 2650 C C . ASP A 1 382 ? -21.487 -4.206 77.031 1.00 94.69 382 ASP A C 1
ATOM 2652 O O . ASP A 1 382 ? -21.125 -5.312 77.441 1.00 94.69 382 ASP A O 1
ATOM 2656 N N . GLY A 1 383 ? -20.970 -3.651 75.936 1.00 93.31 383 GLY A N 1
ATOM 2657 C CA . GLY A 1 383 ? -19.981 -4.298 75.077 1.00 93.31 383 GLY A CA 1
ATOM 2658 C C . GLY A 1 383 ? -19.930 -3.660 73.692 1.00 93.31 383 GLY A C 1
ATOM 2659 O O . GLY A 1 383 ? -20.875 -2.996 73.268 1.00 93.31 383 GLY A O 1
ATOM 2660 N N . GLU A 1 384 ? -18.825 -3.855 72.984 1.00 97.44 384 GLU A N 1
ATOM 2661 C CA . GLU A 1 384 ? -18.690 -3.408 71.600 1.00 97.44 384 GLU A CA 1
ATOM 2662 C C . GLU A 1 384 ? -19.402 -4.389 70.653 1.00 97.44 384 GLU A C 1
ATOM 2664 O O . GLU A 1 384 ? -19.382 -5.606 70.850 1.00 97.44 384 GLU A O 1
ATOM 2669 N N . VAL A 1 385 ? -20.049 -3.859 69.615 1.00 97.88 385 VAL A N 1
ATOM 2670 C CA . VAL A 1 385 ? -20.723 -4.636 68.570 1.00 97.88 385 VAL A CA 1
ATOM 2671 C C . VAL A 1 385 ? -20.261 -4.135 67.209 1.00 97.88 385 VAL A C 1
ATOM 2673 O O . VAL A 1 385 ? -20.487 -2.975 66.859 1.00 97.88 385 VAL A O 1
ATOM 2676 N N . SER A 1 386 ? -19.666 -5.024 66.416 1.00 97.88 386 SER A N 1
ATOM 2677 C CA . SER A 1 386 ? -19.465 -4.793 64.988 1.00 97.88 386 SER A CA 1
ATOM 2678 C C . SER A 1 386 ? -20.770 -5.055 64.242 1.00 97.88 386 SER A C 1
ATOM 2680 O O . SER A 1 386 ? -21.490 -6.011 64.541 1.00 97.88 386 SER A O 1
ATOM 2682 N N . TRP A 1 387 ? -21.110 -4.192 63.294 1.00 98.00 387 TRP A N 1
ATOM 2683 C CA . TRP A 1 387 ? -22.372 -4.225 62.569 1.00 98.00 387 TRP A CA 1
ATOM 2684 C C . TRP A 1 387 ? -22.156 -4.093 61.064 1.00 98.00 387 TRP A C 1
ATOM 2686 O O . TRP A 1 387 ? -21.210 -3.472 60.580 1.00 98.00 387 TRP A O 1
ATOM 2696 N N . THR A 1 388 ? -23.069 -4.678 60.297 1.00 97.44 388 THR A N 1
ATOM 2697 C CA . THR A 1 388 ? -23.172 -4.488 58.850 1.00 97.44 388 THR A CA 1
ATOM 2698 C C . THR A 1 388 ? -24.640 -4.433 58.451 1.00 97.44 388 THR A C 1
ATOM 2700 O O . THR A 1 388 ? -25.444 -5.245 58.909 1.00 97.44 388 THR A O 1
ATOM 2703 N N . ILE A 1 389 ? -24.984 -3.492 57.576 1.00 96.25 389 ILE A N 1
ATOM 2704 C CA . ILE A 1 389 ? -26.269 -3.410 56.885 1.00 96.25 389 ILE A CA 1
ATOM 2705 C C . ILE A 1 389 ? -26.026 -3.612 55.397 1.00 96.25 389 ILE A C 1
ATOM 2707 O O . ILE A 1 389 ? -25.194 -2.921 54.809 1.00 96.25 389 ILE A O 1
ATOM 2711 N N . LYS A 1 390 ? -26.801 -4.508 54.783 1.00 95.00 390 LYS A N 1
ATOM 2712 C CA . LYS A 1 390 ? -27.021 -4.532 53.331 1.00 95.00 390 LYS A CA 1
ATOM 2713 C C . LYS A 1 390 ? -28.416 -3.988 53.047 1.00 95.00 390 LYS A C 1
ATOM 2715 O O . LYS A 1 390 ? -29.362 -4.359 53.739 1.00 95.00 390 LYS A O 1
ATOM 2720 N N . VAL A 1 391 ? -28.551 -3.120 52.052 1.00 95.31 391 VAL A N 1
ATOM 2721 C CA . VAL A 1 391 ? -29.837 -2.515 51.668 1.00 95.31 391 VAL A CA 1
ATOM 2722 C C . VAL A 1 391 ? -29.904 -2.308 50.153 1.00 95.31 391 VAL A C 1
ATOM 2724 O O . VAL A 1 391 ? -28.878 -2.075 49.507 1.00 95.31 391 VAL A O 1
ATOM 2727 N N . LEU A 1 392 ? -31.100 -2.430 49.573 1.00 93.62 392 LEU A N 1
ATOM 2728 C CA . LEU A 1 392 ? -31.291 -2.276 48.131 1.00 93.62 392 LEU A CA 1
ATOM 2729 C C . LEU A 1 392 ? -31.095 -0.821 47.705 1.00 93.62 392 LEU A C 1
ATOM 2731 O O . LEU A 1 392 ? -31.701 0.092 48.273 1.00 93.62 392 LEU A O 1
ATOM 2735 N N . ARG A 1 393 ? -30.289 -0.618 46.665 1.00 92.56 393 ARG A N 1
ATOM 2736 C CA . ARG A 1 393 ? -30.091 0.673 46.009 1.00 92.56 393 ARG A CA 1
ATOM 2737 C C . ARG A 1 393 ? -31.358 1.089 45.248 1.00 92.56 393 ARG A C 1
ATOM 2739 O O . ARG A 1 393 ? -32.051 0.250 44.676 1.00 92.56 393 ARG A O 1
ATOM 2746 N N . ASN A 1 394 ? -31.691 2.380 45.288 1.00 88.38 394 ASN A N 1
ATOM 2747 C CA . ASN A 1 394 ? -33.011 2.897 44.901 1.00 88.38 394 ASN A CA 1
ATOM 2748 C C . ASN A 1 394 ? -32.951 4.196 44.067 1.00 88.38 394 ASN A C 1
ATOM 2750 O O . ASN A 1 394 ? -33.954 4.896 43.955 1.00 88.38 394 ASN A O 1
ATOM 2754 N N . ASP A 1 395 ? -31.797 4.547 43.488 1.00 85.50 395 ASP A N 1
ATOM 2755 C CA . ASP A 1 395 ? -31.707 5.712 42.596 1.00 85.50 395 ASP A CA 1
ATOM 2756 C C . ASP A 1 395 ? -32.316 5.442 41.201 1.00 85.50 395 ASP A C 1
ATOM 2758 O O . ASP A 1 395 ? -32.360 4.289 40.758 1.00 85.50 395 ASP A O 1
ATOM 2762 N N . PRO A 1 396 ? -32.752 6.489 40.470 1.00 81.06 396 PRO A N 1
ATOM 2763 C CA . PRO A 1 396 ? -33.419 6.328 39.177 1.00 81.06 396 PRO A CA 1
ATOM 2764 C C . PRO A 1 396 ? -32.596 5.609 38.101 1.00 81.06 396 PRO A C 1
ATOM 2766 O O . PRO A 1 396 ? -33.182 4.917 37.274 1.00 81.06 396 PRO A O 1
ATOM 2769 N N . GLY A 1 397 ? -31.265 5.747 38.097 1.00 74.25 397 GLY A N 1
ATOM 2770 C CA . GLY A 1 397 ? -30.406 5.113 37.091 1.00 74.25 397 GLY A CA 1
ATOM 2771 C C . GLY A 1 397 ? -30.342 3.601 37.284 1.00 74.25 397 GLY A C 1
ATOM 2772 O O . GLY A 1 397 ? -30.534 2.845 36.336 1.00 74.25 397 GLY A O 1
ATOM 2773 N N . CYS A 1 398 ? -30.170 3.164 38.534 1.00 78.38 398 CYS A N 1
ATOM 2774 C CA . CYS A 1 398 ? -30.255 1.754 38.910 1.00 78.38 398 CYS A CA 1
ATOM 2775 C C . CYS A 1 398 ? -31.629 1.145 38.573 1.00 78.38 398 CYS A C 1
ATOM 2777 O O . CYS A 1 398 ? -31.704 0.013 38.099 1.00 78.38 398 CYS A O 1
ATOM 2779 N N . LEU A 1 399 ? -32.718 1.881 38.821 1.00 83.06 399 LEU A N 1
ATOM 2780 C CA . LEU A 1 399 ? -34.081 1.400 38.577 1.00 83.06 399 LEU A CA 1
ATOM 2781 C C . LEU A 1 399 ? -34.428 1.326 37.082 1.00 83.06 399 LEU A C 1
ATOM 2783 O O . LEU A 1 399 ? -35.059 0.361 36.657 1.00 83.06 399 LEU A O 1
ATOM 2787 N N . GLU A 1 400 ? -34.013 2.310 36.281 1.00 80.12 400 GLU A N 1
ATOM 2788 C CA . GLU A 1 400 ? -34.227 2.311 34.827 1.00 80.12 400 GLU A CA 1
ATOM 2789 C C . GLU A 1 400 ? -33.402 1.222 34.131 1.00 80.12 400 GLU A C 1
ATOM 2791 O O . GLU A 1 400 ? -33.899 0.576 33.207 1.00 80.12 400 GLU A O 1
ATOM 2796 N N . ASP A 1 401 ? -32.174 0.972 34.591 1.00 74.38 401 ASP A N 1
ATOM 2797 C CA . ASP A 1 401 ? -31.343 -0.102 34.047 1.00 74.38 401 ASP A CA 1
ATOM 2798 C C . ASP A 1 401 ? -31.954 -1.479 34.328 1.00 74.38 401 ASP A C 1
ATOM 2800 O O . ASP A 1 401 ? -32.172 -2.245 33.396 1.00 74.38 401 ASP A O 1
ATOM 2804 N N . LEU A 1 402 ? -32.372 -1.742 35.573 1.00 80.94 402 LEU A N 1
ATOM 2805 C CA . LEU A 1 402 ? -33.095 -2.966 35.947 1.00 80.94 402 LEU A CA 1
ATOM 2806 C C . LEU A 1 402 ? -34.465 -3.108 35.252 1.00 80.94 402 LEU A C 1
ATOM 2808 O O . LEU A 1 402 ? -35.001 -4.212 35.186 1.00 80.94 402 LEU A O 1
ATOM 2812 N N . ARG A 1 403 ? -35.048 -2.017 34.735 1.00 83.38 403 ARG A N 1
ATOM 2813 C CA . ARG A 1 403 ? -36.283 -2.048 33.931 1.00 83.38 403 ARG A CA 1
ATOM 2814 C C . ARG A 1 403 ? -36.017 -2.406 32.467 1.00 83.38 403 ARG A C 1
ATOM 2816 O O . ARG A 1 403 ? -36.846 -3.073 31.857 1.00 83.38 403 ARG A O 1
ATOM 2823 N N . ARG A 1 404 ? -34.906 -1.933 31.890 1.00 76.06 404 ARG A N 1
ATOM 2824 C CA . ARG A 1 404 ? -34.515 -2.209 30.491 1.00 76.06 404 ARG A CA 1
ATOM 2825 C C . ARG A 1 404 ? -33.776 -3.531 30.325 1.00 76.06 404 ARG A C 1
ATOM 2827 O O . ARG A 1 404 ? -33.896 -4.159 29.283 1.00 76.06 404 ARG A O 1
ATOM 2834 N N . ARG A 1 405 ? -32.994 -3.901 31.334 1.00 74.06 405 ARG A N 1
ATOM 2835 C CA . ARG A 1 405 ? -32.171 -5.106 31.422 1.00 74.06 405 ARG A CA 1
ATOM 2836 C C . ARG A 1 405 ? -32.536 -5.834 32.719 1.00 74.06 405 ARG A C 1
ATOM 2838 O O . ARG A 1 405 ? -31.790 -5.745 33.699 1.00 74.06 405 ARG A O 1
ATOM 2845 N N . PRO A 1 406 ? -33.730 -6.451 32.794 1.00 77.69 406 PRO A N 1
ATOM 2846 C CA . PRO A 1 406 ? -34.133 -7.165 33.993 1.00 77.69 406 PRO A CA 1
ATOM 2847 C C . PRO A 1 406 ? -33.152 -8.302 34.294 1.00 77.69 406 PRO A C 1
ATOM 2849 O O . PRO A 1 406 ? -32.527 -8.868 33.400 1.00 77.69 406 PRO A O 1
ATOM 2852 N N . VAL A 1 407 ? -33.029 -8.630 35.584 1.00 76.56 407 VAL A N 1
ATOM 2853 C CA . VAL A 1 407 ? -32.092 -9.644 36.113 1.00 76.56 407 VAL A CA 1
ATOM 2854 C C . VAL A 1 407 ? -32.219 -10.983 35.376 1.00 76.56 407 VAL A C 1
ATOM 2856 O O . VAL A 1 407 ? -31.231 -11.691 35.191 1.00 76.56 407 VAL A O 1
ATOM 2859 N N . GLU A 1 408 ? -33.430 -11.294 34.917 1.00 74.62 408 GLU A N 1
ATOM 2860 C CA . GLU A 1 408 ? -33.741 -12.398 34.019 1.00 74.62 408 GLU A CA 1
ATOM 2861 C C . GLU A 1 408 ? -34.439 -11.827 32.772 1.00 74.62 408 GLU A C 1
ATOM 2863 O O . GLU A 1 408 ? -35.459 -11.146 32.890 1.00 74.62 408 GLU A O 1
ATOM 2868 N N . GLN A 1 409 ? -33.896 -12.097 31.579 1.00 75.25 409 GLN A N 1
ATOM 2869 C CA . GLN A 1 409 ? -34.468 -11.678 30.293 1.00 75.25 409 GLN A CA 1
ATOM 2870 C C . GLN A 1 409 ? -34.315 -12.767 29.224 1.00 75.25 409 GLN A C 1
ATOM 2872 O O . GLN A 1 409 ? -33.415 -13.610 29.298 1.00 75.25 409 GLN A O 1
ATOM 2877 N N . MET A 1 410 ? -35.178 -12.743 28.205 1.00 66.69 410 MET A N 1
ATOM 2878 C CA . MET A 1 410 ? -35.043 -13.637 27.054 1.00 66.69 410 MET A CA 1
ATOM 2879 C C . MET A 1 410 ? -33.795 -13.264 26.247 1.00 66.69 410 MET A C 1
ATOM 2881 O O . MET A 1 410 ? -33.500 -12.099 26.011 1.00 66.69 410 MET A O 1
ATOM 2885 N N . LYS A 1 411 ? -33.042 -14.275 25.803 1.00 50.34 411 LYS A N 1
ATOM 2886 C CA . LYS A 1 411 ? -31.686 -14.122 25.235 1.00 50.34 411 LYS A CA 1
ATOM 2887 C C . LYS A 1 411 ? -31.621 -13.405 23.867 1.00 50.34 411 LYS A C 1
ATOM 2889 O O . LYS A 1 411 ? -30.546 -13.312 23.281 1.00 50.34 411 LYS A O 1
ATOM 2894 N N . SER A 1 412 ? -32.755 -12.972 23.326 1.00 44.78 412 SER A N 1
ATOM 2895 C CA . SER A 1 412 ? -32.907 -12.429 21.969 1.00 44.78 412 SER A CA 1
ATOM 2896 C C . SER A 1 412 ? -33.511 -11.019 21.924 1.00 44.78 412 SER A C 1
ATOM 2898 O O . SER A 1 412 ? -33.924 -10.592 20.848 1.00 44.78 412 SER A O 1
ATOM 2900 N N . GLU A 1 413 ? -33.575 -10.333 23.069 1.00 43.31 413 GLU A N 1
ATOM 2901 C CA . GLU A 1 413 ? -33.987 -8.926 23.225 1.00 43.31 413 GLU A CA 1
ATOM 2902 C C . GLU A 1 413 ? -32.807 -8.058 23.694 1.00 43.31 413 GLU A C 1
ATOM 2904 O O . GLU A 1 413 ? -32.023 -8.545 24.547 1.00 43.31 413 GLU A O 1
#

Radius of gyration: 47.54 Å; Cα contacts (8 Å, |Δi|>4): 1516; chains: 1; bounding box: 88×26×147 Å

Foldseek 3Di:
DEDEDCADAPQPFEFAYDCAYQANNGYFHAHVTEQYCQEDYAHPDAYQHQNYDYELHQEYQHQQFDYYYDHEYAHCNGYEYECLFGTENHFHTAENNEYTYCNFYEHYHCWYTENCFYTHDLCFYTYCVFYTDDNVFATENVFYTHDDVWHTENVFYTDYYLFYTENCFYTYDPNFHTYCVFYTDEYVFYGYACFYAHEHCFYRDHVFYGDYHCFDRAHCFYGDADVFHGHHQGYAHEHLFEADDEHCEYTAYHNTYDPDHVDHDHPDDDDDPPCPPDDPDPQDDDPDVCPDQNKDKDADPVCRPPGIDMDGDDDDLFDKDKDKDKDKDDQFKDKDAADQCDVVFFDFPQKDKDKDFPPDDFDKDWPAGDDNRITMIGGNDIGMMIMMIITGTDDPVVVVCCVVPPSDDDPPD